Protein AF-A0A9D4PCR2-F1 (afdb_monomer_lite)

InterPro domains:
  IPR001507 Zona pellucida domain [PS51034] (174-424)
  IPR001507 Zona pellucida domain [SM00241] (174-416)
  IPR003609 PAN/Apple domain [PF00024] (3-81)
  IPR003609 PAN/Apple domain [PF00024] (108-168)
  IPR003609 PAN/Apple domain [PS50948] (1-81)
  IPR003609 PAN/Apple domain [PS50948] (88-168)
  IPR003609 PAN/Apple domain [SM00473] (3-80)
  IPR003609 PAN/Apple domain [SM00473] (85-166)
  IPR052774 C. elegans Developmental and Neuronal Protein [PTHR47327] (2-423)
  IPR056953 Cuticlin, N-terminal domain [PF25057] (172-259)

Secondary structure (DSSP, 8-state):
--SEEEEETEEE-S--SEEEE---SHHHHHHHHHH--SS---EEEEETTTTEEEEES--TTTSGGGEEE-SSSEEEEEETTSPPPTT--EEEEET-B-S--SEEEE-SSHHHHHHHHHT--SS---EEEEETTT-EEEEES--TTTSTTGGGG-B--TTEEEEEE----SEEEEE-SSEEEEEEE-SS---SEEEETTSTTTSEEE--S-SEEEEEEESSGGGTPEE-STTEEEEEEEEESSSSS--TT-EEEEEEEE---PPEEEES------------------------S-EEEEEPPPPPEEEEEE-TTSSB--S--TT-EEEEEEEESSTT-SEEEEEEEEEEEETTS-EEEEE-TTS-BS-TTTSPPPEE-TTSTTEEEEEEE----SS-S-EEEEEEEEEEESSPPPP---------------------------------------------------------------------------------

Organism: Rhipicephalus sanguineus (NCBI:txid34632)

Foldseek 3Di:
DDQKDKDWQKDQDDAFPDKDFPQQDPVVLVVVQVPDDVANFQKWKAANVRSMIGTHNDDCQQQVVRIDGHPGGIMIIGGFPGQDDPQQDKDKDAQKDQPAFPDKDFDPDPVRLVVVQNPDDVGNFFKWKAQQPVRMIGTHNDALVRDPCRVPSIDGHHRIMIMGRHRSHQWAWDDDLWWIKIKGFAPFQAQAKKAWPLCRPQQIDGGPGHRIDIGTGTQDPRRPWDAPDFQKIKTWMKDARHHPDRDSPIATAIEMEGAPQDKDKDWQDDDDDDDDDDDDDDDDDDDDDDDHRDYHYDYHDDFDKDWAKAAPVGDGDDADDFFGKIKIKMFGPDAPGQKAKAKAQKWKAAPVGDIDTQHHRLQAGPDCLAWNGWDDDPVGRGMIMTIGGDDDDPPHPDIMIIIIMGIDGNDDDDRDDPDDDDDDDDDDDDDDDDDDDDDDDDDDDDDDDDDDDDDDDDDDDDDDDDDDDDDDDDDDDDDDDDDDDDDDDDDDDDDD

Radius of gyration: 36.43 Å; chains: 1; bounding box: 108×78×109 Å

Structure (mmCIF, N/CA/C/O backbone):
data_AF-A0A9D4PCR2-F1
#
_entry.id   AF-A0A9D4PCR2-F1
#
loop_
_atom_site.group_PDB
_atom_site.id
_atom_site.type_symbol
_atom_site.label_atom_id
_atom_site.label_alt_id
_atom_site.label_comp_id
_atom_site.label_asym_id
_atom_site.label_entity_id
_atom_site.label_seq_id
_atom_site.pdbx_PDB_ins_code
_atom_site.Cartn_x
_atom_site.Cartn_y
_atom_site.Cartn_z
_atom_site.occupancy
_atom_site.B_iso_or_equiv
_atom_site.auth_seq_id
_atom_site.auth_comp_id
_atom_site.auth_asym_id
_atom_site.auth_atom_id
_atom_site.pdbx_PDB_model_num
ATOM 1 N N . MET A 1 1 ? -27.175 -12.490 13.542 1.00 51.62 1 MET A N 1
ATOM 2 C CA . MET A 1 1 ? -25.825 -11.907 13.666 1.00 51.62 1 MET A CA 1
ATOM 3 C C . MET A 1 1 ? -25.522 -11.691 15.138 1.00 51.62 1 MET A C 1
ATOM 5 O O . MET A 1 1 ? -26.436 -11.348 15.879 1.00 51.62 1 MET A O 1
ATOM 9 N N . TRP A 1 2 ? -24.278 -11.921 15.545 1.00 67.06 2 TRP A N 1
ATOM 10 C CA . TRP A 1 2 ? -23.730 -11.544 16.847 1.00 67.06 2 TRP A CA 1
ATOM 11 C C . TRP A 1 2 ? -22.891 -10.271 16.665 1.00 67.06 2 TRP A C 1
ATOM 13 O O . TRP A 1 2 ? -22.157 -10.171 15.688 1.00 67.06 2 TRP A O 1
ATOM 23 N N . SER A 1 3 ? -23.024 -9.289 17.561 1.00 84.19 3 SER A N 1
ATOM 24 C CA . SER A 1 3 ? -22.350 -7.987 17.400 1.00 84.19 3 SER A CA 1
ATOM 25 C C . SER A 1 3 ? -20.859 -8.021 17.750 1.00 84.19 3 SER A C 1
ATOM 27 O O . SER A 1 3 ? -20.117 -7.164 17.282 1.00 84.19 3 SER A O 1
ATOM 29 N N . PHE A 1 4 ? -20.424 -8.994 18.562 1.00 91.94 4 PHE A N 1
ATOM 30 C CA . PHE A 1 4 ? -19.038 -9.117 19.018 1.00 91.94 4 PHE A CA 1
ATOM 31 C C . PHE A 1 4 ? -18.485 -10.534 18.890 1.00 91.94 4 PHE A C 1
ATOM 33 O O . PHE A 1 4 ? -19.113 -11.485 19.361 1.00 91.94 4 PHE A O 1
ATOM 40 N N . GLU A 1 5 ? -17.284 -10.665 18.322 1.00 89.81 5 GLU A N 1
ATOM 41 C CA . GLU A 1 5 ? -16.461 -11.869 18.494 1.00 89.81 5 GLU A CA 1
ATOM 42 C C . GLU A 1 5 ? -15.778 -11.802 19.864 1.00 89.81 5 GLU A C 1
ATOM 44 O O . GLU A 1 5 ? -15.342 -10.728 20.276 1.00 89.81 5 GLU A O 1
ATOM 49 N N . ARG A 1 6 ? -15.640 -12.932 20.568 1.00 92.94 6 ARG A N 1
ATOM 50 C CA . ARG A 1 6 ? -14.959 -12.989 21.871 1.00 92.94 6 ARG A CA 1
ATOM 51 C C . ARG A 1 6 ? -13.775 -13.945 21.822 1.00 92.94 6 ARG A C 1
ATOM 53 O O . ARG A 1 6 ? -13.978 -15.157 21.774 1.00 92.94 6 ARG A O 1
ATOM 60 N N . THR A 1 7 ? -12.555 -13.424 21.949 1.00 92.25 7 THR A N 1
ATOM 61 C CA . THR A 1 7 ? -11.359 -14.248 22.181 1.00 92.25 7 THR A CA 1
ATOM 62 C C . THR A 1 7 ? -10.919 -14.141 23.640 1.00 92.25 7 THR A C 1
ATOM 64 O O . THR A 1 7 ? -10.477 -13.091 24.095 1.00 92.25 7 THR A O 1
ATOM 67 N N . VAL A 1 8 ? -11.036 -15.237 24.390 1.00 93.19 8 VAL A N 1
ATOM 68 C CA . VAL A 1 8 ? -10.633 -15.301 25.807 1.00 93.19 8 VAL A CA 1
ATOM 69 C C . VAL A 1 8 ? -9.106 -15.367 25.923 1.00 93.19 8 VAL A C 1
ATOM 71 O O . VAL A 1 8 ? -8.455 -16.021 25.103 1.00 93.19 8 VAL A O 1
ATOM 74 N N . GLY A 1 9 ? -8.522 -14.718 26.936 1.00 91.81 9 GLY A N 1
ATOM 75 C CA . GLY A 1 9 ? -7.075 -14.756 27.192 1.00 91.81 9 GLY A CA 1
ATOM 76 C C . GLY A 1 9 ? -6.255 -14.060 26.103 1.00 91.81 9 GLY A C 1
ATOM 77 O O . GLY A 1 9 ? -5.124 -14.456 25.821 1.00 91.81 9 GLY A O 1
ATOM 78 N N . HIS A 1 10 ? -6.849 -13.063 25.448 1.00 93.38 10 HIS A N 1
ATOM 79 C CA . HIS A 1 10 ? -6.218 -12.237 24.424 1.00 93.38 10 HIS A CA 1
ATOM 80 C C . HIS A 1 10 ? -6.480 -10.761 24.726 1.00 93.38 10 HIS A C 1
ATOM 82 O O . HIS A 1 10 ? -7.494 -10.405 25.322 1.00 93.38 10 HIS A O 1
ATOM 88 N N . THR A 1 11 ? -5.569 -9.899 24.289 1.00 94.75 11 THR A N 1
ATOM 89 C CA . THR A 1 11 ? -5.691 -8.446 24.398 1.00 94.75 11 THR A CA 1
ATOM 90 C C . THR A 1 11 ? -5.194 -7.788 23.117 1.00 94.75 11 THR A C 1
ATOM 92 O O . THR A 1 11 ? -4.331 -8.332 22.426 1.00 94.75 11 THR A O 1
ATOM 95 N N . LEU A 1 12 ? -5.706 -6.594 22.828 1.00 91.75 12 LEU A N 1
ATOM 96 C CA . LEU A 1 12 ? -4.947 -5.605 22.072 1.00 91.75 12 LEU A CA 1
ATOM 97 C C . LEU A 1 12 ? -4.029 -4.894 23.077 1.00 91.75 12 LEU A C 1
ATOM 99 O O . LEU A 1 12 ? -4.484 -4.520 24.160 1.00 91.75 12 LEU A O 1
ATOM 103 N N . GLY A 1 13 ? -2.737 -4.819 22.779 1.00 82.44 13 GLY A N 1
ATOM 104 C CA . GLY A 1 13 ? -1.759 -4.039 23.535 1.00 82.44 13 GLY A CA 1
ATOM 105 C C . GLY A 1 13 ? -1.653 -2.598 23.030 1.00 82.44 13 GLY A C 1
ATOM 106 O O . GLY A 1 13 ? -2.284 -2.230 22.041 1.00 82.44 13 GLY A O 1
ATOM 107 N N . GLY A 1 14 ? -0.804 -1.811 23.692 1.00 79.56 14 GLY A N 1
ATOM 108 C CA . GLY A 1 14 ? -0.762 -0.356 23.525 1.00 79.56 14 GLY A CA 1
ATOM 109 C C . GLY A 1 14 ? -1.812 0.350 24.385 1.00 79.56 14 GLY A C 1
ATOM 110 O O . GLY A 1 14 ? -2.603 -0.296 25.078 1.00 79.56 14 GLY A O 1
ATOM 111 N N . ASP A 1 15 ? -1.784 1.677 24.358 1.00 79.12 15 ASP A N 1
ATOM 112 C CA . ASP A 1 15 ? -2.746 2.518 25.066 1.00 79.12 15 ASP A CA 1
ATOM 113 C C . ASP A 1 15 ? -4.103 2.518 24.346 1.00 79.12 15 ASP A C 1
ATOM 115 O O . ASP A 1 15 ? -4.171 2.454 23.117 1.00 79.12 15 ASP A O 1
ATOM 119 N N . ALA A 1 16 ? -5.187 2.559 25.120 1.00 89.19 16 ALA A N 1
ATOM 120 C CA . ALA A 1 16 ? -6.550 2.511 24.600 1.00 89.19 16 ALA A CA 1
ATOM 121 C C . ALA A 1 16 ? -7.100 3.920 24.353 1.00 89.19 16 ALA A C 1
ATOM 123 O O . ALA A 1 16 ? -6.998 4.775 25.232 1.00 89.19 16 ALA A O 1
ATOM 124 N N . ASP A 1 17 ? -7.785 4.132 23.225 1.00 91.31 17 ASP A N 1
ATOM 125 C CA . ASP A 1 17 ? -8.443 5.405 22.892 1.00 91.31 17 ASP A CA 1
ATOM 126 C C . ASP A 1 17 ? -9.451 5.856 23.970 1.00 91.31 17 ASP A C 1
ATOM 128 O O . ASP A 1 17 ? -9.738 7.049 24.106 1.00 91.31 17 ASP A O 1
ATOM 132 N N . ARG A 1 18 ? -9.996 4.913 24.759 1.00 93.44 18 ARG A N 1
ATOM 133 C CA . ARG A 1 18 ? -10.754 5.215 25.982 1.00 93.44 18 ARG A CA 1
ATOM 134 C C . ARG A 1 18 ? -10.725 4.081 27.010 1.00 93.44 18 ARG A C 1
ATOM 136 O O . ARG A 1 18 ? -11.205 2.981 26.740 1.00 93.44 18 ARG A O 1
ATOM 143 N N . GLU A 1 19 ? -10.293 4.372 28.237 1.00 96.12 19 GLU A N 1
ATOM 144 C CA . GLU A 1 19 ? -10.542 3.507 29.402 1.00 96.12 19 GLU A CA 1
ATOM 145 C C . GLU A 1 19 ? -11.856 3.869 30.123 1.00 96.12 19 GLU A C 1
ATOM 147 O O . GLU A 1 19 ? -12.220 5.039 30.254 1.00 96.12 19 GLU A O 1
ATOM 152 N N . VAL A 1 20 ? -12.570 2.854 30.623 1.00 96.44 20 VAL A N 1
ATOM 153 C CA . VAL A 1 20 ? -13.786 2.986 31.440 1.00 96.44 20 VAL A CA 1
ATOM 154 C C . VAL A 1 20 ? -13.726 1.989 32.615 1.00 96.44 20 VAL A C 1
ATOM 156 O O . VAL A 1 20 ? -13.975 0.793 32.421 1.00 96.44 20 VAL A O 1
ATOM 159 N N . PRO A 1 21 ? -13.389 2.439 33.840 1.00 96.88 21 PRO A N 1
ATOM 160 C CA . PRO A 1 21 ? -13.373 1.595 35.036 1.00 96.88 21 PRO A CA 1
ATOM 161 C C . PRO A 1 21 ? -14.780 1.386 35.626 1.00 96.88 21 PRO A C 1
ATOM 163 O O . PRO A 1 21 ? -15.715 2.133 35.339 1.00 96.88 21 PRO A O 1
ATOM 166 N N . GLY A 1 22 ? -14.929 0.379 36.493 1.00 96.38 22 GLY A N 1
ATOM 167 C CA . GLY A 1 22 ? -16.185 0.080 37.199 1.00 96.38 22 GLY A CA 1
ATOM 168 C C . GLY A 1 22 ? -17.249 -0.634 36.352 1.00 96.38 22 GLY A C 1
ATOM 169 O O . GLY A 1 22 ? -18.414 -0.702 36.746 1.00 96.38 22 GLY A O 1
ATOM 170 N N . VAL A 1 23 ? -16.874 -1.177 35.194 1.00 97.38 23 VAL A N 1
ATOM 171 C CA . VAL A 1 23 ? -17.769 -1.883 34.271 1.00 97.38 23 VAL A CA 1
ATOM 172 C C . VAL A 1 23 ? -18.031 -3.297 34.797 1.00 97.38 23 VAL A C 1
ATOM 174 O O . VAL A 1 23 ? -17.168 -4.174 34.762 1.00 97.38 23 VAL A O 1
ATOM 177 N N . LEU A 1 24 ? -19.246 -3.527 35.299 1.00 95.81 24 LEU A N 1
ATOM 178 C CA . LEU A 1 24 ? -19.595 -4.722 36.080 1.00 95.81 24 LEU A CA 1
ATOM 179 C C . LEU A 1 24 ? -19.730 -6.006 35.251 1.00 95.81 24 LEU A C 1
ATOM 181 O O . LEU A 1 24 ? -19.732 -7.099 35.817 1.00 95.81 24 LEU A O 1
ATOM 185 N N . ARG A 1 25 ? -19.923 -5.893 33.931 1.00 95.75 25 ARG A N 1
ATOM 186 C CA . ARG A 1 25 ? -20.168 -7.031 33.033 1.00 95.75 25 ARG A CA 1
ATOM 187 C C . ARG A 1 25 ? -19.555 -6.783 31.661 1.00 95.75 25 ARG A C 1
ATOM 189 O O . ARG A 1 25 ? -19.708 -5.695 31.115 1.00 95.75 25 ARG A O 1
ATOM 196 N N . ARG A 1 26 ? -19.012 -7.830 31.036 1.00 95.81 26 ARG A N 1
ATOM 197 C CA . ARG A 1 26 ? -18.500 -7.812 29.652 1.00 95.81 26 ARG A CA 1
ATOM 198 C C . ARG A 1 26 ? -19.490 -7.199 28.644 1.00 95.81 26 ARG A C 1
ATOM 200 O O . ARG A 1 26 ? -19.114 -6.324 27.876 1.00 95.81 26 ARG A O 1
ATOM 207 N N . ALA A 1 27 ? -20.775 -7.553 28.738 1.00 95.62 27 ALA A N 1
ATOM 208 C CA . ALA A 1 27 ? -21.841 -7.002 27.890 1.00 95.62 27 ALA A CA 1
ATOM 209 C C . ALA A 1 27 ? -22.032 -5.474 28.027 1.00 95.62 27 ALA A C 1
ATOM 211 O O . ALA A 1 27 ? -22.460 -4.824 27.084 1.00 95.62 27 ALA A O 1
ATOM 212 N N . GLN A 1 28 ? -21.678 -4.877 29.170 1.00 96.88 28 GLN A N 1
ATOM 213 C CA . GLN A 1 28 ? -21.684 -3.419 29.338 1.00 96.88 28 GLN A CA 1
ATOM 214 C C . GLN A 1 28 ? -20.489 -2.767 28.614 1.00 96.88 28 GLN A C 1
ATOM 216 O O . GLN A 1 28 ? -20.606 -1.636 28.157 1.00 96.88 28 GLN A O 1
ATOM 221 N N . CYS A 1 29 ? -19.364 -3.476 28.462 1.00 97.50 29 CYS A N 1
ATOM 222 C CA . CYS A 1 29 ? -18.231 -3.042 27.637 1.00 97.50 29 CYS A CA 1
ATOM 223 C C . CYS A 1 29 ? -18.563 -3.122 26.132 1.00 97.50 29 CYS A C 1
ATOM 225 O O . CYS A 1 29 ? -18.270 -2.194 25.382 1.00 97.50 29 CYS A O 1
ATOM 227 N N . GLU A 1 30 ? -19.271 -4.180 25.717 1.00 97.19 30 GLU A N 1
ATOM 228 C CA . GLU A 1 30 ? -19.861 -4.322 24.374 1.00 97.19 30 GLU A CA 1
ATOM 229 C C . GLU A 1 30 ? -20.823 -3.150 24.058 1.00 97.19 30 GLU A C 1
ATOM 231 O O . GLU A 1 30 ? -20.677 -2.478 23.036 1.00 97.19 30 GLU A O 1
ATOM 236 N N . ASP A 1 31 ? -21.751 -2.837 24.975 1.00 95.88 31 ASP A N 1
ATOM 237 C CA . ASP A 1 31 ? -22.667 -1.684 24.890 1.00 95.88 31 ASP A CA 1
ATOM 238 C C . ASP A 1 31 ? -21.925 -0.336 24.804 1.00 95.88 31 ASP A C 1
ATOM 240 O O . ASP A 1 31 ? -22.333 0.543 24.047 1.00 95.88 31 ASP A O 1
ATOM 244 N N . LEU A 1 32 ? -20.844 -0.152 25.574 1.00 97.06 32 LEU A N 1
ATOM 245 C CA . LEU A 1 32 ? -20.036 1.075 25.561 1.00 97.06 32 LEU A CA 1
ATOM 246 C C . LEU A 1 32 ? -19.337 1.276 24.210 1.00 97.06 32 LEU A C 1
ATOM 248 O O . LEU A 1 32 ? -19.406 2.371 23.658 1.00 97.06 32 LEU A O 1
ATOM 252 N N . CYS A 1 33 ? -18.742 0.221 23.648 1.00 97.06 33 CYS A N 1
ATOM 253 C CA . CYS A 1 33 ? -18.105 0.263 22.331 1.00 97.06 33 CYS A CA 1
ATOM 254 C C . CYS A 1 33 ? -19.107 0.635 21.221 1.00 97.06 33 CYS A C 1
ATOM 256 O O . CYS A 1 33 ? -18.842 1.532 20.424 1.00 97.06 33 CYS A O 1
ATOM 258 N N . LEU A 1 34 ? -20.305 0.034 21.216 1.00 95.31 34 LEU A N 1
ATOM 259 C CA . LEU A 1 34 ? -21.369 0.355 20.246 1.00 95.31 34 LEU A CA 1
ATOM 260 C C . LEU A 1 34 ? -21.966 1.767 20.400 1.00 95.31 34 LEU A C 1
ATOM 262 O O . LEU A 1 34 ? -22.694 2.224 19.516 1.00 95.31 34 LEU A O 1
ATOM 266 N N . ARG A 1 35 ? -21.712 2.447 21.523 1.00 95.12 35 ARG A N 1
ATOM 267 C CA . ARG A 1 35 ? -22.239 3.787 21.831 1.00 95.12 35 ARG A CA 1
ATOM 268 C C . ARG A 1 35 ? -21.201 4.895 21.702 1.00 95.12 35 ARG A C 1
ATOM 270 O O . ARG A 1 35 ? -21.582 6.060 21.847 1.00 95.12 35 ARG A O 1
ATOM 277 N N . GLU A 1 36 ? -19.939 4.560 21.440 1.00 95.69 36 GLU A N 1
ATOM 278 C CA . GLU A 1 36 ? -18.886 5.552 21.244 1.00 95.69 36 GLU A CA 1
ATOM 279 C C . GLU A 1 36 ? -19.139 6.398 19.984 1.00 95.69 36 GLU A C 1
ATOM 281 O O . GLU A 1 36 ? -19.737 5.945 19.005 1.00 95.69 36 GLU A O 1
ATOM 286 N N . ARG A 1 37 ? -18.748 7.673 20.049 1.00 90.44 37 ARG A N 1
ATOM 287 C CA . ARG A 1 37 ? -18.956 8.680 18.997 1.00 90.44 37 ARG A CA 1
ATOM 288 C C . ARG A 1 37 ? -17.741 9.566 18.741 1.00 90.44 37 ARG A C 1
ATOM 290 O O . ARG A 1 37 ? -17.754 10.296 17.755 1.00 90.44 37 ARG A O 1
ATOM 297 N N . THR A 1 38 ? -16.726 9.543 19.605 1.00 87.50 38 THR A N 1
ATOM 298 C CA . THR A 1 38 ? -15.462 10.263 19.368 1.00 87.50 38 THR A CA 1
ATOM 299 C C . THR A 1 38 ? -14.604 9.570 18.307 1.00 87.50 38 THR A C 1
ATOM 301 O O . THR A 1 38 ? -13.964 10.243 17.504 1.00 87.50 38 THR A O 1
ATOM 304 N N . PHE A 1 39 ? -14.649 8.237 18.258 1.00 88.94 39 PHE A N 1
ATOM 305 C CA . PHE A 1 39 ? -14.026 7.385 17.246 1.00 88.94 39 PHE A CA 1
ATOM 306 C C . PHE A 1 39 ? -14.927 6.183 16.924 1.00 88.94 39 PHE A C 1
ATOM 308 O O . PHE A 1 39 ? -15.880 5.882 17.646 1.00 88.94 39 PHE A O 1
ATOM 315 N N . VAL A 1 40 ? -14.623 5.469 15.837 1.00 89.50 40 VAL A N 1
ATOM 316 C CA . VAL A 1 40 ? -15.285 4.199 15.507 1.00 89.50 40 VAL A CA 1
ATOM 317 C C . VAL A 1 40 ? -14.658 3.100 16.363 1.00 89.50 40 VAL A C 1
ATOM 319 O O . VAL A 1 40 ? -13.575 2.624 16.039 1.00 89.50 40 VAL A O 1
ATOM 322 N N . CYS A 1 41 ? -15.305 2.696 17.459 1.00 94.56 41 CYS A N 1
ATOM 323 C CA . CYS A 1 41 ? -14.803 1.596 18.288 1.00 94.56 41 CYS A CA 1
ATOM 324 C C . CYS A 1 41 ? -14.828 0.276 17.498 1.00 94.56 41 CYS A C 1
ATOM 326 O O . CYS A 1 41 ? -15.900 -0.235 17.161 1.00 94.56 41 CYS A O 1
ATOM 328 N N . ARG A 1 42 ? -13.645 -0.262 17.178 1.00 92.19 42 ARG A N 1
ATOM 329 C CA . ARG A 1 42 ? -13.462 -1.488 16.378 1.00 92.19 42 ARG A CA 1
ATOM 330 C C . ARG A 1 42 ? -13.240 -2.712 17.244 1.00 92.19 42 ARG A C 1
ATOM 332 O O . ARG A 1 42 ? -13.657 -3.802 16.873 1.00 92.19 42 ARG A O 1
ATOM 339 N N . SER A 1 43 ? -12.635 -2.542 18.412 1.00 95.44 43 SER A N 1
ATOM 340 C CA . SER A 1 43 ? -12.602 -3.593 19.417 1.00 95.44 43 SER A CA 1
ATOM 341 C C . SER A 1 43 ? -12.562 -3.031 20.830 1.00 95.44 43 SER A C 1
ATOM 343 O O . SER A 1 43 ? -12.329 -1.844 21.049 1.00 95.44 43 SER A O 1
ATOM 345 N N . ALA A 1 44 ? -12.813 -3.896 21.801 1.00 97.44 44 ALA A N 1
ATOM 346 C CA . ALA A 1 44 ? -12.671 -3.597 23.210 1.00 97.44 44 ALA A CA 1
ATOM 347 C C . ALA A 1 44 ? -11.903 -4.723 23.908 1.00 97.44 44 ALA A C 1
ATOM 349 O O . ALA A 1 44 ? -11.885 -5.866 23.451 1.00 97.44 44 ALA A O 1
ATOM 350 N N . THR A 1 45 ? -11.282 -4.414 25.041 1.00 97.50 45 THR A N 1
ATOM 351 C CA . THR A 1 45 ? -10.735 -5.430 25.949 1.00 97.50 45 THR A CA 1
ATOM 352 C C . THR A 1 45 ? -11.353 -5.264 27.325 1.00 97.50 45 THR A C 1
ATOM 354 O O . THR A 1 45 ? -11.354 -4.158 27.870 1.00 97.50 45 THR A O 1
ATOM 357 N N . TYR A 1 46 ? -11.876 -6.353 27.883 1.00 97.56 46 TYR A N 1
ATOM 358 C CA . TYR A 1 46 ? -12.558 -6.356 29.175 1.00 97.56 46 TYR A CA 1
ATOM 359 C C . TYR A 1 46 ? -11.807 -7.216 30.190 1.00 97.56 46 TYR A C 1
ATOM 361 O O . TYR A 1 46 ? -11.659 -8.419 29.985 1.00 97.56 46 TYR A O 1
ATOM 369 N N . GLN A 1 47 ? -11.363 -6.602 31.287 1.00 96.50 47 GLN A N 1
ATOM 370 C CA . GLN A 1 47 ? -10.658 -7.261 32.384 1.00 96.50 47 GLN A CA 1
ATOM 371 C C . GLN A 1 47 ? -11.590 -7.422 33.589 1.00 96.50 47 GLN A C 1
ATOM 373 O O . GLN A 1 47 ? -11.976 -6.435 34.226 1.00 96.50 47 GLN A O 1
ATOM 378 N N . GLN A 1 48 ? -11.950 -8.665 33.913 1.00 94.06 48 GLN A N 1
ATOM 379 C CA . GLN A 1 48 ? -12.996 -8.956 34.899 1.00 94.06 48 GLN A CA 1
ATOM 380 C C . GLN A 1 48 ? -12.564 -8.624 36.340 1.00 94.06 48 GLN A C 1
ATOM 382 O O . GLN A 1 48 ? -13.376 -8.110 37.111 1.00 94.06 48 GLN A O 1
ATOM 387 N N . SER A 1 49 ? -11.298 -8.860 36.685 1.00 95.12 49 SER A N 1
ATOM 388 C CA . SER A 1 49 ? -10.680 -8.643 38.001 1.00 95.12 49 SER A CA 1
ATOM 389 C C . SER A 1 49 ? -10.580 -7.172 38.394 1.00 95.12 49 SER A C 1
ATOM 391 O O . SER A 1 49 ? -10.740 -6.831 39.565 1.00 95.12 49 SER A O 1
ATOM 393 N N . ARG A 1 50 ? -10.348 -6.291 37.414 1.00 95.69 50 ARG A N 1
ATOM 394 C CA . ARG A 1 50 ? -10.256 -4.832 37.598 1.00 95.69 50 ARG A CA 1
ATOM 395 C C . ARG A 1 50 ? -11.562 -4.099 37.275 1.00 95.69 50 ARG A C 1
ATOM 397 O O . ARG A 1 50 ? -11.618 -2.882 37.428 1.00 95.69 50 ARG A O 1
ATOM 404 N N . LEU A 1 51 ? -12.595 -4.819 36.816 1.00 97.19 51 LEU A N 1
ATOM 405 C CA . LEU A 1 51 ? -13.848 -4.257 36.288 1.00 97.19 51 LEU A CA 1
ATOM 406 C C . LEU A 1 51 ? -13.582 -3.175 35.224 1.00 97.19 51 LEU A C 1
ATOM 408 O O . LEU A 1 51 ? -14.217 -2.120 35.212 1.00 97.19 51 LEU A O 1
ATOM 412 N N . LEU A 1 52 ? -12.587 -3.410 34.367 1.00 97.12 52 LEU A N 1
ATOM 413 C CA . LEU A 1 52 ? -12.032 -2.402 33.468 1.00 97.12 52 LEU A CA 1
ATOM 414 C C . LEU A 1 52 ? -12.375 -2.739 32.019 1.00 97.12 52 LEU A C 1
ATOM 416 O O . LEU A 1 52 ? -12.035 -3.809 31.518 1.00 97.12 52 LEU A O 1
ATOM 420 N N . CYS A 1 53 ? -13.048 -1.808 31.352 1.00 97.81 53 CYS A N 1
ATOM 421 C CA . CYS A 1 53 ? -13.286 -1.833 29.919 1.00 97.81 53 CYS A CA 1
ATOM 422 C C . CYS A 1 53 ? -12.314 -0.868 29.236 1.00 97.81 53 CYS A C 1
ATOM 424 O O . CYS A 1 53 ? -12.154 0.267 29.681 1.00 97.81 53 CYS A O 1
ATOM 426 N N . ARG A 1 54 ? -11.687 -1.302 28.147 1.00 97.62 54 ARG A N 1
ATOM 427 C CA . ARG A 1 54 ? -10.893 -0.455 27.251 1.00 97.62 54 ARG A CA 1
ATOM 428 C C . ARG A 1 54 ? -11.512 -0.509 25.867 1.00 97.62 54 ARG A C 1
ATOM 430 O O . ARG A 1 54 ? -11.820 -1.606 25.406 1.00 97.62 54 ARG A O 1
ATOM 437 N N . LEU A 1 55 ? -11.688 0.639 25.230 1.00 97.12 55 LEU A N 1
ATOM 438 C CA . LEU A 1 55 ? -12.221 0.778 23.879 1.00 97.12 55 LEU A CA 1
ATOM 439 C C . LEU A 1 55 ? -11.093 1.204 22.938 1.00 97.12 55 LEU A C 1
ATOM 441 O O . LEU A 1 55 ? -10.305 2.079 23.292 1.00 97.12 55 LEU A O 1
ATOM 445 N N . HIS A 1 56 ? -11.051 0.600 21.751 1.00 94.25 56 HIS A N 1
ATOM 446 C CA . HIS A 1 56 ? -9.982 0.777 20.769 1.00 94.25 56 HIS A CA 1
ATOM 447 C C . HIS A 1 56 ? -10.555 1.157 19.399 1.00 94.25 56 HIS A C 1
ATOM 449 O O . HIS A 1 56 ? -11.503 0.533 18.907 1.00 94.25 56 HIS A O 1
ATOM 455 N N . ALA A 1 57 ? -9.941 2.138 18.741 1.00 89.12 57 ALA A N 1
ATOM 456 C CA . ALA A 1 57 ? -10.179 2.496 17.342 1.00 89.12 57 ALA A CA 1
ATOM 457 C C . ALA A 1 57 ? -9.574 1.473 16.359 1.00 89.12 57 ALA A C 1
ATOM 459 O O . ALA A 1 57 ? -9.744 1.584 15.144 1.00 89.12 57 ALA A O 1
ATOM 460 N N . GLU A 1 58 ? -8.883 0.452 16.872 1.00 87.44 58 GLU A N 1
ATOM 461 C CA . GLU A 1 58 ? -8.287 -0.641 16.111 1.00 87.44 58 GLU A CA 1
ATOM 462 C C . GLU A 1 58 ? -8.781 -2.023 16.520 1.00 87.44 58 GLU A C 1
ATOM 464 O O . GLU A 1 58 ? -9.494 -2.207 17.506 1.00 87.44 58 GLU A O 1
ATOM 469 N N . ASN A 1 59 ? -8.384 -3.008 15.719 1.00 87.81 59 ASN A N 1
ATOM 470 C CA . ASN A 1 59 ? -8.615 -4.413 15.966 1.00 87.81 59 ASN A CA 1
ATOM 471 C C . ASN A 1 59 ? -7.426 -5.278 15.522 1.00 87.81 59 ASN A C 1
ATOM 473 O O . ASN A 1 59 ? -6.397 -4.768 15.064 1.00 87.81 59 ASN A O 1
ATOM 477 N N . ARG A 1 60 ? -7.577 -6.604 15.610 1.00 86.81 60 ARG A N 1
ATOM 478 C CA . ARG A 1 60 ? -6.533 -7.567 15.224 1.00 86.81 60 ARG A CA 1
ATOM 479 C C . ARG A 1 60 ? -6.092 -7.478 13.755 1.00 86.81 60 ARG A C 1
ATOM 481 O O . ARG A 1 60 ? -5.022 -7.980 13.436 1.00 86.81 60 ARG A O 1
ATOM 488 N N . ARG A 1 61 ? -6.871 -6.837 12.869 1.00 80.94 61 ARG A N 1
ATOM 489 C CA . ARG A 1 61 ? -6.576 -6.705 11.427 1.00 80.94 61 ARG A CA 1
ATOM 490 C C . ARG A 1 61 ? -6.004 -5.330 11.037 1.00 80.94 61 ARG A C 1
ATOM 492 O O . ARG A 1 61 ? -5.333 -5.231 10.009 1.00 80.94 61 ARG A O 1
ATOM 499 N N . THR A 1 62 ? -6.198 -4.292 11.862 1.00 79.06 62 THR A N 1
ATOM 500 C CA . THR A 1 62 ? -5.546 -2.970 11.709 1.00 79.06 62 THR A CA 1
ATOM 501 C C . THR A 1 62 ? -4.264 -2.821 12.540 1.00 79.06 62 THR A C 1
ATOM 503 O O . THR A 1 62 ? -3.339 -2.145 12.098 1.00 79.06 62 THR A O 1
ATOM 506 N N . ARG A 1 63 ? -4.162 -3.468 13.713 1.00 78.94 63 ARG A N 1
ATOM 507 C CA . ARG A 1 63 ? -2.946 -3.523 14.557 1.00 78.94 63 ARG A CA 1
ATOM 508 C C . ARG A 1 63 ? -2.594 -4.971 14.968 1.00 78.94 63 ARG A C 1
ATOM 510 O O . ARG A 1 63 ? -2.514 -5.270 16.161 1.00 78.94 63 ARG A O 1
ATOM 517 N N . PRO A 1 64 ? -2.321 -5.884 14.010 1.00 80.56 64 PRO A N 1
ATOM 518 C CA . PRO A 1 64 ? -2.000 -7.289 14.304 1.00 80.56 64 PRO A CA 1
ATOM 519 C C . PRO A 1 64 ? -0.790 -7.461 15.232 1.00 80.56 64 PRO A C 1
ATOM 521 O O . PRO A 1 64 ? -0.780 -8.363 16.061 1.00 80.56 64 PRO A O 1
ATOM 524 N N . ALA A 1 65 ? 0.208 -6.573 15.150 1.00 77.50 65 ALA A N 1
ATOM 525 C CA . ALA A 1 65 ? 1.407 -6.625 15.990 1.00 77.50 65 ALA A CA 1
ATOM 526 C C . ALA A 1 65 ? 1.142 -6.375 17.490 1.00 77.50 65 ALA A C 1
ATOM 528 O O . ALA A 1 65 ? 1.993 -6.703 18.313 1.00 77.50 65 ALA A O 1
ATOM 529 N N . LEU A 1 66 ? -0.015 -5.799 17.846 1.00 84.88 66 LEU A N 1
ATOM 530 C CA . LEU A 1 66 ? -0.428 -5.579 19.235 1.00 84.88 66 LEU A CA 1
ATOM 531 C C . LEU A 1 66 ? -1.457 -6.612 19.717 1.00 84.88 66 LEU A C 1
ATOM 533 O O . LEU A 1 66 ? -1.745 -6.659 20.910 1.00 84.88 66 LEU A O 1
ATOM 537 N N . TYR A 1 67 ? -2.015 -7.438 18.827 1.00 89.69 67 TYR A N 1
ATOM 538 C CA . TYR A 1 67 ? -2.958 -8.487 19.204 1.00 89.69 67 TYR A CA 1
ATOM 539 C C . TYR A 1 67 ? -2.200 -9.714 19.722 1.00 89.69 67 TYR A C 1
ATOM 541 O O . TYR A 1 67 ? -1.514 -10.407 18.970 1.00 89.69 67 TYR A O 1
ATOM 549 N N . ALA A 1 68 ? -2.308 -9.979 21.023 1.00 89.94 68 ALA A N 1
ATOM 550 C CA . ALA A 1 68 ? -1.498 -10.981 21.706 1.00 89.94 68 ALA A CA 1
ATOM 551 C C . ALA A 1 68 ? -2.307 -11.811 22.708 1.00 89.94 68 ALA A C 1
ATOM 553 O O . ALA A 1 68 ? -3.311 -11.361 23.263 1.00 89.94 68 ALA A O 1
ATOM 554 N N . ARG A 1 69 ? -1.822 -13.025 22.991 1.00 91.50 69 ARG A N 1
ATOM 555 C CA . ARG A 1 69 ? -2.262 -13.807 24.157 1.00 91.50 69 ARG A CA 1
ATOM 556 C C . ARG A 1 69 ? -1.787 -13.127 25.437 1.00 91.50 69 ARG A C 1
ATOM 558 O O . ARG A 1 69 ? -0.669 -12.623 25.486 1.00 91.50 69 ARG A O 1
ATOM 565 N N . THR A 1 70 ? -2.600 -13.188 26.481 1.00 91.50 70 THR A N 1
ATOM 566 C CA . THR A 1 70 ? -2.252 -12.719 27.826 1.00 91.50 70 THR A CA 1
ATOM 567 C C . THR A 1 70 ? -2.562 -13.792 28.868 1.00 91.50 70 THR A C 1
ATOM 569 O O . THR A 1 70 ? -3.415 -14.653 28.655 1.00 91.50 70 THR A O 1
ATOM 572 N N . ALA A 1 71 ? -1.832 -13.754 29.983 1.00 90.06 71 ALA A N 1
ATOM 573 C CA . ALA A 1 71 ? -2.103 -14.569 31.167 1.00 90.06 71 ALA A CA 1
ATOM 574 C C . ALA A 1 71 ? -3.050 -13.866 32.163 1.00 90.06 71 ALA A C 1
ATOM 576 O O . ALA A 1 71 ? -3.489 -14.493 33.124 1.00 90.06 71 ALA A O 1
ATOM 577 N N . GLU A 1 72 ? -3.359 -12.580 31.948 1.00 91.88 72 GLU A N 1
ATOM 578 C CA . GLU A 1 72 ? -4.400 -11.873 32.699 1.00 91.88 72 GLU A CA 1
ATOM 579 C C . GLU A 1 72 ? -5.807 -12.286 32.227 1.00 91.88 72 GLU A C 1
ATOM 581 O O . GLU A 1 72 ? -6.002 -12.799 31.124 1.00 91.88 72 GLU A O 1
ATOM 586 N N . ASP A 1 73 ? -6.814 -12.029 33.060 1.00 94.31 73 ASP A N 1
ATOM 587 C CA . ASP A 1 73 ? -8.221 -12.378 32.844 1.00 94.31 73 ASP A CA 1
ATOM 588 C C . ASP A 1 73 ? -8.946 -11.399 31.898 1.00 94.31 73 ASP A C 1
ATOM 590 O O . ASP A 1 73 ? -9.984 -10.814 32.222 1.00 94.31 73 ASP A O 1
ATOM 594 N N . ILE A 1 74 ? -8.357 -11.207 30.716 1.00 96.00 74 ILE A N 1
ATOM 595 C CA . ILE A 1 74 ? -8.831 -10.288 29.682 1.00 96.00 74 ILE A CA 1
ATOM 596 C C . ILE A 1 74 ? -9.564 -11.058 28.577 1.00 96.00 74 ILE A C 1
ATOM 598 O O . ILE A 1 74 ? -9.045 -12.017 27.996 1.00 96.00 74 ILE A O 1
ATOM 602 N N . ASP A 1 75 ? -10.771 -10.595 28.265 1.00 94.88 75 ASP A N 1
ATOM 603 C CA . ASP A 1 75 ? -11.485 -10.918 27.034 1.00 94.88 75 ASP A CA 1
ATOM 604 C C . ASP A 1 75 ? -11.180 -9.867 25.960 1.00 94.88 75 ASP A C 1
ATOM 606 O O . ASP A 1 75 ? -11.389 -8.673 26.188 1.00 94.88 75 ASP A O 1
ATOM 610 N N . TYR A 1 76 ? -10.782 -10.311 24.768 1.00 96.25 76 TYR A N 1
ATOM 611 C CA . TYR A 1 76 ? -10.809 -9.498 23.555 1.00 96.25 76 TYR A CA 1
ATOM 612 C C . TYR A 1 76 ? -12.197 -9.543 22.907 1.00 96.25 76 TYR A C 1
ATOM 614 O O . TYR A 1 76 ? -12.785 -10.622 22.796 1.00 96.25 76 TYR A O 1
ATOM 622 N N . LEU A 1 77 ? -12.702 -8.385 22.475 1.00 96.06 77 LEU A N 1
ATOM 623 C CA . LEU A 1 77 ? -14.051 -8.179 21.943 1.00 96.06 77 LEU A CA 1
ATOM 624 C C . LEU A 1 77 ? -13.975 -7.453 20.587 1.00 96.06 77 LEU A C 1
ATOM 626 O O . LEU A 1 77 ? -13.800 -6.240 20.546 1.00 96.06 77 LEU A O 1
ATOM 630 N N . GLU A 1 78 ? -14.109 -8.173 19.477 1.00 92.69 78 GLU A N 1
ATOM 631 C CA . GLU A 1 78 ? -14.065 -7.627 18.104 1.00 92.69 78 GLU A CA 1
ATOM 632 C C . GLU A 1 78 ? -15.454 -7.111 17.693 1.00 92.69 78 GLU A C 1
ATOM 634 O O . GLU A 1 78 ? -16.399 -7.896 17.687 1.00 92.69 78 GLU A O 1
ATOM 639 N N . ASN A 1 79 ? -15.609 -5.828 17.346 1.00 92.50 79 ASN A N 1
ATOM 640 C CA . ASN A 1 79 ? -16.906 -5.241 16.984 1.00 92.50 79 ASN A CA 1
ATOM 641 C C . ASN A 1 79 ? -17.261 -5.534 15.517 1.00 92.50 79 ASN A C 1
ATOM 643 O O . ASN A 1 79 ? -16.859 -4.809 14.607 1.00 92.50 79 ASN A O 1
ATOM 647 N N . MET A 1 80 ? -18.098 -6.544 15.285 1.00 87.12 80 MET A N 1
ATOM 648 C CA . MET A 1 80 ? -18.541 -6.940 13.940 1.00 87.12 80 MET A CA 1
ATOM 649 C C . MET A 1 80 ? -19.474 -5.924 13.269 1.00 87.12 80 MET A C 1
ATOM 651 O O . MET A 1 80 ? -19.736 -6.035 12.073 1.00 87.12 80 MET A O 1
ATOM 655 N N . CYS A 1 81 ? -19.979 -4.942 14.020 1.00 87.19 81 CYS A N 1
ATOM 656 C CA . CYS A 1 81 ? -20.776 -3.839 13.489 1.00 87.19 81 CYS A CA 1
ATOM 657 C C . CYS A 1 81 ? -19.917 -2.638 13.048 1.00 87.19 81 CYS A C 1
ATOM 659 O O . CYS A 1 81 ? -20.463 -1.684 12.490 1.00 87.19 81 CYS A O 1
ATOM 661 N N . ALA A 1 82 ? -18.602 -2.640 13.302 1.00 86.75 82 ALA A N 1
ATOM 662 C CA . ALA A 1 82 ? -17.712 -1.569 12.863 1.00 86.75 82 ALA A CA 1
ATOM 663 C C . ALA A 1 82 ? -17.402 -1.704 11.354 1.00 86.75 82 ALA A C 1
ATOM 665 O O . ALA A 1 82 ? -16.928 -2.758 10.928 1.00 86.75 82 ALA A O 1
ATOM 666 N N . PRO A 1 83 ? -17.613 -0.658 10.530 1.00 78.56 83 PRO A N 1
ATOM 667 C CA . PRO A 1 83 ? -17.307 -0.712 9.101 1.00 78.56 83 PRO A CA 1
ATOM 668 C C . PRO A 1 83 ? -15.793 -0.787 8.895 1.00 78.56 83 PRO A C 1
ATOM 670 O O . PRO A 1 83 ? -15.072 0.085 9.377 1.00 78.56 83 PRO A O 1
ATOM 673 N N . GLU A 1 84 ? -15.299 -1.811 8.204 1.00 72.62 84 GLU A N 1
ATOM 674 C CA . GLU A 1 84 ? -13.858 -1.999 7.994 1.00 72.62 84 GLU A CA 1
ATOM 675 C C . GLU A 1 84 ? -13.222 -0.799 7.251 1.00 72.62 84 GLU A C 1
ATOM 677 O O . GLU A 1 84 ? -13.883 -0.209 6.393 1.00 72.62 84 GLU A O 1
ATOM 682 N N . PRO A 1 85 ? -11.965 -0.408 7.555 1.00 70.88 85 PRO A N 1
ATOM 683 C CA . PRO A 1 85 ? -11.325 0.730 6.893 1.00 70.88 85 PRO A CA 1
ATOM 684 C C . PRO A 1 85 ? -11.239 0.564 5.372 1.00 70.88 85 PRO A C 1
ATOM 686 O O . PRO A 1 85 ? -10.941 -0.515 4.864 1.00 70.88 85 PRO A O 1
ATOM 689 N N . SER A 1 86 ? -11.376 1.661 4.629 1.00 63.88 86 SER A N 1
ATOM 690 C CA . SER A 1 86 ? -11.257 1.664 3.161 1.00 63.88 86 SER A CA 1
ATOM 691 C C . SER A 1 86 ? -9.847 1.346 2.633 1.00 63.88 86 SER A C 1
ATOM 693 O O . SER A 1 86 ? -9.655 1.256 1.423 1.00 63.88 86 SER A O 1
ATOM 695 N N . THR A 1 87 ? -8.855 1.163 3.514 1.00 62.47 87 THR A N 1
ATOM 696 C CA . THR A 1 87 ? -7.460 0.848 3.158 1.00 62.47 87 THR A CA 1
ATOM 697 C C . THR A 1 87 ? -7.126 -0.643 3.141 1.00 62.47 87 THR A C 1
ATOM 699 O O . THR A 1 87 ? -5.994 -1.005 2.822 1.00 62.47 87 THR A O 1
ATOM 702 N N . CYS A 1 88 ? -8.075 -1.521 3.475 1.00 70.62 88 CYS A N 1
ATOM 703 C CA . CYS A 1 88 ? -7.873 -2.969 3.456 1.00 70.62 88 CYS A CA 1
ATOM 704 C C . CYS A 1 88 ? -7.633 -3.489 2.023 1.00 70.62 88 CYS A C 1
ATOM 706 O O . CYS A 1 88 ? -8.581 -3.830 1.319 1.00 70.62 88 CYS A O 1
ATOM 708 N N . GLN A 1 89 ? -6.375 -3.581 1.586 1.00 73.12 89 GLN A N 1
ATOM 709 C CA . GLN A 1 89 ? -6.045 -4.141 0.272 1.00 73.12 89 GLN A CA 1
ATOM 710 C C . GLN A 1 89 ? -6.289 -5.655 0.238 1.00 73.12 89 GLN A C 1
ATOM 712 O O . GLN A 1 89 ? -5.896 -6.378 1.156 1.00 73.12 89 GLN A O 1
ATOM 717 N N . TYR A 1 90 ? -6.905 -6.143 -0.839 1.00 82.75 90 TYR A N 1
ATOM 718 C CA . TYR A 1 90 ? -7.055 -7.576 -1.076 1.00 82.75 90 TYR A CA 1
ATOM 719 C C . TYR A 1 90 ? -5.708 -8.237 -1.407 1.00 82.75 90 TYR A C 1
ATOM 721 O O . TYR A 1 90 ? -4.865 -7.661 -2.094 1.00 82.75 90 TYR A O 1
ATOM 729 N N . ARG A 1 91 ? -5.517 -9.466 -0.924 1.00 81.56 91 ARG A N 1
ATOM 730 C CA . ARG A 1 91 ? -4.401 -10.360 -1.256 1.00 81.56 91 ARG A CA 1
ATOM 731 C C . ARG A 1 91 ? -4.947 -11.551 -2.025 1.00 81.56 91 ARG A C 1
ATOM 733 O O . ARG A 1 91 ? -5.914 -12.169 -1.590 1.00 81.56 91 ARG A O 1
ATOM 740 N N . GLU A 1 92 ? -4.334 -11.858 -3.163 1.00 86.88 92 GLU A N 1
ATOM 741 C CA . GLU A 1 92 ? -4.862 -12.819 -4.133 1.00 86.88 92 GLU A CA 1
ATOM 742 C C . GLU A 1 92 ? -4.025 -14.102 -4.177 1.00 86.88 92 GLU A C 1
ATOM 744 O O . GLU A 1 92 ? -2.796 -14.080 -4.265 1.00 86.88 92 GLU A O 1
ATOM 749 N N . HIS A 1 93 ? -4.711 -15.242 -4.144 1.00 85.81 93 HIS A N 1
ATOM 750 C CA . HIS A 1 93 ? -4.127 -16.574 -4.099 1.00 85.81 93 HIS A CA 1
ATOM 751 C C . HIS A 1 93 ? -4.722 -17.429 -5.224 1.00 85.81 93 HIS A C 1
ATOM 753 O O . HIS A 1 93 ? -5.833 -17.958 -5.129 1.00 85.81 93 HIS A O 1
ATOM 759 N N . VAL A 1 94 ? -3.963 -17.550 -6.313 1.00 88.50 94 VAL A N 1
ATOM 760 C CA . VAL A 1 94 ? -4.350 -18.309 -7.511 1.00 88.50 94 VAL A CA 1
ATOM 761 C C . VAL A 1 94 ? -4.350 -19.817 -7.231 1.00 88.50 94 VAL A C 1
ATOM 763 O O . VAL A 1 94 ? -3.518 -20.339 -6.482 1.00 88.50 94 VAL A O 1
ATOM 766 N N . ASP A 1 95 ? -5.312 -20.512 -7.834 1.00 87.81 95 ASP A N 1
ATOM 767 C CA . ASP A 1 95 ? -5.637 -21.918 -7.603 1.00 87.81 95 ASP A CA 1
ATOM 768 C C . ASP A 1 95 ? -5.779 -22.267 -6.107 1.00 87.81 95 ASP A C 1
ATOM 770 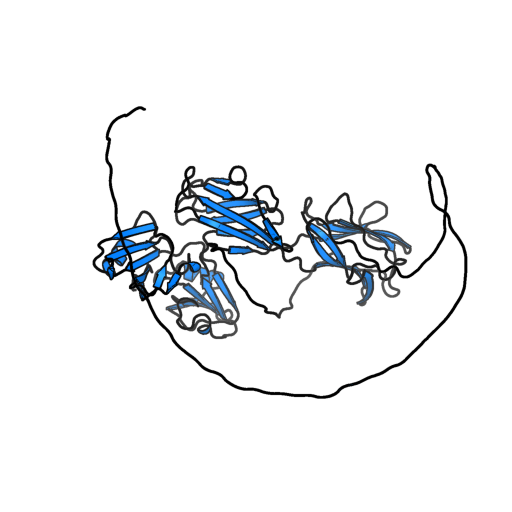O O . ASP A 1 95 ? -5.236 -23.268 -5.609 1.00 87.81 95 ASP A O 1
ATOM 774 N N . ARG A 1 96 ? -6.490 -21.407 -5.369 1.00 92.00 96 ARG A N 1
ATOM 775 C CA . ARG A 1 96 ? -6.898 -21.612 -3.973 1.00 92.00 96 ARG A CA 1
ATOM 776 C C . ARG A 1 96 ? -8.385 -21.358 -3.797 1.00 92.00 96 ARG A C 1
ATOM 778 O O . ARG A 1 96 ? -9.019 -20.653 -4.580 1.00 92.00 96 ARG A O 1
ATOM 785 N N . PHE A 1 97 ? -8.925 -21.975 -2.757 1.00 93.06 97 PHE A N 1
ATOM 786 C CA . PHE A 1 97 ? -10.327 -21.900 -2.392 1.00 93.06 97 PHE A CA 1
ATOM 787 C C . PHE A 1 97 ? -10.471 -22.082 -0.879 1.00 93.06 97 PHE A C 1
ATOM 789 O O . PHE A 1 97 ? -9.954 -23.052 -0.323 1.00 93.06 97 PHE A O 1
ATOM 796 N N . LEU A 1 98 ? -11.176 -21.171 -0.216 1.00 94.19 98 LEU A N 1
ATOM 797 C CA . LEU A 1 98 ? -11.638 -21.347 1.156 1.00 94.19 98 LEU A CA 1
ATOM 798 C C . LEU A 1 98 ? -13.001 -22.063 1.110 1.00 94.19 98 LEU A C 1
ATOM 800 O O . LEU A 1 98 ? -13.930 -21.522 0.512 1.00 94.19 98 LEU A O 1
ATOM 804 N N . PRO A 1 99 ? -13.167 -23.249 1.727 1.00 91.19 99 PRO A N 1
ATOM 805 C CA . PRO A 1 99 ? -14.414 -24.020 1.674 1.00 91.19 99 PRO A CA 1
ATOM 806 C C . PRO A 1 99 ? -15.532 -23.482 2.591 1.00 91.19 99 PRO A C 1
ATOM 808 O O . PRO A 1 99 ? -16.499 -24.194 2.858 1.00 91.19 99 PRO A O 1
ATOM 811 N N . ILE A 1 100 ? -15.406 -22.242 3.069 1.00 90.88 100 ILE A N 1
ATOM 812 C CA . ILE A 1 100 ? -16.414 -21.517 3.846 1.00 90.88 100 ILE A CA 1
ATOM 813 C C . ILE A 1 100 ? -17.090 -20.529 2.892 1.00 90.88 100 ILE A C 1
ATOM 815 O O . ILE A 1 100 ? -16.413 -19.786 2.181 1.00 90.88 100 ILE A O 1
ATOM 819 N N . ILE A 1 101 ? -18.421 -20.584 2.820 1.00 93.94 101 ILE A N 1
ATOM 820 C CA . ILE A 1 101 ? -19.243 -19.753 1.935 1.00 93.94 101 ILE A CA 1
ATOM 821 C C . ILE A 1 101 ? -20.504 -19.350 2.694 1.00 93.94 101 ILE A C 1
ATOM 823 O O . ILE A 1 101 ? -21.358 -20.193 2.964 1.00 93.94 101 ILE A O 1
ATOM 827 N N . ASP A 1 102 ? -20.645 -18.057 2.961 1.00 93.44 102 ASP A N 1
ATOM 828 C CA . ASP A 1 102 ? -21.839 -17.471 3.576 1.00 93.44 102 ASP A CA 1
ATOM 829 C C . ASP A 1 102 ? -22.845 -17.006 2.517 1.00 93.44 102 ASP A C 1
ATOM 831 O O . ASP A 1 102 ? -24.059 -17.033 2.732 1.00 93.44 102 ASP A O 1
ATOM 835 N N . ARG A 1 103 ? -22.352 -16.617 1.333 1.00 94.94 103 ARG A N 1
ATOM 836 C CA . ARG A 1 103 ? -23.186 -16.221 0.193 1.00 94.94 103 ARG A CA 1
ATOM 837 C C . ARG A 1 103 ? -22.551 -16.626 -1.132 1.00 94.94 103 ARG A C 1
ATOM 839 O O . ARG A 1 103 ? -21.399 -16.302 -1.393 1.00 94.94 103 ARG A O 1
ATOM 846 N N . LEU A 1 104 ? -23.332 -17.267 -1.999 1.00 96.31 104 LEU A N 1
ATOM 847 C CA . LEU A 1 104 ? -22.960 -17.555 -3.387 1.00 96.31 104 LEU A CA 1
ATOM 848 C C . LEU A 1 104 ? -23.693 -16.600 -4.344 1.00 96.31 104 LEU A C 1
ATOM 850 O O . LEU A 1 104 ? -24.870 -16.291 -4.151 1.00 96.31 104 LEU A O 1
ATOM 854 N N . GLY A 1 105 ? -22.992 -16.147 -5.378 1.00 93.88 105 GLY A N 1
ATOM 855 C CA . GLY A 1 105 ? -23.484 -15.283 -6.446 1.00 93.88 105 GLY A CA 1
ATOM 856 C C . GLY A 1 105 ? -22.626 -15.415 -7.706 1.00 93.88 105 GLY A C 1
ATOM 857 O O . GLY A 1 105 ? -21.899 -16.394 -7.877 1.00 93.88 105 GLY A O 1
ATOM 858 N N . HIS A 1 106 ? -22.695 -14.423 -8.594 1.00 95.56 106 HIS A N 1
ATOM 859 C CA . HIS A 1 106 ? -21.919 -14.383 -9.838 1.00 95.56 106 HIS A CA 1
ATOM 860 C C . HIS A 1 106 ? -21.258 -13.010 -10.029 1.00 95.56 106 HIS A C 1
ATOM 862 O O . HIS A 1 106 ? -21.840 -11.976 -9.692 1.00 95.56 106 HIS A O 1
ATOM 868 N N . ALA A 1 107 ? -20.063 -12.995 -10.621 1.00 95.31 107 ALA A N 1
ATOM 869 C CA . ALA A 1 107 ? -19.307 -11.781 -10.926 1.00 95.31 107 ALA A CA 1
ATOM 870 C C . ALA A 1 107 ? -18.623 -11.884 -12.298 1.00 95.31 107 ALA A C 1
ATOM 872 O O . ALA A 1 107 ? -18.144 -12.941 -12.695 1.00 95.31 107 ALA A O 1
ATOM 873 N N . PHE A 1 108 ? -18.525 -10.785 -13.049 1.00 90.00 108 PHE A N 1
ATOM 874 C CA . PHE A 1 108 ? -17.863 -10.826 -14.363 1.00 90.00 108 PHE A CA 1
ATOM 875 C C . PHE A 1 108 ? -16.325 -10.801 -14.282 1.00 90.00 108 PHE A C 1
ATOM 877 O O . PHE A 1 108 ? -15.664 -11.117 -15.274 1.00 90.00 108 PHE A O 1
ATOM 884 N N . SER A 1 109 ? -15.767 -10.463 -13.119 1.00 92.62 109 SER A N 1
ATOM 885 C CA . SER A 1 109 ? -14.335 -10.428 -12.812 1.00 92.62 109 SER A CA 1
ATOM 886 C C . SER A 1 109 ? -14.103 -10.565 -11.300 1.00 92.62 109 SER A C 1
ATOM 888 O O . SER A 1 109 ? -15.029 -10.374 -10.509 1.00 92.62 109 SER A O 1
ATOM 890 N N . LEU A 1 110 ? -12.856 -10.821 -10.893 1.00 89.62 110 LEU A N 1
ATOM 891 C CA . LEU A 1 110 ? -12.463 -10.830 -9.480 1.00 89.62 110 LEU A CA 1
ATOM 892 C C . LEU A 1 110 ? -12.726 -9.476 -8.797 1.00 89.62 110 LEU A C 1
ATOM 894 O O . LEU A 1 110 ? -13.301 -9.455 -7.716 1.00 89.62 110 LEU A O 1
ATOM 898 N N . ALA A 1 111 ? -12.421 -8.358 -9.464 1.00 90.19 111 ALA A N 1
ATOM 899 C CA . ALA A 1 111 ? -12.696 -7.012 -8.949 1.00 90.19 111 ALA A CA 1
ATOM 900 C C . ALA A 1 111 ? -14.198 -6.747 -8.716 1.00 90.19 111 ALA A C 1
ATOM 902 O O . ALA A 1 111 ? -14.570 -6.079 -7.756 1.00 90.19 111 ALA A O 1
ATOM 903 N N . GLU A 1 112 ? -15.081 -7.307 -9.551 1.00 94.06 112 GLU A N 1
ATOM 904 C CA . GLU A 1 112 ? -16.530 -7.257 -9.314 1.00 94.06 112 GLU A CA 1
ATOM 905 C C . GLU A 1 112 ? -16.942 -8.136 -8.118 1.00 94.06 112 GLU A C 1
ATOM 907 O O . GLU A 1 112 ? -17.837 -7.759 -7.369 1.00 94.06 112 GLU A O 1
ATOM 912 N N . CYS A 1 113 ? -16.265 -9.264 -7.886 1.00 96.06 113 CYS A N 1
ATOM 913 C CA . CYS A 1 113 ? -16.506 -10.120 -6.721 1.00 96.06 113 CYS A CA 1
ATOM 914 C C . CYS A 1 113 ? -16.016 -9.474 -5.406 1.00 96.06 113 CYS A C 1
ATOM 916 O O . CYS A 1 113 ? -16.752 -9.442 -4.421 1.00 96.06 113 CYS A O 1
ATOM 918 N N . GLN A 1 114 ? -14.826 -8.862 -5.414 1.00 93.44 114 GLN A N 1
ATOM 919 C CA . GLN A 1 114 ? -14.303 -8.021 -4.328 1.00 93.44 114 GLN A CA 1
ATOM 920 C C . GLN A 1 114 ? -15.283 -6.869 -4.020 1.00 93.44 114 GLN A C 1
ATOM 922 O O . GLN A 1 114 ? -15.719 -6.713 -2.882 1.00 93.44 114 GLN A O 1
ATOM 927 N N . ARG A 1 115 ? -15.779 -6.159 -5.046 1.00 92.62 115 ARG A N 1
ATOM 928 C CA . ARG A 1 115 ? -16.801 -5.104 -4.888 1.00 92.62 115 ARG A CA 1
ATOM 929 C C . ARG A 1 115 ? -18.125 -5.614 -4.298 1.00 92.62 115 ARG A C 1
ATOM 931 O O . ARG A 1 115 ? -18.807 -4.862 -3.604 1.00 92.62 115 ARG A O 1
ATOM 938 N N . GLN A 1 116 ? -18.517 -6.864 -4.556 1.00 95.12 116 GLN A N 1
ATOM 939 C CA . GLN A 1 116 ? -19.689 -7.479 -3.915 1.00 95.12 116 GLN A CA 1
ATOM 940 C C . GLN A 1 116 ? -19.441 -7.783 -2.426 1.00 95.12 116 GLN A C 1
ATOM 942 O O . GLN A 1 116 ? -20.361 -7.615 -1.629 1.00 95.12 116 GLN A O 1
ATOM 947 N N . CYS A 1 117 ? -18.212 -8.140 -2.041 1.00 93.44 117 CYS A N 1
ATOM 948 C CA . CYS A 1 117 ? -17.784 -8.287 -0.644 1.00 93.44 117 CYS A CA 1
ATOM 949 C C . CYS A 1 117 ? -17.767 -6.939 0.101 1.00 93.44 117 CYS A C 1
ATOM 951 O O . CYS A 1 117 ? -18.290 -6.836 1.208 1.00 93.44 117 CYS A O 1
ATOM 953 N N . ASP A 1 118 ? -17.248 -5.881 -0.529 1.00 88.62 118 ASP A N 1
ATOM 954 C CA . ASP A 1 118 ? -17.172 -4.529 0.056 1.00 88.62 118 ASP A CA 1
ATOM 955 C C . ASP A 1 118 ? -18.544 -3.849 0.219 1.00 88.62 118 ASP A C 1
ATOM 957 O O . ASP A 1 118 ? -18.695 -2.910 1.002 1.00 88.62 118 ASP A O 1
ATOM 961 N N . LEU A 1 119 ? -19.556 -4.316 -0.520 1.00 90.75 119 LEU A N 1
ATOM 962 C CA . LEU A 1 119 ? -20.940 -3.839 -0.442 1.00 90.75 119 LEU A CA 1
ATOM 963 C C . LEU A 1 119 ? -21.868 -4.767 0.358 1.00 90.75 119 LEU A C 1
ATOM 965 O O . LEU A 1 119 ? -23.059 -4.460 0.480 1.00 90.75 119 LEU A O 1
ATOM 969 N N . GLU A 1 120 ? -21.357 -5.874 0.902 1.00 90.75 120 GLU A N 1
ATOM 970 C CA . GLU A 1 120 ? -22.133 -6.765 1.761 1.00 90.75 120 GLU A CA 1
ATOM 971 C C . GLU A 1 120 ? -22.465 -6.084 3.101 1.00 90.75 120 GLU A C 1
ATOM 973 O O . GLU A 1 120 ? -21.692 -5.306 3.658 1.00 90.75 120 GLU A O 1
ATOM 978 N N . ARG A 1 121 ? -23.678 -6.339 3.598 1.00 85.25 121 ARG A N 1
ATOM 979 C CA . ARG A 1 121 ? -24.234 -5.769 4.837 1.00 85.25 121 ARG A CA 1
ATOM 980 C C . ARG A 1 121 ? -24.875 -6.823 5.739 1.00 85.25 121 ARG A C 1
ATOM 982 O O . ARG A 1 121 ? -25.249 -6.509 6.865 1.00 85.25 121 ARG A O 1
ATOM 989 N N . LEU A 1 122 ? -25.032 -8.056 5.253 1.00 86.19 122 LEU A N 1
ATOM 990 C CA . LEU A 1 122 ? -25.585 -9.181 6.013 1.00 86.19 122 LEU A CA 1
ATOM 991 C C . LEU A 1 122 ? -24.530 -9.893 6.878 1.00 86.19 122 LEU A C 1
ATOM 993 O O . LEU A 1 122 ? -24.898 -10.626 7.794 1.00 86.19 122 LEU A O 1
ATOM 997 N N . PHE A 1 123 ? -23.244 -9.655 6.612 1.00 87.31 123 PHE A N 1
ATOM 998 C CA . PHE A 1 123 ? -22.087 -10.052 7.419 1.00 87.31 123 PHE A CA 1
ATOM 999 C C . PHE A 1 123 ? -20.880 -9.175 7.056 1.00 87.31 123 PHE A C 1
ATOM 1001 O O . PHE A 1 123 ? -20.860 -8.563 5.988 1.00 87.31 123 PHE A O 1
ATOM 1008 N N . SER A 1 124 ? -19.869 -9.115 7.929 1.00 84.50 124 SER A N 1
ATOM 1009 C CA . SER A 1 124 ? -18.580 -8.515 7.567 1.00 84.50 124 SER A CA 1
ATOM 1010 C C . SER A 1 124 ? -17.838 -9.489 6.653 1.00 84.50 124 SER A C 1
ATOM 1012 O O . SER A 1 124 ? -17.272 -10.474 7.123 1.00 84.50 124 SER A O 1
ATOM 1014 N N . CYS A 1 125 ? -17.924 -9.274 5.340 1.00 90.62 125 CYS A N 1
ATOM 1015 C CA . CYS A 1 125 ? -17.255 -10.120 4.357 1.00 90.62 125 CYS A CA 1
ATOM 1016 C C . CYS A 1 125 ? -15.739 -9.877 4.409 1.00 90.62 125 CYS A C 1
ATOM 1018 O O . CYS A 1 125 ? -15.287 -8.758 4.161 1.00 90.62 125 CYS A O 1
ATOM 1020 N N . ARG A 1 126 ? -14.958 -10.912 4.741 1.00 89.88 126 ARG A N 1
ATOM 1021 C CA . ARG A 1 126 ? -13.491 -10.844 4.880 1.00 89.88 126 ARG A CA 1
ATOM 1022 C C . ARG A 1 126 ? -12.751 -11.372 3.654 1.00 89.88 126 ARG A C 1
ATOM 1024 O O . ARG A 1 126 ? -11.658 -10.893 3.350 1.00 89.88 126 ARG A O 1
ATOM 1031 N N . ALA A 1 127 ? -13.337 -12.335 2.944 1.00 94.44 127 ALA A N 1
ATOM 1032 C CA . ALA A 1 127 ? -12.720 -12.961 1.782 1.00 94.44 127 ALA A CA 1
ATOM 1033 C C . ALA A 1 127 ? -13.739 -13.400 0.725 1.00 94.44 127 ALA A C 1
ATOM 1035 O O . ALA A 1 127 ? -14.933 -13.552 0.998 1.00 94.44 127 ALA A O 1
ATOM 1036 N N . VAL A 1 128 ? -13.237 -13.638 -0.487 1.00 97.19 128 VAL A N 1
ATOM 1037 C CA . VAL A 1 128 ? -13.997 -14.169 -1.619 1.00 97.19 128 VAL A CA 1
ATOM 1038 C C . VAL A 1 128 ? -13.283 -15.338 -2.291 1.00 97.19 128 VAL A C 1
ATOM 1040 O O . VAL A 1 128 ? -12.055 -15.402 -2.319 1.00 97.19 128 VAL A O 1
ATOM 1043 N N . ASN A 1 129 ? -14.056 -16.227 -2.908 1.00 96.94 129 ASN A N 1
ATOM 1044 C CA . ASN A 1 129 ? -13.584 -17.142 -3.942 1.00 96.94 129 ASN A CA 1
ATOM 1045 C C . ASN A 1 129 ? -14.213 -16.736 -5.279 1.00 96.94 129 ASN A C 1
ATOM 1047 O O . ASN A 1 129 ? -15.440 -16.672 -5.382 1.00 96.94 129 ASN A O 1
ATOM 1051 N N . PHE A 1 130 ? -13.394 -16.509 -6.304 1.00 97.50 130 PHE A N 1
ATOM 1052 C CA . PHE A 1 130 ? -13.846 -16.238 -7.667 1.00 97.50 130 PHE A CA 1
ATOM 1053 C C . PHE A 1 130 ? -13.454 -17.383 -8.607 1.00 97.50 130 PHE A C 1
ATOM 1055 O O . PHE A 1 130 ? -12.270 -17.642 -8.817 1.00 97.50 130 PHE A O 1
ATOM 1062 N N . GLU A 1 131 ? -14.443 -18.062 -9.186 1.00 93.12 131 GLU A N 1
ATOM 1063 C CA . GLU A 1 131 ? -14.237 -19.149 -10.148 1.00 93.12 131 GLU A CA 1
ATOM 1064 C C . GLU A 1 131 ? -14.191 -18.592 -11.576 1.00 93.12 131 GLU A C 1
ATOM 1066 O O . GLU A 1 131 ? -15.199 -18.142 -12.126 1.00 93.12 131 GLU A O 1
ATOM 1071 N N . THR A 1 132 ? -13.013 -18.624 -12.196 1.00 87.94 132 THR A N 1
ATOM 1072 C CA . THR A 1 132 ? -12.765 -17.960 -13.485 1.00 87.94 132 THR A CA 1
ATOM 1073 C C . THR A 1 132 ? -13.497 -18.599 -14.669 1.00 87.94 132 THR A C 1
ATOM 1075 O O . THR A 1 132 ? -13.763 -17.898 -15.647 1.00 87.94 132 THR A O 1
ATOM 1078 N N . VAL A 1 133 ? -13.866 -19.887 -14.594 1.00 86.00 133 VAL A N 1
ATOM 1079 C CA . VAL A 1 133 ? -14.599 -20.578 -15.674 1.00 86.00 133 VAL A CA 1
ATOM 1080 C C . VAL A 1 133 ? -16.102 -20.308 -15.594 1.00 86.00 133 VAL A C 1
ATOM 1082 O O . VAL A 1 133 ? -16.707 -19.857 -16.568 1.00 86.00 133 VAL A O 1
ATOM 1085 N N . HIS A 1 134 ? -16.710 -20.580 -14.438 1.00 90.44 134 HIS A N 1
ATOM 1086 C CA . HIS A 1 134 ? -18.163 -20.495 -14.244 1.00 90.44 134 HIS A CA 1
ATOM 1087 C C . HIS A 1 134 ? -18.653 -19.107 -13.820 1.00 90.44 134 HIS A C 1
ATOM 1089 O O . HIS A 1 134 ? -19.851 -18.848 -13.899 1.00 90.44 134 HIS A O 1
ATOM 1095 N N . ARG A 1 135 ? -17.737 -18.197 -13.451 1.00 92.12 135 ARG A N 1
ATOM 1096 C CA . ARG A 1 135 ? -18.017 -16.838 -12.950 1.00 92.12 135 ARG A CA 1
ATOM 1097 C C . ARG A 1 135 ? -18.731 -16.805 -11.595 1.00 92.12 135 ARG A C 1
ATOM 1099 O O . ARG A 1 135 ? -19.283 -15.768 -11.219 1.00 92.12 135 ARG A O 1
ATOM 1106 N N . ASP A 1 136 ? -18.680 -17.907 -10.847 1.00 93.31 136 ASP A N 1
ATOM 1107 C CA . ASP A 1 136 ? -19.156 -17.951 -9.467 1.00 93.31 136 ASP A CA 1
ATOM 1108 C C . ASP A 1 136 ? -18.331 -17.008 -8.587 1.00 93.31 136 ASP A C 1
ATOM 1110 O O . ASP A 1 136 ? -17.101 -16.967 -8.658 1.00 93.31 136 ASP A O 1
ATOM 1114 N N . CYS A 1 137 ? -19.030 -16.267 -7.737 1.00 97.31 137 CYS A N 1
ATOM 1115 C CA . CYS A 1 137 ? -18.466 -15.415 -6.704 1.00 97.31 137 CYS A CA 1
ATOM 1116 C C . CYS A 1 137 ? -19.032 -15.879 -5.363 1.00 97.31 137 CYS A C 1
ATOM 1118 O O . CYS A 1 137 ? -20.235 -15.764 -5.123 1.00 97.31 137 CYS A O 1
ATOM 1120 N N . ALA A 1 138 ? -18.185 -16.445 -4.510 1.00 97.38 138 ALA A N 1
ATOM 1121 C CA . ALA A 1 138 ? -18.562 -16.893 -3.178 1.00 97.38 138 ALA A CA 1
ATOM 1122 C C . ALA A 1 138 ? -17.937 -15.965 -2.133 1.00 97.38 138 ALA A C 1
ATOM 1124 O O . ALA A 1 138 ? -16.720 -15.811 -2.106 1.00 97.38 138 ALA A O 1
ATOM 1125 N N . LEU A 1 139 ? -18.765 -15.354 -1.292 1.00 96.94 139 LEU A N 1
ATOM 1126 C CA . LEU A 1 139 ? -18.376 -14.437 -0.222 1.00 96.94 139 LEU A CA 1
ATOM 1127 C C . LEU A 1 139 ? -18.308 -15.187 1.122 1.00 96.94 139 LEU A C 1
ATOM 1129 O O . LEU A 1 139 ? -19.127 -16.077 1.371 1.00 96.94 139 LEU A O 1
ATOM 1133 N N . SER A 1 140 ? -17.365 -14.802 1.985 1.00 94.69 140 SER A N 1
ATOM 1134 C CA . SER A 1 140 ? -17.071 -15.444 3.277 1.00 94.69 140 SER A CA 1
ATOM 1135 C C . SER A 1 140 ? -16.919 -14.410 4.402 1.00 94.69 140 SER A C 1
ATOM 1137 O O . SER A 1 140 ? -16.257 -13.385 4.207 1.00 94.69 140 SER A O 1
ATOM 1139 N N . SER A 1 141 ? -17.479 -14.673 5.590 1.00 90.56 141 SER A N 1
ATOM 1140 C CA . SER A 1 141 ? -17.169 -13.923 6.824 1.00 90.56 141 SER A CA 1
ATOM 1141 C C . SER A 1 141 ? -15.829 -14.313 7.449 1.00 90.56 141 SER A C 1
ATOM 1143 O O . SER A 1 141 ? -15.362 -13.648 8.374 1.00 90.56 141 SER A O 1
ATOM 1145 N N . GLU A 1 142 ? -15.217 -15.381 6.943 1.00 90.19 142 GLU A N 1
ATOM 1146 C CA . GLU A 1 142 ? -13.967 -15.959 7.423 1.00 90.19 142 GLU A CA 1
ATOM 1147 C C . GLU A 1 142 ? -12.817 -15.749 6.430 1.00 90.19 142 GLU A C 1
ATOM 1149 O O . GLU A 1 142 ? -13.034 -15.693 5.216 1.00 90.19 142 GLU A O 1
ATOM 1154 N N . ASP A 1 143 ? -11.592 -15.672 6.952 1.00 89.12 143 ASP A N 1
ATOM 1155 C CA . ASP A 1 143 ? -10.340 -15.537 6.198 1.00 89.12 143 ASP A CA 1
ATOM 1156 C C . ASP A 1 143 ? -9.232 -16.466 6.757 1.00 89.12 143 ASP A C 1
ATOM 1158 O O . ASP A 1 143 ? -9.463 -17.279 7.663 1.00 89.12 143 ASP A O 1
ATOM 1162 N N . ALA A 1 144 ? -8.002 -16.376 6.234 1.00 85.44 144 ALA A N 1
ATOM 1163 C CA . ALA A 1 144 ? -6.867 -17.177 6.704 1.00 85.44 144 ALA A CA 1
ATOM 1164 C C . ALA A 1 144 ? -6.301 -16.744 8.079 1.00 85.44 144 ALA A C 1
ATOM 1166 O O . ALA A 1 144 ? -5.285 -17.295 8.513 1.00 85.44 144 ALA A O 1
ATOM 1167 N N . GLN A 1 145 ? -6.929 -15.782 8.770 1.00 78.94 145 GLN A N 1
ATOM 1168 C CA . GLN A 1 145 ? -6.596 -15.346 10.134 1.00 78.94 145 GLN A CA 1
ATOM 1169 C C . GLN A 1 145 ? -7.690 -15.707 11.151 1.00 78.94 145 GLN A C 1
ATOM 1171 O O . GLN A 1 145 ? -7.364 -16.034 12.292 1.00 78.94 145 GLN A O 1
ATOM 1176 N N . SER A 1 146 ? -8.971 -15.659 10.767 1.00 80.75 146 SER A N 1
ATOM 1177 C CA . SER A 1 146 ? -10.095 -16.045 11.633 1.00 80.75 146 SER A CA 1
ATOM 1178 C C . SER A 1 146 ? -10.289 -17.564 11.716 1.00 80.75 146 SER A C 1
ATOM 1180 O O . SER A 1 146 ? -10.703 -18.088 12.752 1.00 80.75 146 SER A O 1
ATOM 1182 N N . THR A 1 147 ? -9.940 -18.297 10.655 1.00 80.88 147 THR A N 1
ATOM 1183 C CA . THR A 1 147 ? -10.063 -19.760 10.629 1.00 80.88 147 THR A CA 1
ATOM 1184 C C . THR A 1 147 ? -9.093 -20.455 11.605 1.00 80.88 147 THR A C 1
ATOM 1186 O O . THR A 1 147 ? -7.900 -20.156 11.605 1.00 80.88 147 THR A O 1
ATOM 1189 N N . PRO A 1 148 ? -9.526 -21.474 12.384 1.00 77.25 148 PRO A N 1
ATOM 1190 C CA . PRO A 1 148 ? -8.649 -22.183 13.334 1.00 77.25 148 PRO A CA 1
ATOM 1191 C C . PRO A 1 148 ? -7.455 -22.931 12.716 1.00 77.25 148 PRO A C 1
ATOM 1193 O O . PRO A 1 148 ? -6.519 -23.288 13.429 1.00 77.25 148 PRO A O 1
ATOM 1196 N N . LEU A 1 149 ? -7.494 -23.195 11.405 1.00 79.00 149 LEU A N 1
ATOM 1197 C CA . LEU A 1 149 ? -6.397 -23.788 10.628 1.00 79.00 149 LEU A CA 1
ATOM 1198 C C . LEU A 1 149 ? -5.529 -22.722 9.924 1.00 79.00 149 LEU A C 1
ATOM 1200 O O . LEU A 1 149 ? -4.527 -23.062 9.294 1.00 79.00 149 LEU A O 1
ATOM 1204 N N . GLY A 1 150 ? -5.918 -21.446 10.000 1.00 82.62 150 GLY A N 1
ATOM 1205 C CA . GLY A 1 150 ? -5.330 -20.334 9.261 1.00 82.62 150 GLY A CA 1
ATOM 1206 C C . GLY A 1 150 ? -5.199 -20.629 7.765 1.00 82.62 150 GLY A C 1
ATOM 1207 O O . GLY A 1 150 ? -6.079 -21.227 7.147 1.00 82.62 150 GLY A O 1
ATOM 1208 N N . ALA A 1 151 ? -4.039 -20.313 7.187 1.00 79.50 151 ALA A N 1
ATOM 1209 C CA . ALA A 1 151 ? -3.728 -20.602 5.784 1.00 79.50 151 ALA A CA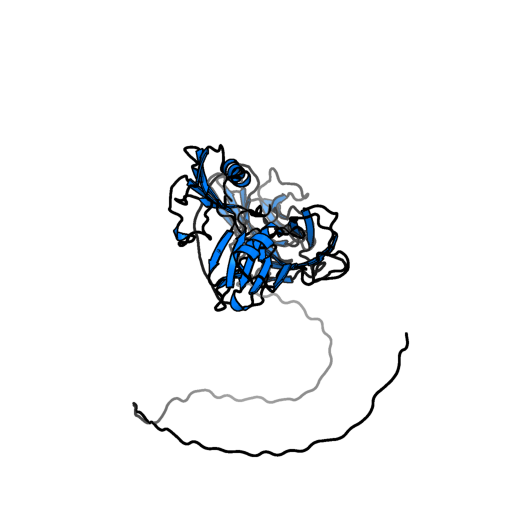 1
ATOM 1210 C C . ALA A 1 151 ? -3.855 -22.092 5.377 1.00 79.50 151 ALA A C 1
ATOM 1212 O O . ALA A 1 151 ? -3.985 -22.377 4.187 1.00 79.50 151 ALA A O 1
ATOM 1213 N N . ALA A 1 152 ? -3.863 -23.046 6.320 1.00 84.06 152 ALA A N 1
ATOM 1214 C CA . ALA A 1 152 ? -4.117 -24.461 6.024 1.00 84.06 152 ALA A CA 1
ATOM 1215 C C . ALA A 1 152 ? -5.613 -24.796 5.818 1.00 84.06 152 ALA A C 1
ATOM 1217 O O . ALA A 1 152 ? -5.933 -25.915 5.423 1.00 84.06 152 ALA A O 1
ATOM 1218 N N . ALA A 1 153 ? -6.529 -23.841 6.029 1.00 88.94 153 ALA A N 1
ATOM 1219 C CA . ALA A 1 153 ? -7.927 -23.946 5.600 1.00 88.94 153 ALA A CA 1
ATOM 1220 C C . ALA A 1 153 ? -8.097 -23.822 4.070 1.00 88.94 153 ALA A C 1
ATOM 1222 O O . ALA A 1 153 ? -9.132 -24.217 3.531 1.00 88.94 153 ALA A O 1
ATOM 1223 N N . LEU A 1 154 ? -7.099 -23.273 3.363 1.00 90.88 154 LEU A N 1
ATOM 1224 C CA . LEU A 1 154 ? -7.156 -23.026 1.921 1.00 90.88 154 LEU A CA 1
ATOM 1225 C C . LEU A 1 154 ? -6.821 -24.296 1.131 1.00 90.88 154 LEU A C 1
ATOM 1227 O O . LEU A 1 154 ? -5.670 -24.735 1.082 1.00 90.88 154 LEU A O 1
ATOM 1231 N N . VAL A 1 155 ? -7.816 -24.861 0.447 1.00 91.69 155 VAL A N 1
ATOM 1232 C CA . VAL A 1 155 ? -7.618 -26.027 -0.423 1.00 91.69 155 VAL A CA 1
ATOM 1233 C C . VAL A 1 155 ? -7.156 -25.601 -1.819 1.00 91.69 155 VAL A C 1
ATOM 1235 O O . VAL A 1 155 ? -7.483 -24.515 -2.303 1.00 91.69 155 VAL A O 1
ATOM 1238 N N . HIS A 1 156 ? -6.393 -26.459 -2.499 1.00 91.94 156 HIS A N 1
ATOM 1239 C CA . HIS A 1 156 ? -6.059 -26.248 -3.908 1.00 91.94 156 HIS A CA 1
ATOM 1240 C C . HIS A 1 156 ? -7.267 -26.582 -4.790 1.00 91.94 156 HIS A C 1
ATOM 1242 O O . HIS A 1 156 ? -7.768 -27.706 -4.772 1.00 91.94 156 HIS A O 1
ATOM 1248 N N . ARG A 1 157 ? -7.706 -25.610 -5.591 1.00 88.44 157 ARG A N 1
ATOM 1249 C CA . ARG A 1 157 ? -8.787 -25.751 -6.570 1.00 88.44 157 ARG A CA 1
ATOM 1250 C C . ARG A 1 157 ? -8.382 -24.982 -7.818 1.00 88.44 157 ARG A C 1
ATOM 1252 O O . ARG A 1 157 ? -8.233 -23.769 -7.747 1.00 88.44 157 ARG A O 1
ATOM 1259 N N . ARG A 1 158 ? -8.182 -25.683 -8.937 1.00 88.88 158 ARG A N 1
ATOM 1260 C CA . ARG A 1 158 ? -7.818 -25.044 -10.212 1.00 88.88 158 ARG A CA 1
ATOM 1261 C C . ARG A 1 158 ? -8.896 -24.063 -10.657 1.00 88.88 158 ARG A C 1
ATOM 1263 O O . ARG A 1 158 ? -10.070 -24.347 -10.441 1.00 88.88 158 ARG A O 1
ATOM 1270 N N . TYR A 1 159 ? -8.484 -22.973 -11.300 1.00 88.75 159 TYR A N 1
ATOM 1271 C CA . TYR A 1 159 ? -9.342 -21.917 -11.859 1.00 88.75 159 TYR A CA 1
ATOM 1272 C C . TYR A 1 159 ? -10.093 -21.048 -10.830 1.00 88.75 159 TYR A C 1
ATOM 1274 O O . TYR A 1 159 ? -10.646 -20.010 -11.202 1.00 88.75 159 TYR A O 1
ATOM 1282 N N . SER A 1 160 ? -10.015 -21.391 -9.542 1.00 92.50 160 SER A N 1
ATOM 1283 C CA . SER A 1 160 ? -10.468 -20.570 -8.419 1.00 92.50 160 SER A CA 1
ATOM 1284 C C . SER A 1 160 ? -9.362 -19.622 -7.955 1.00 92.50 160 SER A C 1
ATOM 1286 O O . SER A 1 160 ? -8.234 -20.048 -7.697 1.00 92.50 160 SER A O 1
ATOM 1288 N N . VAL A 1 161 ? -9.695 -18.343 -7.789 1.00 92.19 161 VAL A N 1
ATOM 1289 C CA . VAL A 1 161 ? -8.858 -17.364 -7.087 1.00 92.19 161 VAL A CA 1
ATOM 1290 C C . VAL A 1 161 ? -9.499 -17.065 -5.738 1.00 92.19 161 VAL A C 1
ATOM 1292 O O . VAL A 1 161 ? -10.595 -16.509 -5.676 1.00 92.19 161 VAL A O 1
ATOM 1295 N N . TYR A 1 162 ? -8.810 -17.430 -4.659 1.00 94.75 162 TYR A N 1
ATOM 1296 C CA . TYR A 1 162 ? -9.145 -16.967 -3.315 1.00 94.75 162 TYR A CA 1
ATOM 1297 C C . TYR A 1 162 ? -8.559 -15.568 -3.118 1.00 94.75 162 TYR A C 1
ATOM 1299 O O . TYR A 1 162 ? -7.415 -15.322 -3.501 1.00 94.75 162 TYR A O 1
ATOM 1307 N N . SER A 1 163 ? -9.325 -14.649 -2.542 1.00 92.81 163 SER A N 1
ATOM 1308 C CA . SER A 1 163 ? -8.905 -13.265 -2.338 1.00 92.81 163 SER A CA 1
ATOM 1309 C C . SER A 1 163 ? -9.424 -12.744 -1.001 1.00 92.81 163 SER A C 1
ATOM 1311 O O . SER A 1 163 ? -10.630 -12.592 -0.823 1.00 92.81 163 SER A O 1
ATOM 1313 N N . GLU A 1 164 ? -8.522 -12.436 -0.071 1.00 91.25 164 GLU A N 1
ATOM 1314 C CA . GLU A 1 164 ? -8.848 -12.001 1.296 1.00 91.25 164 GLU A CA 1
ATOM 1315 C C . GLU A 1 164 ? -8.399 -10.570 1.576 1.00 91.25 164 GLU A C 1
ATOM 1317 O O . GLU A 1 164 ? -7.403 -10.104 1.024 1.00 91.25 164 GLU A O 1
ATOM 1322 N N . LYS A 1 165 ? -9.113 -9.857 2.448 1.00 85.25 165 LYS A N 1
ATOM 1323 C CA . LYS A 1 165 ? -8.727 -8.510 2.870 1.00 85.25 165 LYS A CA 1
ATOM 1324 C C . LYS A 1 165 ? -7.502 -8.586 3.794 1.00 85.25 165 LYS A C 1
ATOM 1326 O O . LYS A 1 165 ? -7.601 -9.013 4.944 1.00 85.25 165 LYS A O 1
ATOM 1331 N N . GLY A 1 166 ? -6.348 -8.136 3.303 1.00 73.00 166 GLY A N 1
ATOM 1332 C CA . GLY A 1 166 ? -5.070 -8.111 4.023 1.00 73.00 166 GLY A CA 1
ATOM 1333 C C . GLY A 1 166 ? -5.030 -7.115 5.191 1.00 73.00 166 GLY A C 1
ATOM 1334 O O . GLY A 1 166 ? -6.061 -6.658 5.678 1.00 73.00 166 GLY A O 1
ATOM 1335 N N . THR A 1 167 ? -3.836 -6.756 5.670 1.00 66.12 167 THR A N 1
ATOM 1336 C CA . THR A 1 167 ? -3.702 -5.737 6.726 1.00 66.12 167 THR A CA 1
ATOM 1337 C C . THR A 1 167 ? -4.225 -4.382 6.245 1.00 66.12 167 THR A C 1
ATOM 1339 O O . THR A 1 167 ? -3.847 -3.903 5.178 1.00 66.12 167 THR A O 1
ATOM 1342 N N . CYS A 1 168 ? -5.115 -3.758 7.022 1.00 64.00 168 CYS A N 1
ATOM 1343 C CA . CYS A 1 168 ? -5.688 -2.450 6.688 1.00 64.00 168 CYS A CA 1
ATOM 1344 C C . CYS A 1 168 ? -4.757 -1.333 7.164 1.00 64.00 168 CYS A C 1
ATOM 1346 O O . CYS A 1 168 ? -5.065 -0.580 8.089 1.00 64.00 168 CYS A O 1
ATOM 1348 N N . GLU A 1 169 ? -3.575 -1.265 6.565 1.00 59.97 169 GLU A N 1
ATOM 1349 C CA . GLU A 1 169 ? -2.598 -0.229 6.873 1.00 59.97 169 GLU A CA 1
ATOM 1350 C C . GLU A 1 169 ? -3.154 1.120 6.396 1.00 59.97 169 GLU A C 1
ATOM 1352 O O . GLU A 1 169 ? -3.533 1.286 5.239 1.00 59.97 169 GLU A O 1
ATOM 1357 N N . GLN A 1 170 ? -3.279 2.091 7.307 1.00 61.09 170 GLN A N 1
ATOM 1358 C CA . GLN A 1 170 ? -3.843 3.418 6.997 1.00 61.09 170 GLN A CA 1
ATOM 1359 C C . GLN A 1 170 ? -2.960 4.222 6.023 1.00 61.09 170 GLN A C 1
ATOM 1361 O O . GLN A 1 170 ? -3.397 5.231 5.470 1.00 61.09 170 GLN A O 1
ATOM 1366 N N . VAL A 1 171 ? -1.725 3.768 5.797 1.00 68.00 171 VAL A N 1
ATOM 1367 C CA . VAL A 1 171 ? -0.732 4.375 4.915 1.00 68.00 171 VAL A CA 1
ATOM 1368 C C . VAL A 1 171 ? -0.259 3.341 3.905 1.00 68.00 171 VAL A C 1
ATOM 1370 O O . VAL A 1 171 ? 0.154 2.247 4.272 1.00 68.00 171 VAL A O 1
ATOM 1373 N N . SER A 1 172 ? -0.275 3.724 2.635 1.00 67.88 172 SER A N 1
ATOM 1374 C CA . SER A 1 172 ? 0.341 2.988 1.531 1.00 67.88 172 SER A CA 1
ATOM 1375 C C . SER A 1 172 ? 1.516 3.791 0.971 1.00 67.88 172 SER A C 1
ATOM 1377 O O . SER A 1 172 ? 1.521 5.020 1.050 1.00 67.88 172 SER A O 1
ATOM 1379 N N . VAL A 1 173 ? 2.523 3.112 0.419 1.00 75.50 173 VAL A N 1
ATOM 1380 C CA . VAL A 1 173 ? 3.724 3.739 -0.157 1.00 75.50 173 VAL A CA 1
ATOM 1381 C C . VAL A 1 173 ? 3.806 3.398 -1.635 1.00 75.50 173 VAL A C 1
ATOM 1383 O O . VAL A 1 173 ? 3.713 2.232 -2.009 1.00 75.50 173 VAL A O 1
ATOM 1386 N N . GLN A 1 174 ? 4.030 4.401 -2.478 1.00 70.19 174 GLN A N 1
ATOM 1387 C CA . GLN A 1 174 ? 4.418 4.237 -3.876 1.00 70.19 174 GLN A CA 1
ATOM 1388 C C . GLN A 1 174 ? 5.836 4.780 -4.060 1.00 70.19 174 GLN A C 1
ATOM 1390 O O . GLN A 1 174 ? 6.100 5.963 -3.853 1.00 70.19 174 GLN A O 1
ATOM 1395 N N . CYS A 1 175 ? 6.765 3.894 -4.405 1.00 73.69 175 CYS A N 1
ATOM 1396 C CA . CYS A 1 175 ? 8.168 4.241 -4.583 1.00 73.69 175 CYS A CA 1
ATOM 1397 C C . CYS A 1 175 ? 8.397 4.756 -6.008 1.00 73.69 175 CYS A C 1
ATOM 1399 O O . CYS A 1 175 ? 8.311 3.982 -6.960 1.00 73.69 175 CYS A O 1
ATOM 1401 N N . ASN A 1 176 ? 8.713 6.043 -6.154 1.00 75.31 176 ASN A N 1
ATOM 1402 C CA . ASN A 1 176 ? 9.219 6.606 -7.407 1.00 75.31 176 ASN A CA 1
ATOM 1403 C C . ASN A 1 176 ? 10.750 6.714 -7.343 1.00 75.31 176 ASN A C 1
ATOM 1405 O O . ASN A 1 176 ? 11.344 6.573 -6.283 1.00 75.31 176 ASN A O 1
ATOM 1409 N N . GLN A 1 177 ? 11.405 7.018 -8.465 1.00 70.81 177 GLN A N 1
ATOM 1410 C CA . GLN A 1 177 ? 12.876 7.076 -8.570 1.00 70.81 177 GLN A CA 1
ATOM 1411 C C . GLN A 1 177 ? 13.552 8.218 -7.772 1.00 70.81 177 GLN A C 1
ATOM 1413 O O . GLN A 1 177 ? 14.775 8.299 -7.758 1.00 70.81 177 GLN A O 1
ATOM 1418 N N . GLN A 1 178 ? 12.780 9.126 -7.163 1.00 77.12 178 GLN A N 1
ATOM 1419 C CA . GLN A 1 178 ? 13.274 10.351 -6.501 1.00 77.12 178 GLN A CA 1
ATOM 1420 C C . GLN A 1 178 ? 12.644 10.576 -5.116 1.00 77.12 178 GLN A C 1
ATOM 1422 O O . GLN A 1 178 ? 13.315 11.032 -4.190 1.00 77.12 178 GLN A O 1
ATOM 1427 N N . ASP A 1 179 ? 11.366 10.224 -4.953 1.00 83.88 179 ASP A N 1
ATOM 1428 C CA . ASP A 1 179 ? 10.596 10.426 -3.728 1.00 83.88 179 ASP A CA 1
ATOM 1429 C C . ASP A 1 179 ? 9.682 9.211 -3.463 1.00 83.88 179 ASP A C 1
ATOM 1431 O O . ASP A 1 179 ? 9.192 8.549 -4.382 1.00 83.88 179 ASP A O 1
ATOM 1435 N N . MET A 1 180 ? 9.427 8.936 -2.188 1.00 83.62 180 MET A N 1
ATOM 1436 C CA . MET A 1 180 ? 8.438 7.979 -1.700 1.00 83.62 180 MET A CA 1
ATOM 1437 C C . MET A 1 180 ? 7.106 8.716 -1.552 1.00 83.62 180 MET A C 1
ATOM 1439 O O . MET A 1 180 ? 6.990 9.621 -0.726 1.00 83.62 180 MET A O 1
ATOM 1443 N N . LEU A 1 181 ? 6.102 8.359 -2.351 1.00 80.56 181 LEU A N 1
ATOM 1444 C CA . LEU A 1 181 ? 4.757 8.917 -2.238 1.00 80.56 181 LEU A CA 1
ATOM 1445 C C . LEU A 1 181 ? 3.959 8.112 -1.212 1.00 80.56 181 LEU A C 1
ATOM 1447 O O . LEU A 1 181 ? 3.511 7.000 -1.487 1.00 80.56 181 LEU A O 1
ATOM 1451 N N . LEU A 1 182 ? 3.778 8.677 -0.023 1.00 83.44 182 LEU A N 1
ATOM 1452 C CA . LEU A 1 182 ? 2.903 8.124 1.000 1.00 83.44 182 LEU A CA 1
ATOM 1453 C C . LEU A 1 182 ? 1.477 8.591 0.711 1.00 83.44 182 LEU A C 1
ATOM 1455 O O . LEU A 1 182 ? 1.218 9.794 0.694 1.00 83.44 182 LEU A O 1
ATOM 1459 N N . ALA A 1 183 ? 0.553 7.654 0.521 1.00 78.25 183 ALA A N 1
ATOM 1460 C CA . ALA A 1 183 ? -0.878 7.921 0.443 1.00 78.25 183 ALA A CA 1
ATOM 1461 C C . ALA A 1 183 ? -1.549 7.392 1.715 1.00 78.25 183 ALA A C 1
ATOM 1463 O O . ALA A 1 183 ? -1.625 6.180 1.941 1.00 78.25 183 ALA A O 1
ATOM 1464 N N . MET A 1 184 ? -1.992 8.325 2.554 1.00 78.81 184 MET A N 1
ATOM 1465 C CA . MET A 1 184 ? -2.621 8.086 3.849 1.00 78.81 184 MET A CA 1
ATOM 1466 C C . MET A 1 184 ? -4.127 8.279 3.731 1.00 78.81 184 MET A C 1
ATOM 1468 O O . MET A 1 184 ? -4.574 9.249 3.116 1.00 78.81 184 MET A O 1
ATOM 1472 N N . ASN A 1 185 ? -4.909 7.393 4.339 1.00 74.44 185 ASN A N 1
ATOM 1473 C CA . ASN A 1 185 ? -6.361 7.513 4.376 1.00 74.44 185 ASN A CA 1
ATOM 1474 C C . ASN A 1 185 ? -6.850 7.356 5.817 1.00 74.44 185 ASN A C 1
ATOM 1476 O O . ASN A 1 185 ? -6.376 6.502 6.567 1.00 74.44 185 ASN A O 1
ATOM 1480 N N . PHE A 1 186 ? -7.804 8.199 6.185 1.00 75.38 186 PHE A N 1
ATOM 1481 C CA . PHE A 1 186 ? -8.295 8.383 7.540 1.00 75.38 186 PHE A CA 1
ATOM 1482 C C . PHE A 1 186 ? -9.790 8.073 7.590 1.00 75.38 186 PHE A C 1
ATOM 1484 O O . PHE A 1 186 ? -10.543 8.426 6.681 1.00 75.38 186 PHE A O 1
ATOM 1491 N N . ASP A 1 187 ? -10.242 7.461 8.684 1.00 64.06 187 ASP A N 1
ATOM 1492 C CA . ASP A 1 187 ? -11.669 7.203 8.913 1.00 64.06 187 ASP A CA 1
ATOM 1493 C C . ASP A 1 187 ? -12.469 8.506 9.145 1.00 64.06 187 ASP A C 1
ATOM 1495 O O . ASP A 1 187 ? -13.684 8.544 8.956 1.00 64.06 187 ASP A O 1
ATOM 1499 N N . THR A 1 188 ? -11.786 9.599 9.499 1.00 71.06 188 THR A N 1
ATOM 1500 C CA . THR A 1 188 ? -12.348 10.932 9.766 1.00 71.06 188 THR A CA 1
ATOM 1501 C C . THR A 1 188 ? -11.598 12.040 9.000 1.00 71.06 188 THR A C 1
ATOM 1503 O O . THR A 1 188 ? -10.453 11.837 8.591 1.00 71.06 188 THR A O 1
ATOM 1506 N N . PRO A 1 189 ? -12.212 13.225 8.802 1.00 81.44 189 PRO A N 1
ATOM 1507 C CA . PRO A 1 189 ? -11.548 14.420 8.270 1.00 81.44 189 PRO A CA 1
ATOM 1508 C C . PRO A 1 189 ? -10.246 14.770 9.009 1.00 81.44 189 PRO A C 1
ATOM 1510 O O . PRO A 1 189 ? -10.270 15.123 10.189 1.00 81.44 189 PRO A O 1
ATOM 1513 N N . PHE A 1 190 ? -9.102 14.700 8.322 1.00 86.00 190 PHE A N 1
ATOM 1514 C CA . PHE A 1 190 ? -7.802 14.922 8.954 1.00 86.00 190 PHE A CA 1
ATOM 1515 C C . PHE A 1 190 ? -7.384 16.399 8.915 1.00 86.00 190 PHE A C 1
ATOM 1517 O O . PHE A 1 190 ? -7.220 16.993 7.847 1.00 86.00 190 PHE A O 1
ATOM 1524 N N . HIS A 1 191 ? -7.164 16.972 10.100 1.00 84.56 191 HIS A N 1
ATOM 1525 C CA . HIS A 1 191 ? -6.723 18.360 10.316 1.00 84.56 191 HIS A CA 1
ATOM 1526 C C . HIS A 1 191 ? -5.361 18.464 11.032 1.00 84.56 191 HIS A C 1
ATOM 1528 O O . HIS A 1 191 ? -4.938 19.559 11.400 1.00 84.56 191 HIS A O 1
ATOM 1534 N N . GLY A 1 192 ? -4.689 17.331 11.256 1.00 84.38 192 GLY A N 1
ATOM 1535 C CA . GLY A 1 192 ? -3.378 17.262 11.895 1.00 84.38 192 GLY A CA 1
ATOM 1536 C C . GLY A 1 192 ? -2.229 17.647 10.961 1.00 84.38 192 GLY A C 1
ATOM 1537 O O . GLY A 1 192 ? -2.410 18.359 9.973 1.00 84.38 192 GLY A O 1
ATOM 1538 N N . ARG A 1 193 ? -1.023 17.145 11.237 1.00 84.81 193 ARG A N 1
ATOM 1539 C CA . ARG A 1 193 ? 0.124 17.262 10.321 1.00 84.81 193 ARG A CA 1
ATOM 1540 C C . ARG A 1 193 ? 0.868 15.940 10.178 1.00 84.81 193 ARG A C 1
ATOM 1542 O O . ARG A 1 193 ? 0.883 15.119 11.088 1.00 84.81 193 ARG A O 1
ATOM 1549 N N . VAL A 1 194 ? 1.515 15.755 9.037 1.00 90.06 194 VAL A N 1
ATOM 1550 C CA . VAL A 1 194 ? 2.334 14.582 8.721 1.00 90.06 194 VAL A CA 1
ATOM 1551 C C . VAL A 1 194 ? 3.723 15.059 8.337 1.00 90.06 194 VAL A C 1
ATOM 1553 O O . VAL A 1 194 ? 3.837 15.995 7.549 1.00 90.06 194 VAL A O 1
ATOM 1556 N N . TYR A 1 195 ? 4.777 14.461 8.892 1.00 90.38 195 TYR A N 1
ATOM 1557 C CA . TYR A 1 195 ? 6.147 14.918 8.651 1.00 90.38 195 TYR A CA 1
ATOM 1558 C C . TYR A 1 195 ? 7.196 13.813 8.748 1.00 90.38 195 TYR A C 1
ATOM 1560 O O . TYR A 1 195 ? 7.051 12.855 9.503 1.00 90.38 195 TYR A O 1
ATOM 1568 N N . ALA A 1 196 ? 8.295 13.975 8.012 1.00 90.88 196 ALA A N 1
ATOM 1569 C CA . ALA A 1 196 ? 9.465 13.114 8.135 1.00 90.88 196 ALA A CA 1
ATOM 1570 C C . ALA A 1 196 ? 10.248 13.478 9.407 1.00 90.88 196 ALA A C 1
ATOM 1572 O O . ALA A 1 196 ? 10.701 14.614 9.568 1.00 90.88 196 ALA A O 1
ATOM 1573 N N . LYS A 1 197 ? 10.446 12.508 10.302 1.00 83.62 197 LYS A N 1
ATOM 1574 C CA . LYS A 1 197 ? 11.132 12.661 11.598 1.00 83.62 197 LYS A CA 1
ATOM 1575 C C . LYS A 1 197 ? 12.557 13.207 11.461 1.00 83.62 197 LYS A C 1
ATOM 1577 O O . LYS A 1 197 ? 13.029 13.902 12.355 1.00 83.62 197 LYS A O 1
ATOM 1582 N N . GLY A 1 198 ? 13.222 12.919 10.340 1.00 79.88 198 GLY A N 1
ATOM 1583 C CA . GLY A 1 198 ? 14.569 13.401 10.035 1.00 79.88 198 GLY A CA 1
ATOM 1584 C C . GLY A 1 198 ? 14.658 14.873 9.600 1.00 79.88 198 GLY A C 1
ATOM 1585 O O . GLY A 1 198 ? 15.734 15.454 9.699 1.00 79.88 198 GLY A O 1
ATOM 1586 N N . ASN A 1 199 ? 13.559 15.496 9.149 1.00 85.62 199 ASN A N 1
ATOM 1587 C CA . ASN A 1 199 ? 13.501 16.939 8.862 1.00 85.62 199 ASN A CA 1
ATOM 1588 C C . ASN A 1 199 ? 12.060 17.490 9.011 1.00 85.62 199 ASN A C 1
ATOM 1590 O O . ASN A 1 199 ? 11.399 17.800 8.011 1.00 85.62 199 ASN A O 1
ATOM 1594 N N . PRO A 1 200 ? 11.549 17.620 10.251 1.00 79.94 200 PRO A N 1
ATOM 1595 C CA . PRO A 1 200 ? 10.139 17.918 10.515 1.00 79.94 200 PRO A CA 1
ATOM 1596 C C . PRO A 1 200 ? 9.719 19.353 10.154 1.00 79.94 200 PRO A C 1
ATOM 1598 O O . PRO A 1 200 ? 8.527 19.646 10.102 1.00 79.94 200 PRO A O 1
ATOM 1601 N N . SER A 1 201 ? 10.674 20.262 9.929 1.00 79.88 201 SER A N 1
ATOM 1602 C CA . SER A 1 201 ? 10.422 21.675 9.616 1.00 79.88 201 SER A CA 1
ATOM 1603 C C . SER A 1 201 ? 10.394 21.983 8.117 1.00 79.88 201 SER A C 1
ATOM 1605 O O . SER A 1 201 ? 9.919 23.052 7.740 1.00 79.88 201 SER A O 1
ATOM 1607 N N . GLN A 1 202 ? 10.879 21.074 7.262 1.00 83.06 202 GLN A N 1
ATOM 1608 C CA . GLN A 1 202 ? 10.898 21.260 5.802 1.00 83.06 202 GLN A CA 1
ATOM 1609 C C . GLN A 1 202 ? 10.188 20.136 5.041 1.00 83.06 202 GLN A C 1
ATOM 1611 O O . GLN A 1 202 ? 9.625 20.390 3.980 1.00 83.06 202 GLN A O 1
ATOM 1616 N N . CYS A 1 203 ? 10.171 18.912 5.576 1.00 89.88 203 CYS A N 1
ATOM 1617 C CA . CYS A 1 203 ? 9.435 17.789 5.004 1.00 89.88 203 CYS A CA 1
ATOM 1618 C C . CYS A 1 203 ? 8.190 17.503 5.849 1.00 89.88 203 CYS A C 1
ATOM 1620 O O . CYS A 1 203 ? 8.182 16.587 6.674 1.00 89.88 203 CYS A O 1
ATOM 1622 N N . PHE A 1 204 ? 7.140 18.300 5.636 1.00 91.75 204 PHE A N 1
ATOM 1623 C CA . PHE A 1 204 ? 5.824 18.115 6.248 1.00 91.75 204 PHE A CA 1
ATOM 1624 C C . PHE A 1 204 ? 4.681 18.491 5.296 1.00 91.75 204 PHE A C 1
ATOM 1626 O O . PHE A 1 204 ? 4.872 19.219 4.324 1.00 91.75 204 PHE A O 1
ATOM 1633 N N . VAL A 1 205 ? 3.476 18.021 5.613 1.00 91.00 205 VAL A N 1
ATOM 1634 C CA . VAL A 1 205 ? 2.205 18.434 5.009 1.00 91.00 205 VAL A CA 1
ATOM 1635 C C . VAL A 1 205 ? 1.137 18.551 6.107 1.00 91.00 205 VAL A C 1
ATOM 1637 O O . VAL A 1 205 ? 1.201 17.858 7.124 1.00 91.00 205 VAL A O 1
ATOM 1640 N N . VAL A 1 206 ? 0.171 19.454 5.937 1.00 89.69 206 VAL A N 1
ATOM 1641 C CA . VAL A 1 206 ? -0.907 19.712 6.911 1.00 89.69 206 VAL A CA 1
ATOM 1642 C C . VAL A 1 206 ? -2.233 19.185 6.365 1.00 89.69 206 VAL A C 1
ATOM 1644 O O . VAL A 1 206 ? -2.510 19.308 5.172 1.00 89.69 206 VAL A O 1
ATOM 1647 N N . GLY A 1 207 ? -3.046 18.595 7.239 1.00 87.44 207 GLY A N 1
ATOM 1648 C CA . GLY A 1 207 ? -4.377 18.096 6.920 1.00 87.44 207 GLY A CA 1
ATOM 1649 C C . GLY A 1 207 ? -5.346 19.219 6.550 1.00 87.44 207 GLY A C 1
ATOM 1650 O O . GLY A 1 207 ? -5.472 20.218 7.255 1.00 87.44 207 GLY A O 1
ATOM 1651 N N . ASN A 1 208 ? -6.050 19.042 5.435 1.00 88.38 208 ASN A N 1
ATOM 1652 C CA . ASN A 1 208 ? -6.996 20.006 4.868 1.00 88.38 208 ASN A CA 1
ATOM 1653 C C . ASN A 1 208 ? -8.472 19.682 5.190 1.00 88.38 208 ASN A C 1
ATOM 1655 O O . ASN A 1 208 ? -9.367 20.298 4.616 1.00 88.38 208 ASN A O 1
ATOM 1659 N N . GLY A 1 209 ? -8.737 18.710 6.069 1.00 85.62 209 GLY A N 1
ATOM 1660 C CA . GLY A 1 209 ? -10.081 18.195 6.349 1.00 85.62 209 GLY A CA 1
ATOM 1661 C C . GLY A 1 209 ? -10.579 17.133 5.365 1.00 85.62 209 GLY A C 1
ATOM 1662 O O . GLY A 1 209 ? -11.755 16.781 5.398 1.00 85.62 209 GLY A O 1
ATOM 1663 N N . GLN A 1 210 ? -9.725 16.601 4.488 1.00 84.94 210 GLN A N 1
ATOM 1664 C CA . GLN A 1 210 ? -10.049 15.409 3.701 1.00 84.94 210 GLN A CA 1
ATOM 1665 C C . GLN A 1 210 ? -9.730 14.127 4.484 1.00 84.94 210 GLN A C 1
ATOM 1667 O O . GLN A 1 210 ? -8.840 14.089 5.333 1.00 84.94 210 GLN A O 1
ATOM 1672 N N . ASN A 1 211 ? -10.429 13.045 4.143 1.00 78.88 211 ASN A N 1
ATOM 1673 C CA . ASN A 1 211 ? -10.132 11.685 4.602 1.00 78.88 211 ASN A CA 1
ATOM 1674 C C . ASN A 1 211 ? -8.914 11.059 3.884 1.00 78.88 211 ASN A C 1
ATOM 1676 O O . ASN A 1 211 ? -8.613 9.890 4.096 1.00 78.88 211 ASN A O 1
ATOM 1680 N N . THR A 1 212 ? -8.223 11.799 3.013 1.00 79.31 212 THR A N 1
ATOM 1681 C CA . THR A 1 212 ? -7.102 11.315 2.191 1.00 79.31 212 THR A CA 1
ATOM 1682 C C . THR A 1 212 ? -6.009 12.373 2.118 1.00 79.31 212 THR A C 1
ATOM 1684 O O . THR A 1 212 ? -6.309 13.535 1.851 1.00 79.31 212 THR A O 1
ATOM 1687 N N . LEU A 1 213 ? -4.750 11.979 2.295 1.00 84.94 213 LEU A N 1
ATOM 1688 C CA . LEU A 1 213 ? -3.594 12.875 2.295 1.00 84.94 213 LEU A CA 1
ATOM 1689 C C . LEU A 1 213 ? -2.423 12.224 1.557 1.00 84.94 213 LEU A C 1
ATOM 1691 O O . LEU A 1 213 ? -2.130 11.048 1.767 1.00 84.94 213 LEU A O 1
ATOM 1695 N N . GLN A 1 214 ? -1.735 12.992 0.715 1.00 85.69 214 GLN A N 1
ATOM 1696 C CA . GLN A 1 214 ? -0.515 12.550 0.039 1.00 85.69 214 GLN A CA 1
ATOM 1697 C C . GLN A 1 214 ? 0.694 13.323 0.568 1.00 85.69 214 GLN A C 1
ATOM 1699 O O . GLN A 1 214 ? 0.629 14.538 0.750 1.00 85.69 214 GLN A O 1
ATOM 1704 N N . PHE A 1 215 ? 1.798 12.617 0.805 1.00 91.00 215 PHE A N 1
ATOM 1705 C CA . PHE A 1 215 ? 3.045 13.186 1.307 1.00 91.00 215 PHE A CA 1
ATOM 1706 C C . PHE A 1 215 ? 4.240 12.595 0.548 1.00 91.00 215 PHE A C 1
ATOM 1708 O O . PHE A 1 215 ? 4.464 11.387 0.577 1.00 91.00 215 PHE A O 1
ATOM 1715 N N . ALA A 1 216 ? 4.998 13.447 -0.144 1.00 86.94 216 ALA A N 1
ATOM 1716 C CA . ALA A 1 216 ? 6.196 13.052 -0.879 1.00 86.94 216 ALA A CA 1
ATOM 1717 C C . ALA A 1 216 ? 7.440 13.183 0.014 1.00 86.94 216 ALA A C 1
ATOM 1719 O O . ALA A 1 216 ? 7.835 14.289 0.385 1.00 86.94 216 ALA A O 1
ATOM 1720 N N . VAL A 1 217 ? 8.064 12.054 0.350 1.00 89.56 217 VAL A N 1
ATOM 1721 C CA . VAL A 1 217 ? 9.294 11.987 1.151 1.00 89.56 217 VAL A CA 1
ATOM 1722 C C . VAL A 1 217 ? 10.469 11.677 0.237 1.00 89.56 217 VAL A C 1
ATOM 1724 O O . VAL A 1 217 ? 10.570 10.572 -0.286 1.00 89.56 217 VAL A O 1
ATOM 1727 N N . SER A 1 218 ? 11.380 12.629 0.055 1.00 85.56 218 SER A N 1
ATOM 1728 C CA . SER A 1 218 ? 12.543 12.439 -0.823 1.00 85.56 218 SER A CA 1
ATOM 1729 C C . SER A 1 218 ? 13.418 11.260 -0.409 1.00 85.56 218 SER A C 1
ATOM 1731 O O . SER A 1 218 ? 13.700 11.083 0.777 1.00 85.56 218 SER A O 1
ATOM 1733 N N . LEU A 1 219 ? 13.904 10.496 -1.390 1.00 82.88 219 LEU A N 1
ATOM 1734 C CA . LEU A 1 219 ? 14.917 9.455 -1.185 1.00 82.88 219 LEU A CA 1
ATOM 1735 C C . LEU A 1 219 ? 16.279 10.052 -0.806 1.00 82.88 219 LEU A C 1
ATOM 1737 O O . LEU A 1 219 ? 17.075 9.410 -0.125 1.00 82.88 219 LEU A O 1
ATOM 1741 N N . GLY A 1 220 ? 16.537 11.294 -1.224 1.00 79.50 220 GLY A N 1
ATOM 1742 C CA . GLY A 1 220 ? 17.727 12.039 -0.834 1.00 79.50 220 GLY A CA 1
ATOM 1743 C C . GLY A 1 220 ? 17.679 12.528 0.618 1.00 79.50 220 GLY A C 1
ATOM 1744 O O . GLY A 1 220 ? 16.629 12.592 1.261 1.00 79.50 220 GLY A O 1
ATOM 1745 N N . THR A 1 221 ? 18.826 12.996 1.110 1.00 78.69 221 THR A N 1
ATOM 1746 C CA . THR A 1 221 ? 19.025 13.466 2.496 1.00 78.69 221 THR A CA 1
ATOM 1747 C C . THR A 1 221 ? 18.092 14.603 2.939 1.00 78.69 221 THR A C 1
ATOM 1749 O O . THR A 1 221 ? 17.960 14.833 4.139 1.00 78.69 221 THR A O 1
ATOM 1752 N N . ARG A 1 222 ? 17.394 15.274 2.003 1.00 81.31 222 ARG A N 1
ATOM 1753 C CA . ARG A 1 222 ? 16.445 16.386 2.237 1.00 81.31 222 ARG A CA 1
ATOM 1754 C C . ARG A 1 222 ? 15.480 16.125 3.400 1.00 81.31 222 ARG A C 1
ATOM 1756 O O . ARG A 1 222 ? 15.249 17.023 4.200 1.00 81.31 222 ARG A O 1
ATOM 1763 N N . CYS A 1 223 ? 14.938 14.909 3.491 1.00 87.31 223 CYS A N 1
ATOM 1764 C CA . CYS A 1 223 ? 13.958 14.519 4.512 1.00 87.31 223 CYS A CA 1
ATOM 1765 C C . CYS A 1 223 ? 14.529 13.592 5.601 1.00 87.31 223 CYS A C 1
ATOM 1767 O O . CYS A 1 223 ? 13.766 12.974 6.343 1.00 87.31 223 CYS A O 1
ATOM 1769 N N . GLY A 1 224 ? 15.858 13.462 5.683 1.00 84.12 224 GLY A N 1
ATOM 1770 C CA . GLY A 1 224 ? 16.532 12.530 6.592 1.00 84.12 224 GLY A CA 1
ATOM 1771 C C . GLY A 1 224 ? 16.249 11.053 6.294 1.00 84.12 224 GLY A C 1
ATOM 1772 O O . GLY A 1 224 ? 16.214 10.241 7.214 1.00 84.12 224 GLY A O 1
ATOM 1773 N N . THR A 1 225 ? 16.019 10.712 5.023 1.00 89.06 225 THR A N 1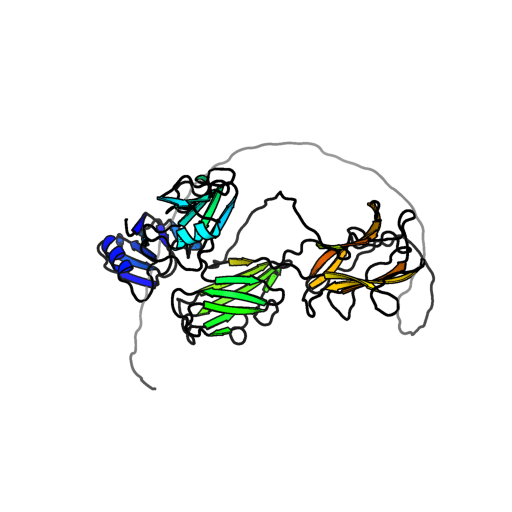
ATOM 1774 C CA . THR A 1 225 ? 15.901 9.321 4.563 1.00 89.06 225 THR A CA 1
ATOM 1775 C C . THR A 1 225 ? 17.249 8.614 4.697 1.00 89.06 225 THR A C 1
ATOM 1777 O O . THR A 1 225 ? 18.288 9.165 4.332 1.00 89.06 225 THR A O 1
ATOM 1780 N N . LEU A 1 226 ? 17.221 7.401 5.243 1.00 86.50 226 LEU A N 1
ATOM 1781 C CA . LEU A 1 226 ? 18.377 6.551 5.514 1.00 86.50 226 LEU A CA 1
ATOM 1782 C C . LEU A 1 226 ? 18.509 5.480 4.427 1.00 86.50 226 LEU A C 1
ATOM 1784 O O . LEU A 1 226 ? 17.502 4.975 3.934 1.00 86.50 226 LEU A O 1
ATOM 1788 N N . THR A 1 227 ? 19.735 5.091 4.084 1.00 81.38 227 THR A N 1
ATOM 1789 C CA . THR A 1 227 ? 20.009 3.969 3.176 1.00 81.38 227 THR A CA 1
ATOM 1790 C C . THR A 1 227 ? 20.320 2.699 3.973 1.00 81.38 227 THR A C 1
ATOM 1792 O O . THR A 1 227 ? 21.291 2.644 4.723 1.00 81.38 227 THR A O 1
ATOM 1795 N N . GLU A 1 228 ? 19.495 1.662 3.821 1.00 76.94 228 GLU A N 1
ATOM 1796 C CA . GLU A 1 228 ? 19.554 0.410 4.601 1.00 76.94 228 GLU A CA 1
ATOM 1797 C C . GLU A 1 228 ? 20.053 -0.783 3.764 1.00 76.94 228 GLU A C 1
ATOM 1799 O O . GLU A 1 228 ? 19.511 -1.890 3.823 1.00 76.94 228 GLU A O 1
ATOM 1804 N N . GLY A 1 229 ? 21.093 -0.545 2.963 1.00 66.25 229 GLY A N 1
ATOM 1805 C CA . GLY A 1 229 ? 21.703 -1.527 2.061 1.00 66.25 229 GLY A CA 1
ATOM 1806 C C . GLY A 1 229 ? 21.404 -1.272 0.583 1.00 66.25 229 GLY A C 1
ATOM 1807 O O . GLY A 1 229 ? 20.788 -0.268 0.226 1.00 66.25 229 GLY A O 1
ATOM 1808 N N . ASP A 1 230 ? 21.875 -2.184 -0.270 1.00 66.94 230 ASP A N 1
ATOM 1809 C CA . ASP A 1 230 ? 21.841 -2.050 -1.733 1.00 66.94 230 ASP A CA 1
ATOM 1810 C C . ASP A 1 230 ? 20.397 -1.837 -2.231 1.00 66.94 230 ASP A C 1
ATOM 1812 O O . ASP A 1 230 ? 19.513 -2.669 -2.009 1.00 66.94 230 ASP A O 1
ATOM 1816 N N . GLY A 1 231 ? 20.135 -0.663 -2.813 1.00 68.44 231 GLY A N 1
ATOM 1817 C CA . GLY A 1 231 ? 18.809 -0.250 -3.277 1.00 68.44 231 GLY A CA 1
ATOM 1818 C C . GLY A 1 231 ? 17.728 -0.057 -2.198 1.00 68.44 231 GLY A C 1
ATOM 1819 O O . GLY A 1 231 ? 16.557 0.022 -2.564 1.00 68.44 231 GLY A O 1
ATOM 1820 N N . ARG A 1 232 ? 18.041 0.009 -0.893 1.00 78.88 232 ARG A N 1
ATOM 1821 C CA . ARG A 1 232 ? 17.031 0.193 0.175 1.00 78.88 232 ARG A CA 1
ATOM 1822 C C . ARG A 1 232 ? 17.080 1.575 0.815 1.00 78.88 232 ARG A C 1
ATOM 1824 O O . ARG A 1 232 ? 18.110 1.986 1.340 1.00 78.88 232 ARG A O 1
ATOM 1831 N N . TYR A 1 233 ? 15.926 2.234 0.864 1.00 85.31 233 TYR A N 1
ATOM 1832 C CA . TYR A 1 233 ? 15.728 3.553 1.463 1.00 85.31 233 TYR A CA 1
ATOM 1833 C C . TYR A 1 233 ? 14.627 3.481 2.519 1.00 85.31 233 TYR A C 1
ATOM 1835 O O . TYR A 1 233 ? 13.551 2.957 2.238 1.00 85.31 233 TYR A O 1
ATOM 1843 N N . ALA A 1 234 ? 14.869 4.021 3.710 1.00 87.19 234 ALA A N 1
ATOM 1844 C CA . ALA A 1 234 ? 13.930 4.015 4.825 1.00 87.19 234 ALA A CA 1
ATOM 1845 C C . ALA A 1 234 ? 13.741 5.418 5.414 1.00 87.19 234 ALA A C 1
ATOM 1847 O O . ALA A 1 234 ? 14.701 6.172 5.573 1.00 87.19 234 ALA A O 1
ATOM 1848 N N . ASN A 1 235 ? 12.511 5.770 5.782 1.00 87.06 235 ASN A N 1
ATOM 1849 C CA . ASN A 1 235 ? 12.217 7.004 6.514 1.00 87.06 235 ASN A CA 1
ATOM 1850 C C . ASN A 1 235 ? 11.189 6.727 7.620 1.00 87.06 235 ASN A C 1
ATOM 1852 O O . ASN A 1 235 ? 10.324 5.862 7.477 1.00 87.06 235 ASN A O 1
ATOM 1856 N N . GLU A 1 236 ? 11.293 7.453 8.730 1.00 84.19 236 GLU A N 1
ATOM 1857 C CA . GLU A 1 236 ? 10.304 7.437 9.806 1.00 84.19 236 GLU A CA 1
ATOM 1858 C C . GLU A 1 236 ? 9.416 8.677 9.689 1.00 84.19 236 GLU A C 1
ATOM 1860 O O . GLU A 1 236 ? 9.879 9.806 9.853 1.00 84.19 236 GLU A O 1
ATOM 1865 N N . VAL A 1 237 ? 8.137 8.468 9.392 1.00 88.12 237 VAL A N 1
ATOM 1866 C CA . VAL A 1 237 ? 7.141 9.520 9.193 1.00 88.12 237 VAL A CA 1
ATOM 1867 C C . VAL A 1 237 ? 6.162 9.513 10.356 1.00 88.12 237 VAL A C 1
ATOM 1869 O O . VAL A 1 237 ? 5.561 8.489 10.674 1.00 88.12 237 VAL A O 1
ATOM 1872 N N . VAL A 1 238 ? 5.983 10.674 10.980 1.00 82.88 238 VAL A N 1
ATOM 1873 C CA . VAL A 1 238 ? 5.048 10.867 12.088 1.00 82.88 238 VAL A CA 1
ATOM 1874 C C . VAL A 1 238 ? 3.741 11.443 11.557 1.00 82.88 238 VAL A C 1
ATOM 1876 O O . VAL A 1 238 ? 3.738 12.453 10.852 1.00 82.88 238 VAL A O 1
ATOM 1879 N N . VAL A 1 239 ? 2.632 10.809 11.926 1.00 83.75 239 VAL A N 1
ATOM 1880 C CA . VAL A 1 239 ? 1.263 11.290 11.727 1.00 83.75 239 VAL A CA 1
ATOM 1881 C C . VAL A 1 239 ? 0.776 11.861 13.054 1.00 83.75 239 VAL A C 1
ATOM 1883 O O . VAL A 1 239 ? 0.430 11.111 13.965 1.00 83.75 239 VAL A O 1
ATOM 1886 N N . GLN A 1 240 ? 0.792 13.186 13.166 1.00 75.81 240 GLN A N 1
ATOM 1887 C CA . GLN A 1 240 ? 0.424 13.938 14.362 1.00 75.81 240 GLN A CA 1
ATOM 1888 C C . GLN A 1 240 ? -1.036 14.393 14.247 1.00 75.81 240 GLN A C 1
ATOM 1890 O O . GLN A 1 240 ? -1.375 15.109 13.301 1.00 75.81 240 GLN A O 1
ATOM 1895 N N . GLN A 1 241 ? -1.910 13.993 15.177 1.00 70.62 241 GLN A N 1
ATOM 1896 C CA . GLN A 1 241 ? -3.366 14.191 15.015 1.00 70.62 241 GLN A CA 1
ATOM 1897 C C . GLN A 1 241 ? -3.801 15.659 15.118 1.00 70.62 241 GLN A C 1
ATOM 1899 O O . GLN A 1 241 ? -4.763 16.079 14.476 1.00 70.62 241 GLN A O 1
ATOM 1904 N N . HIS A 1 242 ? -3.069 16.460 15.889 1.00 67.62 242 HIS A N 1
ATOM 1905 C CA . HIS A 1 242 ? -3.312 17.889 16.061 1.00 67.62 242 HIS A CA 1
ATOM 1906 C C . HIS A 1 242 ? -2.243 18.710 15.306 1.00 67.62 242 HIS A C 1
ATOM 1908 O O . HIS A 1 242 ? -1.074 18.341 15.342 1.00 67.62 242 HIS A O 1
ATOM 1914 N N . PRO A 1 243 ? -2.558 19.835 14.634 1.00 63.34 243 PRO A N 1
ATOM 1915 C CA . PRO A 1 243 ? -1.608 20.504 13.731 1.00 63.34 243 PRO A CA 1
ATOM 1916 C C . PRO A 1 243 ? -0.410 21.195 14.413 1.00 63.34 243 PRO A C 1
ATOM 1918 O O . PRO A 1 243 ? 0.565 21.513 13.734 1.00 63.34 243 PRO A O 1
ATOM 1921 N N . ILE A 1 244 ? -0.465 21.441 15.730 1.00 55.44 244 ILE A N 1
ATOM 1922 C CA . ILE A 1 244 ? 0.596 22.139 16.492 1.00 55.44 244 ILE A CA 1
ATOM 1923 C C . ILE A 1 244 ? 1.253 21.214 17.527 1.00 55.44 244 ILE A C 1
ATOM 1925 O O . ILE A 1 244 ? 2.367 20.744 17.299 1.00 55.44 244 ILE A O 1
ATOM 1929 N N . ILE A 1 245 ? 0.576 20.950 18.653 1.00 51.88 245 ILE A N 1
ATOM 1930 C CA . ILE A 1 245 ? 1.069 20.046 19.707 1.00 51.88 245 ILE A CA 1
ATOM 1931 C C . ILE A 1 245 ? 1.071 18.576 19.270 1.00 51.88 245 ILE A C 1
ATOM 1933 O O . ILE A 1 245 ? 0.200 18.161 18.506 1.00 51.88 245 ILE A O 1
ATOM 1937 N N . MET A 1 246 ? 2.041 17.820 19.790 1.00 43.84 246 MET A N 1
ATOM 1938 C CA . MET A 1 246 ? 2.085 16.357 19.729 1.00 43.84 246 MET A CA 1
ATOM 1939 C C . MET A 1 246 ? 1.240 15.726 20.843 1.00 43.84 246 MET A C 1
ATOM 1941 O O . MET A 1 246 ? 0.993 16.359 21.872 1.00 43.84 246 MET A O 1
ATOM 1945 N N . THR A 1 247 ? 0.829 14.477 20.636 1.00 49.00 247 THR A N 1
ATOM 1946 C CA . THR A 1 247 ? 0.016 13.663 21.550 1.00 49.00 247 THR A CA 1
ATOM 1947 C C . THR A 1 247 ? 0.485 12.204 21.571 1.00 49.00 247 THR A C 1
ATOM 1949 O O . THR A 1 247 ? 1.205 11.752 20.685 1.00 49.00 247 THR A O 1
ATOM 1952 N N . ASP A 1 248 ? 0.038 11.448 22.567 1.00 44.91 248 ASP A N 1
ATOM 1953 C CA . ASP A 1 248 ? 0.112 9.981 22.616 1.00 44.91 248 ASP A CA 1
ATOM 1954 C C . ASP A 1 248 ? -0.588 9.293 21.425 1.00 44.91 248 ASP A C 1
ATOM 1956 O O . ASP A 1 248 ? -0.148 8.239 20.970 1.00 44.91 248 ASP A O 1
ATOM 1960 N N . THR A 1 249 ? -1.627 9.914 20.856 1.00 53.12 249 THR A N 1
ATOM 1961 C CA . THR A 1 249 ? -2.328 9.409 19.658 1.00 53.12 249 THR A CA 1
ATOM 1962 C C . THR A 1 249 ? -1.530 9.525 18.344 1.00 53.12 249 THR A C 1
ATOM 1964 O O . THR A 1 249 ? -1.974 9.018 17.302 1.00 53.12 249 THR A O 1
ATOM 1967 N N . ASP A 1 250 ? -0.357 10.170 18.369 1.00 59.34 250 ASP A N 1
ATOM 1968 C CA . ASP A 1 250 ? 0.506 10.361 17.201 1.00 59.34 250 ASP A CA 1
ATOM 1969 C C . ASP A 1 250 ? 1.205 9.055 16.785 1.00 59.34 250 ASP A C 1
ATOM 1971 O O . ASP A 1 250 ? 1.727 8.295 17.601 1.00 59.34 250 ASP A O 1
ATOM 1975 N N . ARG A 1 251 ? 1.268 8.785 15.477 1.00 67.88 251 ARG A N 1
ATOM 1976 C CA . ARG A 1 251 ? 1.731 7.492 14.941 1.00 67.88 251 ARG A CA 1
ATOM 1977 C C . ARG A 1 251 ? 3.063 7.655 14.223 1.00 67.88 251 ARG A C 1
ATOM 1979 O O . ARG A 1 251 ? 3.114 8.326 13.198 1.00 67.88 251 ARG A O 1
ATOM 1986 N N . ASN A 1 252 ? 4.124 7.011 14.711 1.00 68.25 252 ASN A N 1
ATOM 1987 C CA . ASN A 1 252 ? 5.375 6.873 13.957 1.00 68.25 252 ASN A CA 1
ATOM 1988 C C . ASN A 1 252 ? 5.301 5.644 13.035 1.00 68.25 252 ASN A C 1
ATOM 1990 O O . ASN A 1 252 ? 5.039 4.532 13.504 1.00 68.25 252 ASN A O 1
ATOM 1994 N N . ILE A 1 253 ? 5.530 5.853 11.740 1.00 74.44 253 ILE A N 1
ATOM 1995 C CA . ILE A 1 253 ? 5.373 4.880 10.655 1.00 74.44 253 ILE A CA 1
ATOM 1996 C C . ILE A 1 253 ? 6.700 4.788 9.906 1.00 74.44 253 ILE A C 1
ATOM 1998 O O . ILE A 1 253 ? 7.229 5.804 9.457 1.00 74.44 253 ILE A O 1
ATOM 2002 N N . ARG A 1 254 ? 7.247 3.580 9.740 1.00 79.06 254 ARG A N 1
ATOM 2003 C CA . ARG A 1 254 ? 8.500 3.381 9.002 1.00 79.06 254 ARG A CA 1
ATOM 2004 C C . ARG A 1 254 ? 8.189 2.901 7.594 1.00 79.06 254 ARG A C 1
ATOM 2006 O O . ARG A 1 254 ? 7.746 1.774 7.389 1.00 79.06 254 ARG A O 1
ATOM 2013 N N . VAL A 1 255 ? 8.444 3.763 6.623 1.00 79.31 255 VAL A N 1
ATOM 2014 C CA . VAL A 1 255 ? 8.301 3.446 5.201 1.00 79.31 255 VAL A CA 1
ATOM 2015 C C . VAL A 1 255 ? 9.634 2.966 4.650 1.00 79.31 255 VAL A C 1
ATOM 2017 O O . VAL A 1 255 ? 10.675 3.515 5.014 1.00 79.31 255 VAL A O 1
ATOM 2020 N N . VAL A 1 256 ? 9.611 1.934 3.803 1.00 81.31 256 VAL A N 1
ATOM 2021 C CA . VAL A 1 256 ? 10.820 1.356 3.203 1.00 81.31 256 VAL A CA 1
ATOM 2022 C C . VAL A 1 256 ? 10.600 1.120 1.710 1.00 81.31 256 VAL A C 1
ATOM 2024 O O . VAL A 1 256 ? 9.781 0.297 1.317 1.00 81.31 256 VAL A O 1
ATOM 2027 N N . CYS A 1 257 ? 11.365 1.801 0.865 1.00 74.44 257 CYS A N 1
ATOM 2028 C CA . CYS A 1 257 ? 11.407 1.533 -0.568 1.00 74.44 257 CYS A CA 1
ATOM 2029 C C . CYS A 1 257 ? 12.607 0.652 -0.910 1.00 74.44 257 CYS A C 1
ATOM 2031 O O . CYS A 1 257 ? 13.737 0.957 -0.525 1.00 74.44 257 CYS A O 1
ATOM 2033 N N . SER A 1 258 ? 12.366 -0.426 -1.655 1.00 75.88 258 SER A N 1
ATOM 2034 C CA . SER A 1 258 ? 13.399 -1.351 -2.131 1.00 75.88 258 SER A CA 1
ATOM 2035 C C . SER A 1 258 ? 13.427 -1.380 -3.656 1.00 75.88 258 SER A C 1
ATOM 2037 O O . SER A 1 258 ? 12.456 -1.776 -4.293 1.00 75.88 258 SER A O 1
ATOM 2039 N N . PHE A 1 259 ? 14.541 -0.970 -4.248 1.00 68.06 259 PHE A N 1
ATOM 2040 C CA . PHE A 1 259 ? 14.745 -0.900 -5.690 1.00 68.06 259 PHE A CA 1
ATOM 2041 C C . PHE A 1 259 ? 15.500 -2.152 -6.147 1.00 68.06 259 PHE A C 1
ATOM 2043 O O . PHE A 1 259 ? 16.728 -2.196 -6.123 1.00 68.06 259 PHE A O 1
ATOM 2050 N N . GLU A 1 260 ? 14.764 -3.195 -6.538 1.00 60.31 260 GLU A N 1
ATOM 2051 C CA . GLU A 1 260 ? 15.359 -4.446 -7.020 1.00 60.31 260 GLU A CA 1
ATOM 2052 C C . GLU A 1 260 ? 15.959 -4.258 -8.423 1.00 60.31 260 GLU A C 1
ATOM 2054 O O . GLU A 1 260 ? 15.283 -4.368 -9.448 1.00 60.31 260 GLU A O 1
ATOM 2059 N N . ALA A 1 261 ? 17.261 -3.961 -8.464 1.00 49.50 261 ALA A N 1
ATOM 2060 C CA . ALA A 1 261 ? 18.047 -3.751 -9.679 1.00 49.50 261 ALA A CA 1
ATOM 2061 C C . ALA A 1 261 ? 18.360 -5.068 -10.424 1.00 49.50 261 ALA A C 1
ATOM 2063 O O . ALA A 1 261 ? 19.521 -5.431 -10.615 1.00 49.50 261 ALA A O 1
ATOM 2064 N N . GLY A 1 262 ? 17.320 -5.787 -10.850 1.00 53.00 262 GLY A N 1
ATOM 2065 C CA . GLY A 1 262 ? 17.455 -6.942 -11.739 1.00 53.00 262 GLY A CA 1
ATOM 2066 C C . GLY A 1 262 ? 17.981 -6.542 -13.123 1.00 53.00 262 GLY A C 1
ATOM 2067 O O . GLY A 1 262 ? 17.556 -5.529 -13.683 1.00 53.00 262 GLY A O 1
ATOM 2068 N N . ASP A 1 263 ? 18.889 -7.351 -13.677 1.00 46.12 263 ASP A N 1
ATOM 2069 C CA . ASP A 1 263 ? 19.463 -7.155 -15.014 1.00 46.12 263 ASP A CA 1
ATOM 2070 C C . ASP A 1 263 ? 18.372 -6.984 -16.082 1.00 46.12 263 ASP A C 1
ATOM 2072 O O . ASP A 1 263 ? 17.532 -7.866 -16.286 1.00 46.12 263 ASP A O 1
ATOM 2076 N N . ARG A 1 264 ? 18.417 -5.870 -16.820 1.00 50.09 264 ARG A N 1
ATOM 2077 C CA . ARG A 1 264 ? 17.538 -5.639 -17.971 1.00 50.09 264 ARG A CA 1
ATOM 2078 C C . ARG A 1 264 ? 18.279 -5.860 -19.277 1.00 50.09 264 ARG A C 1
ATOM 2080 O O . ARG A 1 264 ? 19.222 -5.134 -19.583 1.00 50.09 264 ARG A O 1
ATOM 2087 N N . THR A 1 265 ? 17.810 -6.814 -20.080 1.00 52.88 265 THR A N 1
ATOM 2088 C CA . THR A 1 265 ? 18.242 -6.925 -21.475 1.00 52.88 265 THR A CA 1
ATOM 2089 C C . THR A 1 265 ? 17.616 -5.796 -22.294 1.00 52.88 265 THR A C 1
ATOM 2091 O O . THR A 1 265 ? 16.393 -5.711 -22.394 1.00 52.88 265 THR A O 1
ATOM 2094 N N . VAL A 1 266 ? 18.449 -4.937 -22.878 1.00 49.88 266 VAL A N 1
ATOM 2095 C CA . VAL A 1 266 ? 18.054 -3.859 -23.793 1.00 49.88 266 VAL A CA 1
ATOM 2096 C C . VAL A 1 266 ? 18.424 -4.274 -25.215 1.00 49.88 266 VAL A C 1
ATOM 2098 O O . VAL A 1 266 ? 19.558 -4.677 -25.476 1.00 49.88 266 VAL A O 1
ATOM 2101 N N . THR A 1 267 ? 17.464 -4.168 -26.130 1.00 57.53 267 THR A N 1
ATOM 2102 C CA . THR A 1 267 ? 17.599 -4.519 -27.550 1.00 57.53 267 THR A CA 1
ATOM 2103 C C . THR A 1 267 ? 17.197 -3.328 -28.416 1.00 57.53 267 THR A C 1
ATOM 2105 O O . THR A 1 267 ? 16.304 -2.569 -28.032 1.00 57.53 267 THR A O 1
ATOM 2108 N N . LEU A 1 268 ? 17.794 -3.175 -29.601 1.00 45.00 268 LEU A N 1
ATOM 2109 C CA . LEU A 1 268 ? 17.364 -2.14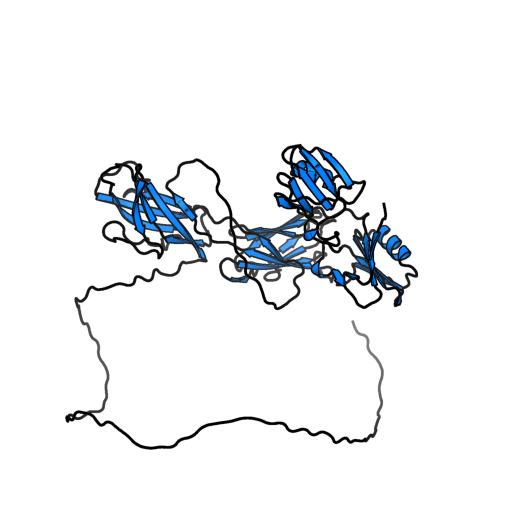1 -30.552 1.00 45.00 268 LEU A CA 1
ATOM 2110 C C . LEU A 1 268 ? 15.877 -2.348 -30.927 1.00 45.00 268 LEU A C 1
ATOM 2112 O O . LEU A 1 268 ? 15.452 -3.465 -31.223 1.00 45.00 268 LEU A O 1
ATOM 2116 N N . GLY A 1 269 ? 15.064 -1.296 -30.804 1.00 37.72 269 GLY A N 1
ATOM 2117 C CA . GLY A 1 269 ? 13.630 -1.444 -30.523 1.00 37.72 269 GLY A CA 1
ATOM 2118 C C . GLY A 1 269 ? 12.742 -1.939 -31.673 1.00 37.72 269 GLY A C 1
ATOM 2119 O O . GLY A 1 269 ? 12.655 -1.309 -32.724 1.00 37.72 269 GLY A O 1
ATOM 2120 N N . SER A 1 270 ? 11.967 -2.996 -31.412 1.00 29.00 270 SER A N 1
ATOM 2121 C CA . SER A 1 270 ? 10.733 -3.334 -32.137 1.00 29.00 270 SER A CA 1
ATOM 2122 C C . SER A 1 270 ? 9.743 -4.041 -31.201 1.00 29.00 270 SER A C 1
ATOM 2124 O O . SER A 1 270 ? 10.138 -4.605 -30.181 1.00 29.00 270 SER A O 1
ATOM 2126 N N . THR A 1 271 ? 8.446 -3.977 -31.501 1.00 35.00 271 THR A N 1
ATOM 2127 C CA . THR A 1 271 ? 7.366 -4.465 -30.629 1.00 35.00 271 THR A CA 1
ATOM 2128 C C . THR A 1 271 ? 6.969 -5.911 -30.933 1.00 35.00 271 THR A C 1
ATOM 2130 O O . THR A 1 271 ? 6.783 -6.253 -32.089 1.00 35.00 271 THR A O 1
ATOM 2133 N N . PHE A 1 272 ? 6.773 -6.735 -29.894 1.00 28.34 272 PHE A N 1
ATOM 2134 C CA . PHE A 1 272 ? 5.707 -7.750 -29.716 1.00 28.34 272 PHE A CA 1
ATOM 2135 C C . PHE A 1 272 ? 5.909 -8.463 -28.354 1.00 28.34 272 PHE A C 1
ATOM 2137 O O . PHE A 1 272 ? 6.902 -8.216 -27.676 1.00 28.34 272 PHE A O 1
ATOM 2144 N N . ALA A 1 273 ? 4.950 -9.276 -27.886 1.00 32.84 273 ALA A N 1
ATOM 2145 C CA . ALA A 1 273 ? 4.906 -9.739 -26.487 1.00 32.84 273 ALA A CA 1
ATOM 2146 C C . ALA A 1 273 ? 4.423 -11.192 -26.308 1.00 32.84 273 ALA A C 1
ATOM 2148 O O . ALA A 1 273 ? 3.522 -11.601 -27.039 1.00 32.84 273 ALA A O 1
ATOM 2149 N N . ARG A 1 274 ? 4.940 -11.894 -25.272 1.00 32.91 274 ARG A N 1
ATOM 2150 C CA . ARG A 1 274 ? 4.225 -12.748 -24.272 1.00 32.91 274 ARG A CA 1
ATOM 2151 C C . ARG A 1 274 ? 5.029 -13.942 -23.693 1.00 32.91 274 ARG A C 1
ATOM 2153 O O . ARG A 1 274 ? 5.541 -14.765 -24.435 1.00 32.91 274 ARG A O 1
ATOM 2160 N N . ASN A 1 275 ? 4.892 -14.095 -22.367 1.00 29.20 275 ASN A N 1
ATOM 2161 C CA . ASN A 1 275 ? 4.756 -15.332 -21.563 1.00 29.20 275 ASN A CA 1
ATOM 2162 C C . ASN A 1 275 ? 5.946 -16.305 -21.319 1.00 29.20 275 ASN A C 1
ATOM 2164 O O . ASN A 1 275 ? 6.458 -16.944 -22.228 1.00 29.20 275 ASN A O 1
ATOM 2168 N N . GLY A 1 276 ? 6.217 -16.553 -20.025 1.00 28.67 276 GLY A N 1
ATOM 2169 C CA . GLY A 1 276 ? 7.025 -17.642 -19.434 1.00 28.67 276 GLY A CA 1
ATOM 2170 C C . GLY A 1 276 ? 7.175 -17.415 -17.911 1.00 28.67 276 GLY A C 1
ATOM 2171 O O . GLY A 1 276 ? 7.209 -16.254 -17.510 1.00 28.67 276 GLY A O 1
ATOM 2172 N N . ALA A 1 277 ? 7.179 -18.448 -17.047 1.00 33.25 277 ALA A N 1
ATOM 2173 C CA . ALA A 1 277 ? 7.074 -18.260 -15.580 1.00 33.25 277 ALA A CA 1
ATOM 2174 C C . ALA A 1 277 ? 7.624 -19.420 -14.704 1.00 33.25 277 ALA A C 1
ATOM 2176 O O . ALA A 1 277 ? 7.750 -20.539 -15.196 1.00 33.25 277 ALA A O 1
ATOM 2177 N N . TYR A 1 278 ? 7.808 -19.138 -13.394 1.00 32.25 278 TYR A N 1
ATOM 2178 C CA . TYR A 1 278 ? 8.218 -20.032 -12.275 1.00 32.25 278 TYR A CA 1
ATOM 2179 C C . TYR A 1 278 ? 9.663 -20.583 -12.339 1.00 32.25 278 TYR A C 1
ATOM 2181 O O . TYR A 1 278 ? 10.202 -20.750 -13.424 1.00 32.25 278 TYR A O 1
ATOM 2189 N N . SER A 1 279 ? 10.385 -20.904 -11.251 1.00 33.94 279 SER A N 1
ATOM 2190 C CA . SER A 1 279 ? 10.286 -20.745 -9.770 1.00 33.94 279 SER A CA 1
ATOM 2191 C C . SER A 1 279 ? 11.756 -20.716 -9.256 1.00 33.94 279 SER A C 1
ATOM 2193 O O . SER A 1 279 ? 12.628 -21.152 -10.000 1.00 33.94 279 SER A O 1
ATOM 2195 N N . GLY A 1 280 ? 12.204 -20.280 -8.075 1.00 24.05 280 GLY A N 1
ATOM 2196 C CA . GLY A 1 280 ? 11.626 -19.982 -6.758 1.00 24.05 280 GLY A CA 1
ATOM 2197 C C . GLY A 1 280 ? 12.706 -20.309 -5.698 1.00 24.05 280 GLY A C 1
ATOM 2198 O O . GLY A 1 280 ? 13.522 -21.199 -5.930 1.00 24.05 280 GLY A O 1
ATOM 2199 N N . GLY A 1 281 ? 12.768 -19.606 -4.561 1.00 23.70 281 GLY A N 1
ATOM 2200 C CA . GLY A 1 281 ? 13.822 -19.814 -3.551 1.00 23.70 281 GLY A CA 1
ATOM 2201 C C . GLY A 1 281 ? 13.528 -19.113 -2.222 1.00 23.70 281 GLY A C 1
ATOM 2202 O O . GLY A 1 281 ? 12.858 -18.084 -2.210 1.00 23.70 281 GLY A O 1
ATOM 2203 N N . LEU A 1 282 ? 13.993 -19.691 -1.111 1.00 23.31 282 LEU A N 1
ATOM 2204 C CA . LEU A 1 282 ? 13.684 -19.279 0.264 1.00 23.31 282 LEU A CA 1
ATOM 2205 C C . LEU A 1 282 ? 14.956 -19.307 1.122 1.00 23.31 282 LEU A C 1
ATOM 2207 O O . LEU A 1 282 ? 15.660 -20.313 1.101 1.00 23.31 282 LEU A O 1
ATOM 2211 N N . ASP A 1 283 ? 15.181 -18.271 1.933 1.00 23.02 283 ASP A N 1
ATOM 2212 C CA . ASP A 1 283 ? 16.039 -18.339 3.126 1.00 23.02 283 ASP A CA 1
ATOM 2213 C C . ASP A 1 283 ? 15.536 -17.355 4.207 1.00 23.02 283 ASP A C 1
ATOM 2215 O O . ASP A 1 283 ? 14.820 -16.401 3.885 1.00 23.02 283 ASP A O 1
ATOM 2219 N N . VAL A 1 284 ? 15.806 -17.617 5.494 1.00 24.22 284 VAL A N 1
ATOM 2220 C CA . VAL A 1 284 ? 15.104 -16.972 6.625 1.00 24.22 284 VAL A CA 1
ATOM 2221 C C . VAL A 1 284 ? 15.956 -16.866 7.909 1.00 24.22 284 VAL A C 1
ATOM 2223 O O . VAL A 1 284 ? 16.646 -17.806 8.290 1.00 24.22 284 VAL A O 1
ATOM 2226 N N . THR A 1 285 ? 15.722 -15.793 8.688 1.00 25.55 285 THR A N 1
ATOM 2227 C CA . THR A 1 285 ? 16.136 -15.556 10.103 1.00 25.55 285 THR A CA 1
ATOM 2228 C C . THR A 1 285 ? 17.578 -15.033 10.335 1.00 25.55 285 THR A C 1
ATOM 2230 O O . THR A 1 285 ? 18.415 -15.157 9.457 1.00 25.55 285 THR A O 1
ATOM 2233 N N . THR A 1 286 ? 17.947 -14.359 11.447 1.00 27.42 286 THR A N 1
ATOM 2234 C CA . THR A 1 286 ? 17.246 -14.027 12.719 1.00 27.42 286 THR A CA 1
ATOM 2235 C C . THR A 1 286 ? 17.433 -12.569 13.210 1.00 27.42 286 THR A C 1
ATOM 2237 O O . THR A 1 286 ? 18.557 -12.113 13.375 1.00 27.42 286 THR A O 1
ATOM 2240 N N . ARG A 1 287 ? 16.322 -11.943 13.641 1.00 24.97 287 ARG A N 1
ATOM 2241 C CA . ARG A 1 287 ? 16.114 -11.160 14.895 1.00 24.97 287 ARG A CA 1
ATOM 2242 C C . ARG A 1 287 ? 17.188 -10.163 15.410 1.00 24.97 287 ARG A C 1
ATOM 2244 O O . ARG A 1 287 ? 18.146 -10.589 16.051 1.00 24.97 287 ARG A O 1
ATOM 2251 N N . HIS A 1 288 ? 16.832 -8.870 15.458 1.00 25.09 288 HIS A N 1
ATOM 2252 C CA . HIS A 1 288 ? 16.536 -8.157 16.727 1.00 25.09 288 HIS A CA 1
ATOM 2253 C C . HIS A 1 288 ? 15.677 -6.886 16.507 1.00 25.09 288 HIS A C 1
ATOM 2255 O O . HIS A 1 288 ? 15.417 -6.507 15.369 1.00 25.09 288 HIS A O 1
ATOM 2261 N N . GLN A 1 289 ? 15.156 -6.307 17.598 1.00 25.72 289 GLN A N 1
ATOM 2262 C CA . GLN A 1 289 ? 14.137 -5.232 17.646 1.00 25.72 289 GLN A CA 1
ATOM 2263 C C . GLN A 1 289 ? 14.736 -3.811 17.485 1.00 25.72 289 GLN A C 1
ATOM 2265 O O . GLN A 1 289 ? 15.941 -3.661 17.689 1.00 25.72 289 GLN A O 1
ATOM 2270 N N . PRO A 1 290 ? 13.948 -2.773 17.103 1.00 29.31 290 PRO A N 1
ATOM 2271 C CA . PRO A 1 290 ? 12.811 -2.257 17.897 1.00 29.31 290 PRO A CA 1
ATOM 2272 C C . PRO A 1 290 ? 11.409 -2.504 17.309 1.00 29.31 290 PRO A C 1
ATOM 2274 O O . PRO A 1 290 ? 11.251 -2.972 16.185 1.00 29.31 290 PRO A O 1
ATOM 2277 N N . THR A 1 291 ? 10.370 -2.180 18.087 1.00 37.69 291 THR A N 1
ATOM 2278 C CA . THR A 1 291 ? 8.957 -2.261 17.679 1.00 37.69 291 THR A CA 1
ATOM 2279 C C . THR A 1 291 ? 8.572 -1.127 16.735 1.00 37.69 291 THR A C 1
ATOM 2281 O O . THR A 1 291 ? 8.398 0.018 17.149 1.00 37.69 291 THR A O 1
ATOM 2284 N N . ILE A 1 292 ? 8.396 -1.476 15.466 1.00 41.69 292 ILE A N 1
ATOM 2285 C CA . ILE A 1 292 ? 7.876 -0.610 14.410 1.00 41.69 292 ILE A CA 1
ATOM 2286 C C . ILE A 1 292 ? 6.380 -0.916 14.231 1.00 41.69 292 ILE A C 1
ATOM 2288 O O . ILE A 1 292 ? 5.999 -2.084 14.190 1.00 41.69 292 ILE A O 1
ATOM 2292 N N . THR A 1 293 ? 5.529 0.110 14.133 1.00 44.78 293 THR A N 1
ATOM 2293 C CA . THR A 1 293 ? 4.057 -0.057 14.104 1.00 44.78 293 THR A CA 1
ATOM 2294 C C . THR A 1 293 ? 3.532 -0.637 12.785 1.00 44.78 293 THR A C 1
ATOM 2296 O O . THR A 1 293 ? 2.533 -1.349 12.775 1.00 44.78 293 THR A O 1
ATOM 2299 N N . SER A 1 294 ? 4.207 -0.324 11.679 1.00 42.28 294 SER A N 1
ATOM 2300 C CA . SER A 1 294 ? 3.975 -0.833 10.324 1.00 42.28 294 SER A CA 1
ATOM 2301 C C . SER A 1 294 ? 5.246 -0.614 9.495 1.00 42.28 294 SER A C 1
ATOM 2303 O O . SER A 1 294 ? 5.914 0.412 9.650 1.00 42.28 294 SER A O 1
ATOM 2305 N N . VAL A 1 295 ? 5.600 -1.592 8.654 1.00 42.78 295 VAL A N 1
ATOM 2306 C CA . VAL A 1 295 ? 6.713 -1.511 7.693 1.00 42.78 295 VAL A CA 1
ATOM 2307 C C . VAL A 1 295 ? 6.113 -1.620 6.301 1.00 42.78 295 VAL A C 1
ATOM 2309 O O . VAL A 1 295 ? 5.965 -2.717 5.767 1.00 42.78 295 VAL A O 1
ATOM 2312 N N . VAL A 1 296 ? 5.731 -0.478 5.735 1.00 43.72 296 VAL A N 1
ATOM 2313 C CA . VAL A 1 296 ? 5.139 -0.442 4.396 1.00 43.72 296 VAL A CA 1
ATOM 2314 C C . VAL A 1 296 ? 6.269 -0.540 3.373 1.00 43.72 296 VAL A C 1
ATOM 2316 O O . VAL A 1 296 ? 7.080 0.385 3.262 1.00 43.72 296 VAL A O 1
ATOM 2319 N N . THR A 1 297 ? 6.329 -1.658 2.648 1.00 38.81 297 THR A N 1
ATOM 2320 C CA . THR A 1 297 ? 7.296 -1.902 1.570 1.00 38.81 297 THR A CA 1
ATOM 2321 C C . THR A 1 297 ? 6.658 -1.836 0.191 1.00 38.81 297 THR A C 1
ATOM 2323 O O . THR A 1 297 ? 5.547 -2.318 -0.021 1.00 38.81 297 THR A O 1
ATOM 2326 N N . ASN A 1 298 ? 7.382 -1.264 -0.772 1.00 39.09 298 ASN A N 1
ATOM 2327 C CA . ASN A 1 298 ? 7.026 -1.326 -2.188 1.00 39.09 298 ASN A CA 1
ATOM 2328 C C . ASN A 1 298 ? 8.297 -1.334 -3.063 1.00 39.09 298 ASN A C 1
ATOM 2330 O O . ASN A 1 298 ? 9.349 -0.820 -2.666 1.00 39.09 298 ASN A O 1
ATOM 2334 N N . THR A 1 299 ? 8.199 -1.941 -4.245 1.00 42.31 299 THR A N 1
ATOM 2335 C CA . THR A 1 299 ? 9.264 -2.077 -5.241 1.00 42.31 299 THR A CA 1
ATOM 2336 C C . THR A 1 299 ? 8.978 -1.187 -6.449 1.00 42.31 299 THR A C 1
ATOM 2338 O O . THR A 1 299 ? 8.012 -1.380 -7.185 1.00 42.31 299 THR A O 1
ATOM 2341 N N . ALA A 1 300 ? 9.826 -0.181 -6.668 1.00 44.94 300 ALA A N 1
ATOM 2342 C CA . ALA A 1 300 ? 9.711 0.684 -7.840 1.00 44.94 300 ALA A CA 1
ATOM 2343 C C . ALA A 1 300 ? 10.173 -0.045 -9.117 1.00 44.94 300 ALA A C 1
ATOM 2345 O O . ALA A 1 300 ? 11.155 -0.792 -9.065 1.00 44.94 300 ALA A O 1
ATOM 2346 N N . PRO A 1 301 ? 9.558 0.212 -10.286 1.00 50.38 301 PRO A N 1
ATOM 2347 C CA . PRO A 1 301 ? 10.114 -0.243 -11.554 1.00 50.38 301 PRO A CA 1
ATOM 2348 C C . PRO A 1 301 ? 11.440 0.493 -11.853 1.00 50.38 301 PRO A C 1
ATOM 2350 O O . PRO A 1 301 ? 11.511 1.714 -11.678 1.00 50.38 301 PRO A O 1
ATOM 2353 N N . PRO A 1 302 ? 12.488 -0.205 -12.334 1.00 56.06 302 PRO A N 1
ATOM 2354 C CA . PRO A 1 302 ? 13.756 0.431 -12.692 1.00 56.06 302 PRO A CA 1
ATOM 2355 C C . PRO A 1 302 ? 13.610 1.337 -13.934 1.00 56.06 302 PRO A C 1
ATOM 2357 O O . PRO A 1 302 ? 12.702 1.111 -14.746 1.00 56.06 302 PRO A O 1
ATOM 2360 N N . PRO A 1 303 ? 14.491 2.349 -14.092 1.00 69.06 303 PRO A N 1
ATOM 2361 C CA . PRO A 1 303 ? 14.377 3.381 -15.125 1.00 69.06 303 PRO A CA 1
ATOM 2362 C C . PRO A 1 303 ? 14.463 2.845 -16.559 1.00 69.06 303 PRO A C 1
ATOM 2364 O O . PRO A 1 303 ? 14.886 1.708 -16.811 1.00 69.06 303 PRO A O 1
ATOM 2367 N N . ASN A 1 304 ? 14.041 3.676 -17.513 1.00 78.06 304 ASN A N 1
ATOM 2368 C CA . ASN A 1 304 ? 14.044 3.322 -18.926 1.00 78.06 304 ASN A CA 1
ATOM 2369 C C . ASN A 1 304 ? 15.425 3.596 -19.527 1.00 78.06 304 ASN A C 1
ATOM 2371 O O . ASN A 1 304 ? 16.005 4.660 -19.329 1.00 78.06 304 ASN A O 1
ATOM 2375 N N . VAL A 1 305 ? 15.962 2.624 -20.266 1.00 82.56 305 VAL A N 1
ATOM 2376 C CA . VAL A 1 305 ? 17.291 2.706 -20.883 1.00 82.56 305 VAL A CA 1
ATOM 2377 C C . VAL A 1 305 ? 17.149 2.527 -22.385 1.00 82.56 305 VAL A C 1
ATOM 2379 O O . VAL A 1 305 ? 16.541 1.561 -22.845 1.00 82.56 305 VAL A O 1
ATOM 2382 N N . VAL A 1 306 ? 17.729 3.453 -23.145 1.00 86.62 306 VAL A N 1
ATOM 2383 C CA . VAL A 1 306 ? 17.709 3.458 -24.608 1.00 86.62 306 VAL A CA 1
ATOM 2384 C C . VAL A 1 306 ? 19.115 3.160 -25.126 1.00 86.62 306 VAL A C 1
ATOM 2386 O O . VAL A 1 306 ? 20.094 3.744 -24.665 1.00 86.62 306 VAL A O 1
ATOM 2389 N N . MET A 1 307 ? 19.214 2.251 -26.097 1.00 86.81 307 MET A N 1
ATOM 2390 C CA . MET A 1 307 ? 20.429 2.006 -26.879 1.00 86.81 307 MET A CA 1
ATOM 2391 C C . MET A 1 307 ? 20.294 2.676 -28.248 1.00 86.81 307 MET A C 1
ATOM 2393 O O . MET A 1 307 ? 19.256 2.550 -28.898 1.00 86.81 307 MET A O 1
ATOM 2397 N N . ARG A 1 308 ? 21.351 3.357 -28.695 1.00 87.25 308 ARG A N 1
ATOM 2398 C CA . ARG A 1 308 ? 21.447 4.032 -29.996 1.00 87.25 308 ARG A CA 1
ATOM 2399 C C . ARG A 1 308 ? 22.813 3.763 -30.619 1.00 87.25 308 ARG A C 1
ATOM 2401 O O . ARG A 1 308 ? 23.809 3.645 -29.908 1.00 87.25 308 ARG A O 1
ATOM 2408 N N . ILE A 1 309 ? 22.864 3.695 -31.944 1.00 86.88 309 ILE A N 1
ATOM 2409 C CA . ILE A 1 309 ? 24.114 3.661 -32.714 1.00 86.88 309 ILE A CA 1
ATOM 2410 C C . ILE A 1 309 ? 24.169 4.973 -33.479 1.00 86.88 309 ILE A C 1
ATOM 2412 O O . ILE A 1 309 ? 23.241 5.273 -34.228 1.00 86.88 309 ILE A O 1
ATOM 2416 N N . LEU A 1 310 ? 25.215 5.763 -33.263 1.00 88.62 310 LEU A N 1
ATOM 2417 C CA . LEU A 1 310 ? 25.350 7.103 -33.822 1.00 88.62 310 LEU A CA 1
ATOM 2418 C C . LEU A 1 310 ? 26.421 7.147 -34.914 1.00 88.62 310 LEU A C 1
ATOM 2420 O O . LEU A 1 310 ? 27.473 6.516 -34.791 1.00 88.62 310 LEU A O 1
ATOM 2424 N N . ASP A 1 311 ? 26.153 7.926 -35.959 1.00 86.94 311 ASP A N 1
ATOM 2425 C CA . ASP A 1 311 ? 27.133 8.316 -36.971 1.00 86.94 311 ASP A CA 1
ATOM 2426 C C . ASP A 1 311 ? 28.150 9.344 -36.406 1.00 86.94 311 ASP A C 1
ATOM 2428 O O . ASP A 1 311 ? 27.923 9.918 -35.334 1.00 86.94 311 ASP A O 1
ATOM 2432 N N . PRO A 1 312 ? 29.254 9.653 -37.118 1.00 87.62 312 PRO A N 1
ATOM 2433 C CA . PRO A 1 312 ? 30.220 10.680 -36.701 1.00 87.62 312 PRO A CA 1
ATOM 2434 C C . PRO A 1 312 ? 29.662 12.108 -36.541 1.00 87.62 312 PRO A C 1
ATOM 2436 O O . PRO A 1 312 ? 30.385 12.994 -36.089 1.00 87.62 312 PRO A O 1
ATOM 2439 N N . SER A 1 313 ? 28.400 12.359 -36.909 1.00 86.88 313 SER A N 1
ATOM 2440 C CA . SER A 1 313 ? 27.697 13.630 -36.678 1.00 86.88 313 SER A CA 1
ATOM 2441 C C . SER A 1 313 ? 26.729 13.590 -35.484 1.00 86.88 313 SER A C 1
ATOM 2443 O O . SER A 1 313 ? 26.060 14.585 -35.207 1.00 86.88 313 SER A O 1
ATOM 2445 N N . GLY A 1 314 ? 26.661 12.467 -34.760 1.00 82.44 314 GLY A N 1
ATOM 2446 C CA . GLY A 1 314 ? 25.829 12.290 -33.568 1.00 82.44 314 GLY A CA 1
ATOM 2447 C C . GLY A 1 314 ? 24.359 11.962 -33.847 1.00 82.44 314 GLY A C 1
ATOM 2448 O O . GLY A 1 314 ? 23.526 12.143 -32.958 1.00 82.44 314 GLY A O 1
ATOM 2449 N N . ARG A 1 315 ? 24.014 11.505 -35.058 1.00 85.31 315 ARG A N 1
ATOM 2450 C CA . ARG A 1 315 ? 22.643 11.120 -35.454 1.00 85.31 315 ARG A CA 1
ATOM 2451 C C . ARG A 1 315 ? 22.520 9.602 -35.561 1.00 85.31 315 ARG A C 1
ATOM 2453 O O . ARG A 1 315 ? 23.516 8.936 -35.817 1.00 85.31 315 ARG A O 1
ATOM 2460 N N . ASP A 1 316 ? 21.315 9.055 -35.405 1.00 80.94 316 ASP A N 1
ATOM 2461 C CA . ASP A 1 316 ? 21.099 7.604 -35.488 1.00 80.94 316 ASP A CA 1
ATOM 2462 C C . ASP A 1 316 ? 21.530 7.038 -36.855 1.00 80.94 316 ASP A C 1
ATOM 2464 O O . ASP A 1 316 ? 21.100 7.505 -37.914 1.00 80.94 316 ASP A O 1
ATOM 2468 N N . ALA A 1 317 ? 22.400 6.029 -36.828 1.00 78.00 317 ALA A N 1
ATOM 2469 C CA . ALA A 1 317 ? 23.000 5.422 -38.007 1.00 78.00 317 ALA A CA 1
ATOM 2470 C C . ALA A 1 317 ? 22.007 4.477 -38.711 1.00 78.00 317 ALA A C 1
ATOM 2472 O O . ALA A 1 317 ? 21.604 3.458 -38.153 1.00 78.00 317 ALA A O 1
ATOM 2473 N N . GLY A 1 318 ? 21.613 4.814 -39.945 1.00 69.06 318 GLY A N 1
ATOM 2474 C CA . GLY A 1 318 ? 20.631 4.044 -40.724 1.00 69.06 318 GLY A CA 1
ATOM 2475 C C . GLY A 1 318 ? 21.241 2.992 -41.657 1.00 69.06 318 GLY A C 1
ATOM 2476 O O . GLY A 1 318 ? 20.911 1.813 -41.573 1.00 69.06 318 GLY A O 1
ATOM 2477 N N . VAL A 1 319 ? 22.126 3.417 -42.563 1.00 71.56 319 VAL A N 1
ATOM 2478 C CA . VAL A 1 319 ? 22.874 2.545 -43.487 1.00 71.56 319 VAL A CA 1
ATOM 2479 C C . VAL A 1 319 ? 24.338 2.964 -43.426 1.00 71.56 319 VAL A C 1
ATOM 2481 O O . VAL A 1 319 ? 24.631 4.153 -43.536 1.00 71.56 319 VAL A O 1
ATOM 2484 N N . VAL A 1 320 ? 25.235 1.999 -43.226 1.00 78.00 320 VAL A N 1
ATOM 2485 C CA . VAL A 1 320 ? 26.660 2.221 -42.930 1.00 78.00 320 VAL A CA 1
ATOM 2486 C C . VAL A 1 320 ? 27.547 1.335 -43.806 1.00 78.00 320 VAL A C 1
ATOM 2488 O O . VAL A 1 320 ? 27.148 0.236 -44.201 1.00 78.00 320 VAL A O 1
ATOM 2491 N N . GLY A 1 321 ? 28.742 1.823 -44.132 1.00 76.31 321 GLY A N 1
ATOM 2492 C CA . GLY A 1 321 ? 29.795 1.068 -44.802 1.00 76.31 321 GLY A CA 1
ATOM 2493 C C . GLY A 1 321 ? 30.520 0.103 -43.860 1.00 76.31 321 GLY A C 1
ATOM 2494 O O . GLY A 1 321 ? 30.342 0.127 -42.644 1.00 76.31 321 GLY A O 1
ATOM 2495 N N . LEU A 1 322 ? 31.357 -0.773 -44.423 1.00 80.19 322 LEU A N 1
ATOM 2496 C CA . LEU A 1 322 ? 32.236 -1.638 -43.630 1.00 80.19 322 LEU A CA 1
ATOM 2497 C C . LEU A 1 322 ? 33.504 -0.881 -43.237 1.00 80.19 322 LEU A C 1
ATOM 2499 O O . LEU A 1 322 ? 34.226 -0.388 -44.101 1.00 80.19 322 LEU A O 1
ATOM 2503 N N . GLY A 1 323 ? 33.796 -0.853 -41.938 1.00 79.00 323 GLY A N 1
ATOM 2504 C CA . GLY A 1 323 ? 34.916 -0.107 -41.367 1.00 79.00 323 GLY A CA 1
ATOM 2505 C C . GLY A 1 323 ? 34.594 1.336 -40.962 1.00 79.00 323 GLY A C 1
ATOM 2506 O O . GLY A 1 323 ? 35.462 1.964 -40.354 1.00 79.00 323 GLY A O 1
ATOM 2507 N N . ASP A 1 324 ? 33.382 1.833 -41.244 1.00 87.12 324 ASP A N 1
ATOM 2508 C CA . ASP A 1 324 ? 32.887 3.139 -40.784 1.00 87.12 324 ASP A CA 1
ATOM 2509 C C . ASP A 1 324 ? 32.991 3.247 -39.254 1.00 87.12 324 ASP A C 1
ATOM 2511 O O . ASP A 1 324 ? 32.681 2.293 -38.539 1.00 87.12 324 ASP A O 1
ATOM 2515 N N . GLU A 1 325 ? 33.416 4.400 -38.735 1.00 87.75 325 GLU A N 1
ATOM 2516 C CA . GLU A 1 325 ? 33.490 4.631 -37.289 1.00 87.75 325 GLU A CA 1
ATOM 2517 C C . GLU A 1 325 ? 32.123 5.079 -36.751 1.00 87.75 325 GLU A C 1
ATOM 2519 O O . GLU A 1 325 ? 31.545 6.053 -37.234 1.00 87.75 325 GLU A O 1
ATOM 2524 N N . LEU A 1 326 ? 31.602 4.349 -35.764 1.00 90.25 326 LEU A N 1
ATOM 2525 C CA . LEU A 1 326 ? 30.272 4.532 -35.180 1.00 90.25 326 LEU A CA 1
ATOM 2526 C C . LEU A 1 326 ? 30.360 4.555 -33.655 1.00 90.25 326 LEU A C 1
ATOM 2528 O O . LEU A 1 326 ? 31.192 3.866 -33.065 1.00 90.25 326 LEU A O 1
ATOM 2532 N N . THR A 1 327 ? 29.452 5.275 -33.002 1.00 92.00 327 THR A N 1
ATOM 2533 C CA . THR A 1 327 ? 29.384 5.324 -31.536 1.00 92.00 327 THR A CA 1
ATOM 2534 C C . THR A 1 327 ? 28.164 4.561 -31.038 1.00 92.00 327 THR A C 1
ATOM 2536 O O . THR A 1 327 ? 27.033 5.005 -31.233 1.00 92.00 327 THR A O 1
ATOM 2539 N N . LEU A 1 328 ? 28.370 3.441 -30.340 1.00 91.94 328 LEU A N 1
ATOM 2540 C CA . LEU A 1 328 ? 27.314 2.852 -29.518 1.00 91.94 328 LEU A CA 1
ATOM 2541 C C . LEU A 1 328 ? 27.127 3.747 -28.289 1.00 91.94 328 LEU A C 1
ATOM 2543 O O . LEU A 1 328 ? 28.090 3.994 -27.563 1.00 91.94 328 LEU A O 1
ATOM 2547 N N . ARG A 1 329 ? 25.903 4.217 -28.049 1.00 92.44 329 ARG A N 1
ATOM 2548 C CA . ARG A 1 329 ? 25.522 5.013 -26.877 1.00 92.44 329 ARG A CA 1
ATOM 2549 C C . ARG A 1 329 ? 24.349 4.344 -26.168 1.00 92.44 329 ARG A C 1
ATOM 2551 O O . ARG A 1 329 ? 23.380 3.934 -26.803 1.00 92.44 329 ARG A O 1
ATOM 2558 N N . ILE A 1 330 ? 24.448 4.221 -24.850 1.00 91.69 330 ILE A N 1
ATOM 2559 C CA . ILE A 1 330 ? 23.413 3.660 -23.979 1.00 91.69 330 ILE A CA 1
ATOM 2560 C C . ILE A 1 330 ? 23.129 4.715 -22.914 1.00 91.69 330 ILE A C 1
ATOM 2562 O O . ILE A 1 330 ? 24.063 5.155 -22.249 1.00 91.69 330 ILE A O 1
ATOM 2566 N N . GLU A 1 331 ? 21.880 5.144 -22.761 1.00 89.50 331 GLU A N 1
ATOM 2567 C CA . GLU A 1 331 ? 21.511 6.243 -21.860 1.00 89.50 331 GLU A CA 1
ATOM 2568 C C . GLU A 1 331 ? 20.189 5.979 -21.126 1.00 89.50 331 GLU A C 1
ATOM 2570 O O . GLU A 1 331 ? 19.245 5.433 -21.703 1.00 89.50 331 GLU A O 1
ATOM 2575 N N . ILE A 1 332 ? 20.119 6.360 -19.845 1.00 84.50 332 ILE A N 1
ATOM 2576 C CA . ILE A 1 332 ? 18.849 6.483 -19.115 1.00 84.50 332 ILE A CA 1
ATOM 2577 C C . ILE A 1 332 ? 18.020 7.600 -19.766 1.00 84.50 332 ILE A C 1
ATOM 2579 O O . ILE A 1 332 ? 18.537 8.681 -20.048 1.00 84.50 332 ILE A O 1
ATOM 2583 N N . GLN A 1 333 ? 16.731 7.346 -19.998 1.00 82.81 333 GLN A N 1
ATOM 2584 C CA . GLN A 1 333 ? 15.833 8.288 -20.666 1.00 82.81 333 GLN A CA 1
ATOM 2585 C C . GLN A 1 333 ? 15.400 9.446 -19.749 1.00 82.81 333 GLN A C 1
ATOM 2587 O O . GLN A 1 333 ? 15.133 10.550 -20.227 1.00 82.81 333 GLN A O 1
ATOM 2592 N N . GLU A 1 334 ? 15.325 9.208 -18.438 1.00 79.62 334 GLU A N 1
ATOM 2593 C CA . GLU A 1 334 ? 14.937 10.194 -17.430 1.00 79.62 334 GLU A CA 1
ATOM 2594 C C . GLU A 1 334 ? 16.123 11.092 -16.989 1.00 79.62 334 GLU A C 1
ATOM 2596 O O . GLU A 1 334 ? 17.048 10.614 -16.321 1.00 79.62 334 GLU A O 1
ATOM 2601 N N . PRO A 1 335 ? 16.120 12.409 -17.290 1.00 67.88 335 PRO A N 1
ATOM 2602 C CA . PRO A 1 335 ? 17.200 13.304 -16.877 1.00 67.88 335 PRO A CA 1
ATOM 2603 C C . PRO A 1 335 ? 17.199 13.543 -15.358 1.00 67.88 335 PRO A C 1
ATOM 2605 O O . PRO A 1 335 ? 16.168 13.858 -14.767 1.00 67.88 335 PRO A O 1
ATOM 2608 N N . GLY A 1 336 ? 18.376 13.460 -14.730 1.00 68.69 336 GLY A N 1
ATOM 2609 C CA . GLY A 1 336 ? 18.542 13.649 -13.279 1.00 68.69 336 GLY A CA 1
ATOM 2610 C C . GLY A 1 336 ? 18.305 12.3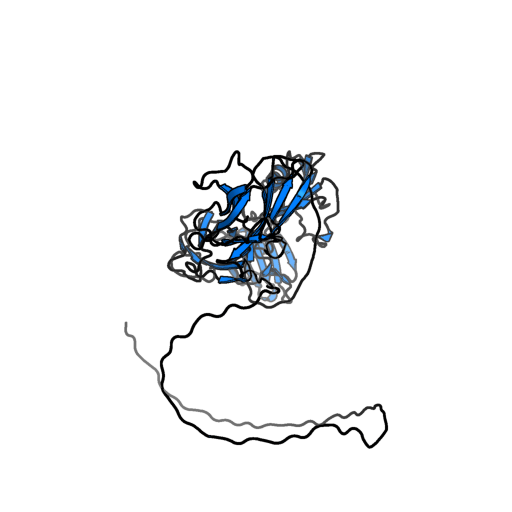94 -12.430 1.00 68.69 336 GLY A C 1
ATOM 2611 O O . GLY A 1 336 ? 18.144 12.504 -11.215 1.00 68.69 336 GLY A O 1
ATOM 2612 N N . SER A 1 337 ? 18.289 11.209 -13.047 1.00 72.62 337 SER A N 1
ATOM 2613 C CA . SER A 1 337 ? 18.276 9.924 -12.340 1.00 72.62 337 SER A CA 1
ATOM 2614 C C . SER A 1 337 ? 19.441 9.792 -11.345 1.00 72.62 337 SER A C 1
ATOM 2616 O O . SER A 1 337 ? 20.566 10.188 -11.644 1.00 72.62 337 SER A O 1
ATOM 2618 N N . ALA A 1 338 ? 19.179 9.197 -10.176 1.00 69.94 338 ALA A N 1
ATOM 2619 C CA . ALA A 1 338 ? 20.198 8.866 -9.168 1.00 69.94 338 ALA A CA 1
ATOM 2620 C C . ALA A 1 338 ? 20.968 7.559 -9.478 1.00 69.94 338 ALA A C 1
ATOM 2622 O O . ALA A 1 338 ? 21.837 7.137 -8.711 1.00 69.94 338 ALA A O 1
ATOM 2623 N N . PHE A 1 339 ? 20.640 6.896 -10.592 1.00 75.56 339 PHE A N 1
ATOM 2624 C CA . PHE A 1 339 ? 21.247 5.632 -10.999 1.00 75.56 339 PHE A CA 1
ATOM 2625 C C . PHE A 1 339 ? 22.327 5.834 -12.068 1.00 75.56 339 PHE A C 1
ATOM 2627 O O . PHE A 1 339 ? 22.101 6.464 -13.100 1.00 75.56 339 PHE A O 1
ATOM 2634 N N . ALA A 1 340 ? 23.481 5.206 -11.863 1.00 82.69 340 ALA A N 1
ATOM 2635 C CA . ALA A 1 340 ? 24.413 4.887 -12.937 1.00 82.69 340 ALA A CA 1
ATOM 2636 C C . ALA A 1 340 ? 24.045 3.538 -13.584 1.00 82.69 340 ALA A C 1
ATOM 2638 O O . ALA A 1 340 ? 23.303 2.735 -13.014 1.00 82.69 340 ALA A O 1
ATOM 2639 N N . ILE A 1 341 ? 24.589 3.280 -14.775 1.00 86.56 341 ILE A N 1
ATOM 2640 C CA . ILE A 1 341 ? 24.416 2.017 -15.505 1.00 86.56 341 ILE A CA 1
ATOM 2641 C C . ILE A 1 341 ? 25.755 1.314 -15.728 1.00 86.56 341 ILE A C 1
ATOM 2643 O O . ILE A 1 341 ? 26.773 1.945 -16.017 1.00 86.56 341 ILE A O 1
ATOM 2647 N N . PHE A 1 342 ? 25.720 -0.010 -15.635 1.00 88.44 342 PHE A N 1
ATOM 2648 C CA . PHE A 1 342 ? 26.792 -0.931 -15.979 1.00 88.44 342 PHE A CA 1
ATOM 2649 C C . PHE A 1 342 ? 26.303 -1.866 -17.083 1.00 88.44 342 PHE A C 1
ATOM 2651 O O . PHE A 1 342 ? 25.206 -2.414 -16.982 1.00 88.44 342 PHE A O 1
ATOM 2658 N N . ALA A 1 343 ? 27.111 -2.072 -18.119 1.00 89.31 343 ALA A N 1
ATOM 2659 C CA . ALA A 1 343 ? 26.780 -2.951 -19.233 1.00 89.31 343 ALA A CA 1
ATOM 2660 C C . ALA A 1 343 ? 27.632 -4.224 -19.195 1.00 89.31 343 ALA A C 1
ATOM 2662 O O . ALA A 1 343 ? 28.858 -4.157 -19.134 1.00 89.31 343 ALA A O 1
ATOM 2663 N N . ARG A 1 344 ? 26.969 -5.377 -19.286 1.00 88.62 344 ARG A N 1
ATOM 2664 C CA . ARG A 1 344 ? 27.581 -6.699 -19.460 1.00 88.62 344 ARG A CA 1
ATOM 2665 C C . ARG A 1 344 ? 26.832 -7.501 -20.517 1.00 88.62 344 ARG A C 1
ATOM 2667 O O . ARG A 1 344 ? 25.724 -7.134 -20.903 1.00 88.62 344 ARG A O 1
ATOM 2674 N N . ASN A 1 345 ? 27.430 -8.595 -20.982 1.00 84.31 345 ASN A N 1
ATOM 2675 C CA . ASN A 1 345 ? 26.848 -9.488 -21.985 1.00 84.31 345 ASN A CA 1
ATOM 2676 C C . ASN A 1 345 ? 26.316 -8.718 -23.214 1.00 84.31 345 ASN A C 1
ATOM 2678 O O . ASN A 1 345 ? 25.195 -8.960 -23.661 1.00 84.31 345 ASN A O 1
ATOM 2682 N N . LEU A 1 346 ? 27.101 -7.763 -23.735 1.00 86.75 346 LEU A N 1
ATOM 2683 C CA . LEU A 1 346 ? 26.810 -7.121 -25.021 1.00 86.75 346 LEU A CA 1
ATOM 2684 C C . LEU A 1 346 ? 27.145 -8.120 -26.122 1.00 86.75 346 LEU A C 1
ATOM 2686 O O . LEU A 1 346 ? 28.293 -8.559 -26.223 1.00 86.75 346 LEU A O 1
ATOM 2690 N N . TYR A 1 347 ? 26.185 -8.428 -26.982 1.00 84.62 347 TYR A N 1
ATOM 2691 C CA . TYR A 1 347 ? 26.425 -9.230 -28.171 1.00 84.62 347 TYR A CA 1
ATOM 2692 C C . TYR A 1 347 ? 25.722 -8.659 -29.402 1.00 84.62 347 TYR A C 1
ATOM 2694 O O . TYR A 1 347 ? 24.644 -8.067 -29.335 1.00 84.62 347 TYR A O 1
ATOM 2702 N N . ALA A 1 348 ? 26.363 -8.867 -30.547 1.00 80.19 348 ALA A N 1
ATOM 2703 C CA . ALA A 1 348 ? 25.773 -8.669 -31.858 1.00 80.19 348 ALA A CA 1
ATOM 2704 C C . ALA A 1 348 ? 25.097 -9.969 -32.314 1.00 80.19 348 ALA A C 1
ATOM 2706 O O . ALA A 1 348 ? 25.663 -11.050 -32.139 1.00 80.19 348 ALA A O 1
ATOM 2707 N N . ARG A 1 349 ? 23.913 -9.883 -32.924 1.00 79.25 349 ARG A N 1
ATOM 2708 C CA . ARG A 1 349 ? 23.150 -11.020 -33.461 1.00 79.25 349 ARG A CA 1
ATOM 2709 C C . ARG A 1 349 ? 22.725 -10.758 -34.908 1.00 79.25 349 ARG A C 1
ATOM 2711 O O . ARG A 1 349 ? 22.276 -9.668 -35.255 1.00 79.25 349 ARG A O 1
ATOM 2718 N N . SER A 1 350 ? 22.870 -11.772 -35.752 1.00 72.56 350 SER A N 1
ATOM 2719 C CA . SER A 1 350 ? 22.413 -11.792 -37.148 1.00 72.56 350 SER A CA 1
ATOM 2720 C C . SER A 1 350 ? 20.934 -12.186 -37.271 1.00 72.56 350 SER A C 1
ATOM 2722 O O . SER A 1 350 ? 20.356 -12.793 -36.368 1.00 72.56 350 SER A O 1
ATOM 2724 N N . SER A 1 351 ? 20.319 -11.917 -38.426 1.00 70.75 351 SER A N 1
ATOM 2725 C CA . SER A 1 351 ? 18.944 -12.351 -38.730 1.00 70.75 351 SER A CA 1
ATOM 2726 C C . SER A 1 351 ? 18.776 -13.877 -38.810 1.00 70.75 351 SER A C 1
ATOM 2728 O O . SER A 1 351 ? 17.668 -14.378 -38.636 1.00 70.75 351 SER A O 1
ATOM 2730 N N . ASN A 1 352 ? 19.864 -14.621 -39.032 1.00 69.81 352 ASN A N 1
ATOM 2731 C CA . ASN A 1 352 ? 19.906 -16.085 -39.069 1.00 69.81 352 ASN A CA 1
ATOM 2732 C C . ASN A 1 352 ? 20.404 -16.729 -37.756 1.00 69.81 352 ASN A C 1
ATOM 2734 O O . ASN A 1 352 ? 20.651 -17.932 -37.726 1.00 69.81 352 ASN A O 1
ATOM 2738 N N . GLY A 1 353 ? 20.531 -15.955 -36.672 1.00 67.69 353 GLY A N 1
ATOM 2739 C CA . GLY A 1 353 ? 20.766 -16.470 -35.317 1.00 67.69 353 GLY A CA 1
ATOM 2740 C C . GLY A 1 353 ? 22.228 -16.678 -34.904 1.00 67.69 353 GLY A C 1
ATOM 2741 O O . GLY A 1 353 ? 22.471 -16.989 -33.741 1.00 67.69 353 GLY A O 1
ATOM 2742 N N . GLU A 1 354 ? 23.207 -16.454 -35.786 1.00 66.31 354 GLU A N 1
ATOM 2743 C CA . GLU A 1 354 ? 24.618 -16.340 -35.379 1.00 66.31 354 GLU A CA 1
ATOM 2744 C C . GLU A 1 354 ? 24.797 -15.135 -34.446 1.00 66.31 354 GLU A C 1
ATOM 2746 O O . GLU A 1 354 ? 24.229 -14.066 -34.703 1.00 66.31 354 GLU A O 1
ATOM 2751 N N . SER A 1 355 ? 25.597 -15.294 -33.388 1.00 76.62 355 SER A N 1
ATOM 2752 C CA . SER A 1 355 ? 25.849 -14.262 -32.378 1.00 76.62 355 SER A CA 1
ATOM 2753 C C . SER A 1 355 ? 27.329 -14.142 -32.023 1.00 76.62 355 SER A C 1
ATOM 2755 O O . SER A 1 355 ? 27.997 -15.155 -31.820 1.00 76.62 355 SER A O 1
ATOM 2757 N N . LEU A 1 356 ? 27.809 -12.909 -31.873 1.00 77.12 356 LEU A N 1
ATOM 2758 C CA . LEU A 1 356 ? 29.170 -12.561 -31.469 1.00 77.12 356 LEU A CA 1
ATOM 2759 C C . LEU A 1 356 ? 29.125 -11.774 -30.155 1.00 77.12 356 LEU A C 1
ATOM 2761 O O . LEU A 1 356 ? 28.537 -10.694 -30.111 1.00 77.12 356 LEU A O 1
ATOM 2765 N N . PHE A 1 357 ? 29.756 -12.291 -29.099 1.00 80.12 357 PHE A N 1
ATOM 2766 C CA . PHE A 1 357 ? 29.952 -11.534 -27.861 1.00 80.12 357 PHE A CA 1
ATOM 2767 C C . PHE A 1 357 ? 30.980 -10.422 -28.077 1.00 80.12 357 PHE A C 1
ATOM 2769 O O . PHE A 1 357 ? 32.057 -10.658 -28.617 1.00 80.12 357 PHE A O 1
ATOM 2776 N N . LEU A 1 358 ? 30.624 -9.215 -27.645 1.00 87.50 358 LEU A N 1
ATOM 2777 C CA . LEU A 1 358 ? 31.442 -8.006 -27.726 1.00 87.50 358 LEU A CA 1
ATOM 2778 C C . LEU A 1 358 ? 31.954 -7.617 -26.333 1.00 87.50 358 LEU A C 1
ATOM 2780 O O . LEU A 1 358 ? 33.136 -7.329 -26.177 1.00 87.50 358 LEU A O 1
ATOM 2784 N N . ILE A 1 359 ? 31.078 -7.679 -25.322 1.00 88.62 359 ILE A N 1
ATOM 2785 C CA . ILE A 1 359 ? 31.397 -7.501 -23.897 1.00 88.62 359 ILE A CA 1
ATOM 2786 C C . ILE A 1 359 ? 30.904 -8.738 -23.133 1.00 88.62 359 ILE A C 1
ATOM 2788 O O . ILE A 1 359 ? 29.767 -9.171 -23.332 1.00 88.62 359 ILE A O 1
ATOM 2792 N N . ASP A 1 360 ? 31.734 -9.288 -22.251 1.00 84.06 360 ASP A N 1
ATOM 2793 C CA . ASP A 1 360 ? 31.447 -10.481 -21.449 1.00 84.06 360 ASP A CA 1
ATOM 2794 C C . ASP A 1 360 ? 30.548 -10.211 -20.217 1.00 84.06 360 ASP A C 1
ATOM 2796 O O . ASP A 1 360 ? 30.037 -9.108 -19.998 1.00 84.06 360 ASP A O 1
ATOM 2800 N N . SER A 1 361 ? 30.357 -11.231 -19.373 1.00 83.00 361 SER A N 1
ATOM 2801 C CA . SER A 1 361 ? 29.559 -11.154 -18.140 1.00 83.00 361 SER A CA 1
ATOM 2802 C C . SER A 1 361 ? 30.180 -10.316 -17.011 1.00 83.00 361 SER A C 1
ATOM 2804 O O . SER A 1 361 ? 29.493 -10.025 -16.027 1.00 83.00 361 SER A O 1
ATOM 2806 N N . LEU A 1 362 ? 31.461 -9.953 -17.132 1.00 81.75 362 LEU A N 1
ATOM 2807 C CA . LEU A 1 362 ? 32.233 -9.138 -16.190 1.00 81.75 362 LEU A CA 1
ATOM 2808 C C . LEU A 1 362 ? 32.358 -7.671 -16.642 1.00 81.75 362 LEU A C 1
ATOM 2810 O O . LEU A 1 362 ? 32.872 -6.854 -15.880 1.00 81.75 362 LEU A O 1
ATOM 2814 N N . GLY A 1 363 ? 31.877 -7.328 -17.842 1.00 83.25 363 GLY A N 1
ATOM 2815 C CA . GLY A 1 363 ? 32.004 -5.992 -18.434 1.00 83.25 363 GLY A CA 1
ATOM 2816 C C . GLY A 1 363 ? 33.273 -5.797 -19.276 1.00 83.25 363 GLY A C 1
ATOM 2817 O O . GLY A 1 363 ? 33.558 -4.677 -19.699 1.00 83.25 363 GLY A O 1
ATOM 2818 N N . CYS A 1 364 ? 34.036 -6.859 -19.542 1.00 88.25 364 CYS A N 1
ATOM 2819 C CA . CYS A 1 364 ? 35.277 -6.813 -20.312 1.00 88.25 364 CYS A CA 1
ATOM 2820 C C . CYS A 1 364 ? 35.032 -7.038 -21.818 1.00 88.25 364 CYS A C 1
ATOM 2822 O O . CYS A 1 364 ? 34.201 -7.872 -22.182 1.00 88.25 364 CYS A O 1
ATOM 2824 N N . PRO A 1 365 ? 35.754 -6.341 -22.717 1.00 89.94 365 PRO A N 1
ATOM 2825 C CA . PRO A 1 365 ? 35.689 -6.592 -24.154 1.00 89.94 365 PRO A CA 1
ATOM 2826 C C . PRO A 1 365 ? 3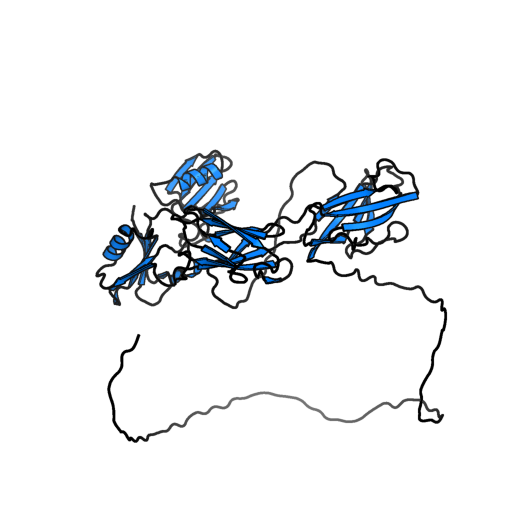6.309 -7.947 -24.502 1.00 89.94 365 PRO A C 1
ATOM 2828 O O . PRO A 1 365 ? 37.411 -8.261 -24.054 1.00 89.94 365 PRO A O 1
ATOM 2831 N N . VAL A 1 366 ? 35.612 -8.735 -25.323 1.00 87.62 366 VAL A N 1
ATOM 2832 C CA . VAL A 1 366 ? 36.073 -10.072 -25.749 1.00 87.62 366 VAL A CA 1
ATOM 2833 C C . VAL A 1 366 ? 37.193 -9.966 -26.789 1.00 87.62 366 VAL A C 1
ATOM 2835 O O . VAL A 1 366 ? 38.164 -10.715 -26.731 1.00 87.62 366 VAL A O 1
ATOM 2838 N N . ASP A 1 367 ? 37.081 -9.001 -27.704 1.00 86.06 367 ASP A N 1
ATOM 2839 C CA . ASP A 1 367 ? 38.137 -8.610 -28.640 1.00 86.06 367 ASP A CA 1
ATOM 2840 C C . ASP A 1 367 ? 38.156 -7.072 -28.769 1.00 86.06 367 ASP A C 1
ATOM 2842 O O . ASP A 1 367 ? 37.309 -6.503 -29.469 1.00 86.06 367 ASP A O 1
ATOM 2846 N N . PRO A 1 368 ? 39.117 -6.378 -28.123 1.00 88.06 368 PRO A N 1
ATOM 2847 C CA . PRO A 1 368 ? 39.251 -4.922 -28.196 1.00 88.06 368 PRO A CA 1
ATOM 2848 C C . PRO A 1 368 ? 39.478 -4.358 -29.607 1.00 88.06 368 PRO A C 1
ATOM 2850 O O . PRO A 1 368 ? 39.299 -3.155 -29.801 1.00 88.06 368 PRO A O 1
ATOM 2853 N N . SER A 1 369 ? 39.887 -5.182 -30.580 1.00 84.62 369 SER A N 1
ATOM 2854 C CA . SER A 1 369 ? 40.073 -4.764 -31.977 1.00 84.62 369 SER A CA 1
ATOM 2855 C C . SER A 1 369 ? 38.761 -4.729 -32.770 1.00 84.62 369 SER A C 1
ATOM 2857 O O . SER A 1 369 ? 38.649 -3.965 -33.731 1.00 84.62 369 SER A O 1
ATOM 2859 N N . ILE A 1 370 ? 37.757 -5.502 -32.336 1.00 82.19 370 ILE A N 1
ATOM 2860 C CA . ILE A 1 370 ? 36.397 -5.505 -32.892 1.00 82.19 370 ILE A CA 1
ATOM 2861 C C . ILE A 1 370 ? 35.511 -4.514 -32.128 1.00 82.19 370 ILE A C 1
ATOM 2863 O O . ILE A 1 370 ? 34.806 -3.713 -32.745 1.00 82.19 370 ILE A O 1
ATOM 2867 N N . PHE A 1 371 ? 35.545 -4.551 -30.790 1.00 90.56 371 PHE A N 1
ATOM 2868 C CA . PHE A 1 371 ? 34.724 -3.686 -29.944 1.00 90.56 371 PHE A CA 1
ATOM 2869 C C . PHE A 1 371 ? 35.461 -3.275 -28.649 1.00 90.56 371 PHE A C 1
ATOM 2871 O O . PHE A 1 371 ? 35.755 -4.131 -27.812 1.00 90.56 371 PHE A O 1
ATOM 2878 N N . PRO A 1 372 ? 35.765 -1.978 -28.446 1.00 91.12 372 PRO A N 1
ATOM 2879 C CA . PRO A 1 372 ? 36.480 -1.503 -27.261 1.00 91.12 372 PRO A CA 1
ATOM 2880 C C . PRO A 1 372 ? 35.577 -1.413 -26.012 1.00 91.12 372 PRO A C 1
ATOM 2882 O O . PRO A 1 372 ? 34.350 -1.442 -26.123 1.00 91.12 372 PRO A O 1
ATOM 2885 N N . PRO A 1 373 ? 36.155 -1.272 -24.801 1.00 90.00 373 PRO A N 1
ATOM 2886 C CA . PRO A 1 373 ? 35.375 -1.219 -23.565 1.00 90.00 373 PRO A CA 1
ATOM 2887 C C . PRO A 1 373 ? 34.459 0.012 -23.509 1.00 90.00 373 PRO A C 1
ATOM 2889 O O . PRO A 1 373 ? 34.879 1.129 -23.828 1.00 90.00 373 PRO A O 1
ATOM 2892 N N . LEU A 1 374 ? 33.225 -0.191 -23.033 1.00 91.62 374 LEU A N 1
ATOM 2893 C CA . LEU A 1 374 ? 32.255 0.877 -22.777 1.00 91.62 374 LEU A CA 1
ATOM 2894 C C . LEU A 1 374 ? 32.756 1.824 -21.679 1.00 91.62 374 LEU A C 1
ATOM 2896 O O . LEU A 1 374 ? 33.200 1.391 -20.615 1.00 91.62 374 LEU A O 1
ATOM 2900 N N . ARG A 1 375 ? 32.665 3.131 -21.936 1.00 90.56 375 ARG A N 1
ATOM 2901 C CA . ARG A 1 375 ? 33.123 4.201 -21.040 1.00 90.56 375 ARG A CA 1
ATOM 2902 C C . ARG A 1 375 ? 31.933 5.005 -20.510 1.00 90.56 375 ARG A C 1
ATOM 2904 O O . ARG A 1 375 ? 31.036 5.307 -21.294 1.00 90.56 375 ARG A O 1
ATOM 2911 N N . PRO A 1 376 ? 31.906 5.388 -19.222 1.00 87.69 376 PRO A N 1
ATOM 2912 C CA . PRO A 1 376 ? 30.870 6.271 -18.693 1.00 87.69 376 PRO A CA 1
ATOM 2913 C C . PRO A 1 376 ? 31.042 7.705 -19.203 1.00 87.69 376 PRO A C 1
ATOM 2915 O O . PRO A 1 376 ? 32.159 8.225 -19.264 1.00 87.69 376 PRO A O 1
ATOM 2918 N N . ASP A 1 377 ? 29.932 8.372 -19.516 1.00 85.00 377 ASP A N 1
ATOM 2919 C CA . ASP A 1 377 ? 29.935 9.813 -19.763 1.00 85.00 377 ASP A CA 1
ATOM 2920 C C . ASP A 1 377 ? 29.995 10.558 -18.421 1.00 85.00 377 ASP A C 1
ATOM 2922 O O . ASP A 1 377 ? 29.001 10.715 -17.713 1.00 85.00 377 ASP A O 1
ATOM 2926 N N . TYR A 1 378 ? 31.181 11.047 -18.053 1.00 78.25 378 TYR A N 1
ATOM 2927 C CA . TYR A 1 378 ? 31.380 11.792 -16.804 1.00 78.25 378 TYR A CA 1
ATOM 2928 C C . TYR A 1 378 ? 30.592 13.113 -16.720 1.00 78.25 378 TYR A C 1
ATOM 2930 O O . TYR A 1 378 ? 30.563 13.719 -15.648 1.00 78.25 378 TYR A O 1
ATOM 2938 N N . ARG A 1 379 ? 29.965 13.576 -17.813 1.00 77.56 379 ARG A N 1
ATOM 2939 C CA . ARG A 1 379 ? 29.060 14.738 -17.822 1.00 77.56 379 ARG A CA 1
ATOM 2940 C C . ARG A 1 379 ? 27.596 14.351 -17.606 1.00 77.56 379 ARG A C 1
ATOM 2942 O O . ARG A 1 379 ? 26.795 15.226 -17.287 1.00 77.56 379 ARG A O 1
ATOM 2949 N N . GLN A 1 380 ? 27.245 13.078 -17.793 1.00 75.56 380 GLN A N 1
ATOM 2950 C CA . GLN A 1 380 ? 25.878 12.563 -17.721 1.00 75.56 380 GLN A CA 1
ATOM 2951 C C . GLN A 1 380 ? 25.857 11.206 -16.992 1.00 75.56 380 GLN A C 1
ATOM 2953 O O . GLN A 1 380 ? 25.956 10.153 -17.628 1.00 75.56 380 GLN A O 1
ATOM 2958 N N . PRO A 1 381 ? 25.721 11.208 -15.648 1.00 69.06 381 PRO A N 1
ATOM 2959 C CA . PRO A 1 381 ? 25.457 9.992 -14.883 1.00 69.06 381 PRO A CA 1
ATOM 2960 C C . PRO A 1 381 ? 24.262 9.241 -15.480 1.00 69.06 381 PRO A C 1
ATOM 2962 O O . PRO A 1 381 ? 23.231 9.848 -15.764 1.00 69.06 381 PRO A O 1
ATOM 2965 N N . GLY A 1 382 ? 24.425 7.938 -15.720 1.00 81.12 382 GLY A N 1
ATOM 2966 C CA . GLY A 1 382 ? 23.427 7.133 -16.433 1.00 81.12 382 GLY A CA 1
ATOM 2967 C C . GLY A 1 382 ? 23.660 6.973 -17.944 1.00 81.12 382 GLY A C 1
ATOM 2968 O O . GLY A 1 382 ? 22.797 6.399 -18.604 1.00 81.12 382 GLY A O 1
ATOM 2969 N N . ALA A 1 383 ? 24.800 7.414 -18.498 1.00 89.00 383 ALA A N 1
ATOM 2970 C CA . ALA A 1 383 ? 25.186 7.149 -19.890 1.00 89.00 383 ALA A CA 1
ATOM 2971 C C . ALA A 1 383 ? 26.534 6.407 -20.044 1.00 89.00 383 ALA A C 1
ATOM 2973 O O . ALA A 1 383 ? 27.506 6.680 -19.334 1.00 89.00 383 ALA A O 1
ATOM 2974 N N . LEU A 1 384 ? 26.593 5.493 -21.020 1.00 92.25 384 LEU A N 1
ATOM 2975 C CA . LEU A 1 384 ? 27.778 4.759 -21.486 1.00 92.25 384 LEU A CA 1
ATOM 2976 C C . LEU A 1 384 ? 27.971 4.969 -22.995 1.00 92.25 384 LEU A C 1
ATOM 2978 O O . LEU A 1 384 ? 26.994 5.053 -23.742 1.00 92.25 384 LEU A O 1
ATOM 2982 N N . PHE A 1 385 ? 29.221 4.984 -23.463 1.00 93.62 385 PHE A N 1
ATOM 2983 C CA . PHE A 1 385 ? 29.551 5.056 -24.888 1.00 93.62 385 PHE A CA 1
ATOM 2984 C C . PHE A 1 385 ? 30.794 4.238 -25.272 1.00 93.62 385 PHE A C 1
ATOM 2986 O O . PHE A 1 385 ? 31.703 4.047 -24.462 1.00 93.62 385 PHE A O 1
ATOM 2993 N N . ALA A 1 386 ? 30.846 3.771 -26.521 1.00 93.94 386 ALA A N 1
ATOM 2994 C CA . ALA A 1 386 ? 32.037 3.196 -27.152 1.00 93.94 386 ALA A CA 1
ATOM 2995 C C . ALA A 1 386 ? 32.053 3.505 -28.656 1.00 93.94 386 ALA A C 1
ATOM 2997 O O . ALA A 1 386 ? 31.055 3.286 -29.344 1.00 93.94 386 ALA A O 1
ATOM 2998 N N . ASN A 1 387 ? 33.195 3.971 -29.165 1.00 93.56 387 ASN A N 1
ATOM 2999 C CA . ASN A 1 387 ? 33.433 4.145 -30.598 1.00 93.56 387 ASN A CA 1
ATOM 3000 C C . ASN A 1 387 ? 33.980 2.831 -31.168 1.00 93.56 387 ASN A C 1
ATOM 3002 O O . ASN A 1 387 ? 34.998 2.345 -30.684 1.00 93.56 387 ASN A O 1
ATOM 3006 N N . PHE A 1 388 ? 33.341 2.260 -32.182 1.00 91.62 388 PHE A N 1
ATOM 3007 C CA . PHE A 1 388 ? 33.730 0.993 -32.802 1.00 91.62 388 PHE A CA 1
ATOM 3008 C C . PHE A 1 388 ? 33.683 1.100 -34.331 1.00 91.62 388 PHE A C 1
ATOM 3010 O O . PHE A 1 388 ? 33.144 2.061 -34.880 1.00 91.62 388 PHE A O 1
ATOM 3017 N N . LYS A 1 389 ? 34.256 0.116 -35.033 1.00 85.44 389 LYS A N 1
ATOM 3018 C CA . LYS A 1 389 ? 34.197 0.053 -36.499 1.00 85.44 389 LYS A CA 1
ATOM 3019 C C . LYS A 1 389 ? 33.084 -0.876 -36.957 1.00 85.44 389 LYS A C 1
ATOM 3021 O O . LYS A 1 389 ? 32.963 -1.994 -36.464 1.00 85.44 389 LYS A O 1
ATOM 3026 N N . ALA A 1 390 ? 32.295 -0.423 -37.923 1.00 84.06 390 ALA A N 1
ATOM 3027 C CA . ALA A 1 390 ? 31.176 -1.164 -38.479 1.00 84.06 390 ALA A CA 1
ATOM 3028 C C . ALA A 1 390 ? 31.628 -2.501 -39.095 1.00 84.06 390 ALA A C 1
ATOM 3030 O O . ALA A 1 390 ? 32.447 -2.543 -40.017 1.00 84.06 390 ALA A O 1
ATOM 3031 N N . PHE A 1 391 ? 31.056 -3.595 -38.595 1.00 83.88 391 PHE A N 1
ATOM 3032 C CA . PHE A 1 391 ? 31.282 -4.964 -39.056 1.00 83.88 391 PHE A CA 1
ATOM 3033 C C . PHE A 1 391 ? 29.963 -5.601 -39.517 1.00 83.88 391 PHE A C 1
ATOM 3035 O O . PHE A 1 391 ? 28.878 -5.104 -39.218 1.00 83.88 391 PHE A O 1
ATOM 3042 N N . ARG A 1 392 ? 30.046 -6.732 -40.227 1.00 78.31 392 ARG A N 1
ATOM 3043 C CA . ARG A 1 392 ? 28.882 -7.551 -40.603 1.00 78.31 392 ARG A CA 1
ATOM 3044 C C . ARG A 1 392 ? 29.161 -9.032 -40.393 1.00 78.31 392 ARG A C 1
ATOM 3046 O O . ARG A 1 392 ? 30.313 -9.457 -40.464 1.00 78.31 392 ARG A O 1
ATOM 3053 N N . PHE A 1 393 ? 28.104 -9.825 -40.261 1.00 72.25 393 PHE A N 1
ATOM 3054 C CA . PHE A 1 393 ? 28.212 -11.274 -40.415 1.00 72.25 393 PHE A CA 1
ATOM 3055 C C . PHE A 1 393 ? 28.366 -11.635 -41.907 1.00 72.25 393 PHE A C 1
ATOM 3057 O O . PHE A 1 393 ? 27.826 -10.926 -42.765 1.00 72.25 393 PHE A O 1
ATOM 3064 N N . PRO A 1 394 ? 29.073 -12.722 -42.274 1.00 69.62 394 PRO A N 1
ATOM 3065 C CA . PRO A 1 394 ? 29.195 -13.148 -43.674 1.00 69.62 394 PRO A CA 1
ATOM 3066 C C . PRO A 1 394 ? 27.835 -13.409 -44.342 1.00 69.62 394 PRO A C 1
ATOM 3068 O O . PRO A 1 394 ? 27.653 -13.077 -45.514 1.00 69.62 394 PRO A O 1
ATOM 3071 N N . SER A 1 395 ? 26.901 -13.937 -43.550 1.00 58.75 395 SER A N 1
ATOM 3072 C CA . SER A 1 395 ? 25.519 -14.347 -43.830 1.00 58.75 395 SER A CA 1
ATOM 3073 C C . SER A 1 395 ? 24.498 -13.210 -43.959 1.00 58.75 395 SER A C 1
ATOM 3075 O O . SER A 1 395 ? 23.542 -13.335 -44.722 1.00 58.75 395 SER A O 1
ATOM 3077 N N . SER A 1 396 ? 24.679 -12.111 -43.219 1.00 66.19 396 SER A N 1
ATOM 3078 C CA . SER A 1 396 ? 23.670 -11.061 -43.033 1.00 66.19 396 SER A CA 1
ATOM 3079 C C . SER A 1 396 ? 24.280 -9.664 -43.134 1.00 66.19 396 SER A C 1
ATOM 3081 O O . SER A 1 396 ? 25.281 -9.357 -42.488 1.00 66.19 396 SER A O 1
ATOM 3083 N N . GLY A 1 397 ? 23.626 -8.789 -43.903 1.00 65.56 397 GLY A N 1
ATOM 3084 C CA . GLY A 1 397 ? 23.909 -7.348 -43.913 1.00 65.56 397 GLY A CA 1
ATOM 3085 C C . GLY A 1 397 ? 23.300 -6.583 -42.729 1.00 65.56 397 GLY A C 1
ATOM 3086 O O . GLY A 1 397 ? 23.643 -5.424 -42.531 1.00 65.56 397 GLY A O 1
ATOM 3087 N N . LEU A 1 398 ? 22.416 -7.214 -41.947 1.00 68.62 398 LEU A N 1
ATOM 3088 C CA . LEU A 1 398 ? 21.810 -6.643 -40.741 1.00 68.62 398 LEU A CA 1
ATOM 3089 C C . LEU A 1 398 ? 22.471 -7.214 -39.479 1.00 68.62 398 LEU A C 1
ATOM 3091 O O . LEU A 1 398 ? 22.677 -8.430 -39.378 1.00 68.62 398 LEU A O 1
ATOM 3095 N N . VAL A 1 399 ? 22.750 -6.331 -38.518 1.00 75.88 399 VAL A N 1
ATOM 3096 C CA . VAL A 1 399 ? 23.317 -6.642 -37.201 1.00 75.88 399 VAL A CA 1
ATOM 3097 C C . VAL A 1 399 ? 22.431 -6.013 -36.126 1.00 75.88 399 VAL A C 1
ATOM 3099 O O . VAL A 1 399 ? 22.308 -4.792 -36.059 1.00 75.88 399 VAL A O 1
ATOM 3102 N N . ASN A 1 400 ? 21.834 -6.845 -35.277 1.00 78.06 400 ASN A N 1
ATOM 3103 C CA . ASN A 1 400 ? 21.111 -6.413 -34.084 1.00 78.06 400 ASN A CA 1
ATOM 3104 C C . ASN A 1 400 ? 22.072 -6.392 -32.890 1.00 78.06 400 ASN A C 1
ATOM 3106 O O . ASN A 1 400 ? 22.944 -7.254 -32.798 1.00 78.06 400 ASN A O 1
ATOM 3110 N N . PHE A 1 401 ? 21.895 -5.453 -31.962 1.00 83.94 401 PHE A N 1
ATOM 3111 C CA . PHE A 1 401 ? 22.685 -5.365 -30.731 1.00 83.94 401 PHE A CA 1
ATOM 3112 C C . PHE A 1 401 ? 21.780 -5.572 -29.514 1.00 83.94 401 PHE A C 1
ATOM 3114 O O . PHE A 1 401 ? 20.686 -5.003 -29.435 1.00 83.94 401 PHE A O 1
ATOM 3121 N N . GLU A 1 402 ? 22.243 -6.399 -28.580 1.00 81.12 402 GLU A N 1
ATOM 3122 C CA . GLU A 1 402 ? 21.533 -6.775 -27.357 1.00 81.12 402 GLU A CA 1
ATOM 3123 C C . GLU A 1 402 ? 22.527 -6.729 -26.184 1.00 81.12 402 GLU A C 1
ATOM 3125 O O . GLU A 1 402 ? 23.653 -7.207 -26.309 1.00 81.12 402 GLU A O 1
ATOM 3130 N N . VAL A 1 403 ? 22.148 -6.122 -25.055 1.00 85.69 403 VAL A N 1
ATOM 3131 C CA . VAL A 1 403 ? 23.028 -5.918 -23.884 1.00 85.69 403 VAL A CA 1
ATOM 3132 C C . VAL A 1 403 ? 22.274 -6.139 -22.584 1.00 85.69 403 VAL A C 1
ATOM 3134 O O . VAL A 1 403 ? 21.084 -5.848 -22.528 1.00 85.69 403 VAL A O 1
ATOM 3137 N N . GLN A 1 404 ? 22.945 -6.583 -21.522 1.00 80.94 404 GLN A N 1
ATOM 3138 C CA . GLN A 1 404 ? 22.377 -6.615 -20.173 1.00 80.94 404 GLN A CA 1
ATOM 3139 C C . GLN A 1 404 ? 22.872 -5.425 -19.350 1.00 80.94 404 GLN A C 1
ATOM 3141 O O . GLN A 1 404 ? 24.073 -5.227 -19.163 1.00 80.94 404 GLN A O 1
ATOM 3146 N N . ILE A 1 405 ? 21.925 -4.629 -18.858 1.00 84.00 405 ILE A N 1
ATOM 3147 C CA . ILE A 1 405 ? 22.176 -3.465 -18.014 1.00 84.00 405 ILE A CA 1
ATOM 3148 C C . ILE A 1 405 ? 21.897 -3.819 -16.556 1.00 84.00 405 ILE A C 1
ATOM 3150 O O . ILE A 1 405 ? 20.779 -4.203 -16.207 1.00 84.00 405 ILE A O 1
ATOM 3154 N N . ARG A 1 406 ? 22.909 -3.629 -15.707 1.00 81.56 406 ARG A N 1
ATOM 3155 C CA . ARG A 1 406 ? 22.782 -3.572 -14.248 1.00 81.56 406 ARG A CA 1
ATOM 3156 C C . ARG A 1 406 ? 22.791 -2.104 -13.820 1.00 81.56 406 ARG A C 1
ATOM 3158 O O . ARG A 1 406 ? 23.590 -1.317 -14.324 1.00 81.56 406 ARG A O 1
ATOM 3165 N N . PHE A 1 407 ? 21.925 -1.737 -12.883 1.00 79.69 407 PHE A N 1
ATOM 3166 C CA . PHE A 1 407 ? 21.898 -0.392 -12.302 1.00 79.69 407 PHE A CA 1
ATOM 3167 C C . PHE A 1 407 ? 22.799 -0.318 -11.063 1.00 79.69 407 PHE A C 1
ATOM 3169 O O . PHE A 1 407 ? 22.954 -1.306 -10.345 1.00 79.69 407 PHE A O 1
ATOM 3176 N N . CYS A 1 408 ? 23.388 0.852 -10.823 1.00 76.88 408 CYS A N 1
ATOM 3177 C CA . CYS A 1 408 ? 24.268 1.137 -9.689 1.00 76.88 408 CYS A CA 1
ATOM 3178 C C . CYS A 1 408 ? 23.823 2.440 -9.014 1.00 76.88 408 CYS A C 1
ATOM 3180 O O . CYS A 1 408 ? 23.383 3.364 -9.698 1.00 76.88 408 CYS A O 1
ATOM 3182 N N . GLN A 1 409 ? 23.981 2.551 -7.699 1.00 68.06 409 GLN A N 1
ATOM 3183 C CA . GLN A 1 409 ? 23.711 3.791 -6.971 1.00 68.06 409 GLN A CA 1
ATOM 3184 C C . GLN A 1 409 ? 24.865 4.790 -7.170 1.00 68.06 409 GLN A C 1
ATOM 3186 O O . GLN A 1 409 ? 26.005 4.457 -6.861 1.00 68.06 409 GLN A O 1
ATOM 3191 N N . ASP A 1 410 ? 24.575 5.991 -7.690 1.00 71.38 410 ASP A N 1
ATOM 3192 C CA . ASP A 1 410 ? 25.512 7.086 -8.028 1.00 71.38 410 ASP A CA 1
ATOM 3193 C C . ASP A 1 410 ? 26.624 6.757 -9.053 1.00 71.38 410 ASP A C 1
ATOM 3195 O O . ASP A 1 410 ? 26.786 7.468 -10.049 1.00 71.38 410 ASP A O 1
ATOM 3199 N N . ARG A 1 411 ? 27.424 5.706 -8.828 1.00 75.50 411 ARG A N 1
ATOM 3200 C CA . ARG A 1 411 ? 28.498 5.214 -9.707 1.00 75.50 411 ARG A CA 1
ATOM 3201 C C . ARG A 1 411 ? 28.628 3.694 -9.609 1.00 75.50 411 ARG A C 1
ATOM 3203 O O . ARG A 1 411 ? 28.419 3.108 -8.556 1.00 75.50 411 ARG A O 1
ATOM 3210 N N . CYS A 1 412 ? 29.025 3.062 -10.707 1.00 79.31 412 CYS A N 1
ATOM 3211 C CA . CYS A 1 412 ? 29.382 1.644 -10.722 1.00 79.31 412 CYS A CA 1
ATOM 3212 C C . CYS A 1 412 ? 30.852 1.432 -10.332 1.00 79.31 412 CYS A C 1
ATOM 3214 O O . CYS A 1 412 ? 31.688 2.309 -10.571 1.00 79.31 412 CYS A O 1
ATOM 3216 N N . ASP A 1 413 ? 31.170 0.252 -9.794 1.00 80.31 413 ASP A N 1
ATOM 3217 C CA . ASP A 1 413 ? 32.553 -0.175 -9.566 1.00 80.31 413 ASP A CA 1
ATOM 3218 C C . ASP A 1 413 ? 33.382 -0.146 -10.867 1.00 80.31 413 ASP A C 1
ATOM 3220 O O . ASP A 1 413 ? 32.870 -0.496 -11.938 1.00 80.31 413 ASP A O 1
ATOM 3224 N N . PRO A 1 414 ? 34.672 0.236 -10.809 1.00 71.69 414 PRO A N 1
ATOM 3225 C CA . PRO A 1 414 ? 35.545 0.213 -11.975 1.00 71.69 414 PRO A CA 1
ATOM 3226 C C . PRO A 1 414 ? 35.833 -1.227 -12.420 1.00 71.69 414 PRO A C 1
ATOM 3228 O O . PRO A 1 414 ? 36.194 -2.082 -11.606 1.00 71.69 414 PRO A O 1
ATOM 3231 N N . ILE A 1 415 ? 35.730 -1.478 -13.730 1.00 73.81 415 ILE A N 1
ATOM 3232 C CA . ILE A 1 415 ? 36.045 -2.776 -14.342 1.00 73.81 415 ILE A CA 1
ATOM 3233 C C . ILE A 1 415 ? 37.508 -3.128 -14.042 1.00 73.81 415 ILE A C 1
ATOM 3235 O O . ILE A 1 415 ? 38.426 -2.379 -14.383 1.00 73.81 415 ILE A O 1
ATOM 3239 N N . ARG A 1 416 ? 37.731 -4.277 -13.397 1.00 71.62 416 ARG A N 1
ATOM 3240 C CA . ARG A 1 416 ? 39.068 -4.768 -13.039 1.00 71.62 416 ARG A CA 1
ATOM 3241 C C . ARG A 1 416 ? 39.605 -5.686 -14.131 1.00 71.62 416 ARG A C 1
ATOM 3243 O O . ARG A 1 416 ? 39.536 -6.907 -14.006 1.00 71.62 416 ARG A O 1
ATOM 3250 N N . PHE A 1 417 ? 40.142 -5.092 -15.193 1.00 67.62 417 PHE A N 1
ATOM 3251 C CA . PHE A 1 417 ? 40.849 -5.838 -16.232 1.00 67.62 417 PHE A CA 1
ATOM 3252 C C . PHE A 1 417 ? 42.056 -6.574 -15.629 1.00 67.62 417 PHE A C 1
ATOM 3254 O O . PHE A 1 417 ? 42.929 -5.955 -15.021 1.00 67.62 417 PHE A O 1
ATOM 3261 N N . GLN A 1 418 ? 42.119 -7.897 -15.798 1.00 52.72 418 GLN A N 1
ATOM 3262 C CA . GLN A 1 418 ? 43.342 -8.664 -15.554 1.00 52.72 418 GLN A CA 1
ATOM 3263 C C . GLN A 1 418 ? 44.225 -8.579 -16.803 1.00 52.72 418 GLN A C 1
ATOM 3265 O O . GLN A 1 418 ? 44.217 -9.478 -17.640 1.00 52.72 418 GLN A O 1
ATOM 3270 N N . GLU A 1 419 ? 44.954 -7.472 -16.950 1.00 43.84 419 GLU A N 1
ATOM 3271 C CA . GLU A 1 419 ? 45.883 -7.282 -18.067 1.00 43.84 419 GLU A CA 1
ATOM 3272 C C . GLU A 1 419 ? 47.020 -8.314 -18.007 1.00 43.84 419 GLU A C 1
ATOM 3274 O O . GLU A 1 419 ? 47.909 -8.247 -17.157 1.00 43.84 419 GLU A O 1
ATOM 3279 N N . GLN A 1 420 ? 47.000 -9.281 -18.928 1.00 38.94 420 GLN A N 1
ATOM 3280 C CA . GLN A 1 420 ? 48.114 -10.198 -19.150 1.00 38.94 420 GLN A CA 1
ATOM 3281 C C . GLN A 1 420 ? 49.007 -9.677 -20.283 1.00 38.94 420 GLN A C 1
ATOM 3283 O O . GLN A 1 420 ? 48.714 -9.879 -21.456 1.00 38.94 420 GLN A O 1
ATOM 3288 N N . ASN A 1 421 ? 50.139 -9.086 -19.891 1.00 35.22 421 ASN A N 1
ATOM 3289 C CA . ASN A 1 421 ? 51.337 -8.819 -20.698 1.00 35.22 421 ASN A CA 1
ATOM 3290 C C . ASN A 1 421 ? 51.213 -7.892 -21.928 1.00 35.22 421 ASN A C 1
ATOM 3292 O O . ASN A 1 421 ? 50.932 -8.343 -23.035 1.00 35.22 421 ASN A O 1
ATOM 3296 N N . GLN A 1 422 ? 51.764 -6.681 -21.799 1.00 38.41 422 GLN A N 1
ATOM 3297 C CA . GLN A 1 422 ? 52.934 -6.319 -22.615 1.00 38.41 422 GLN A CA 1
ATOM 3298 C C . GLN A 1 422 ? 53.848 -5.337 -21.864 1.00 38.41 422 GLN A C 1
ATOM 3300 O O . GLN A 1 422 ? 53.413 -4.692 -20.914 1.00 38.41 422 GLN A O 1
ATOM 3305 N N . ALA A 1 423 ? 55.133 -5.301 -22.225 1.00 39.53 423 ALA A N 1
ATOM 3306 C CA . ALA A 1 423 ? 56.194 -4.671 -21.434 1.00 39.53 423 ALA A CA 1
ATOM 3307 C C . ALA A 1 423 ? 56.918 -3.533 -22.175 1.00 39.53 423 ALA A C 1
ATOM 3309 O O . ALA A 1 423 ? 56.949 -3.513 -23.401 1.00 39.53 423 ALA A O 1
ATOM 3310 N N . ASP A 1 424 ? 57.533 -2.658 -21.372 1.00 39.25 424 ASP A N 1
ATOM 3311 C CA . ASP A 1 424 ? 58.612 -1.702 -21.667 1.00 39.25 424 ASP A CA 1
ATOM 3312 C C . ASP A 1 424 ? 58.509 -0.741 -22.866 1.00 39.25 424 ASP A C 1
ATOM 3314 O O . ASP A 1 424 ? 58.583 -1.126 -24.028 1.00 39.25 424 ASP A O 1
ATOM 3318 N N . LEU A 1 425 ? 58.600 0.560 -22.551 1.00 32.09 425 LEU A N 1
ATOM 3319 C CA . LEU A 1 425 ? 59.573 1.470 -23.181 1.00 32.09 425 LEU A CA 1
ATOM 3320 C C . LEU A 1 425 ? 59.783 2.726 -22.294 1.00 32.09 425 LEU A C 1
ATOM 3322 O O . LEU A 1 425 ? 58.815 3.443 -22.036 1.00 32.09 425 LEU A O 1
ATOM 3326 N N . PRO A 1 426 ? 61.008 3.025 -21.806 1.00 47.56 426 PRO A N 1
ATOM 3327 C CA . PRO A 1 426 ? 61.224 4.096 -20.828 1.00 47.56 426 PRO A CA 1
ATOM 3328 C C . PRO A 1 426 ? 61.652 5.443 -21.442 1.00 47.56 426 PRO A C 1
ATOM 3330 O O . PRO A 1 426 ? 62.619 5.524 -22.198 1.00 47.56 426 PRO A O 1
ATOM 3333 N N . GLN A 1 427 ? 60.997 6.525 -21.013 1.00 38.91 427 GLN A N 1
ATOM 3334 C CA . GLN A 1 427 ? 61.446 7.924 -21.116 1.00 38.91 427 GLN A CA 1
ATOM 3335 C C . GLN A 1 427 ? 60.902 8.681 -19.888 1.00 38.91 427 GLN A C 1
ATOM 3337 O O . GLN A 1 427 ? 59.800 8.384 -19.441 1.00 38.91 427 GLN A O 1
ATOM 3342 N N . GLY A 1 428 ? 61.570 9.663 -19.285 1.00 29.59 428 GLY A N 1
ATOM 3343 C CA . GLY A 1 428 ? 62.930 10.179 -19.458 1.00 29.59 428 GLY A CA 1
ATOM 3344 C C . GLY A 1 428 ? 63.180 11.205 -18.339 1.00 29.59 428 GLY A C 1
ATOM 3345 O O . GLY A 1 428 ? 62.262 11.930 -17.964 1.00 29.59 428 GLY A O 1
ATOM 3346 N N . ALA A 1 429 ? 64.366 11.222 -17.728 1.00 31.72 429 ALA A N 1
ATOM 3347 C CA . ALA A 1 429 ? 64.564 11.928 -16.457 1.00 31.72 429 ALA A CA 1
ATOM 3348 C C . ALA A 1 429 ? 64.616 13.464 -16.582 1.00 31.72 429 ALA A C 1
ATOM 3350 O O . ALA A 1 429 ? 65.292 14.003 -17.457 1.00 31.72 429 ALA A O 1
ATOM 3351 N N . GLN A 1 430 ? 64.029 14.157 -15.602 1.00 34.19 430 GLN A N 1
ATOM 3352 C CA . GLN A 1 430 ? 64.469 15.488 -15.178 1.00 34.19 430 GLN A CA 1
ATOM 3353 C C . GLN A 1 430 ? 64.565 15.547 -13.649 1.00 34.19 430 GLN A C 1
ATOM 3355 O O . GLN A 1 430 ? 63.830 14.867 -12.935 1.00 34.19 430 GLN A O 1
ATOM 3360 N N . THR A 1 431 ? 65.545 16.303 -13.163 1.00 32.72 431 THR A N 1
ATOM 3361 C CA . THR A 1 431 ? 66.077 16.233 -11.795 1.00 32.72 431 THR A CA 1
ATOM 3362 C C . THR A 1 431 ? 65.849 17.522 -11.020 1.00 32.72 431 THR A C 1
ATOM 3364 O O . THR A 1 431 ? 66.037 18.595 -11.588 1.00 32.72 431 THR A O 1
ATOM 3367 N N . ASP A 1 432 ? 65.683 17.422 -9.701 1.00 28.77 432 ASP A N 1
ATOM 3368 C CA . ASP A 1 432 ? 66.410 18.320 -8.794 1.00 28.77 432 ASP A CA 1
ATOM 3369 C C . ASP A 1 432 ? 66.836 17.579 -7.508 1.00 28.77 432 ASP A C 1
ATOM 3371 O O . ASP A 1 432 ? 66.551 16.392 -7.328 1.00 28.77 432 ASP A O 1
ATOM 3375 N N . HIS A 1 433 ? 67.624 18.248 -6.674 1.00 34.72 433 HIS A N 1
ATOM 3376 C CA . HIS A 1 433 ? 68.583 17.667 -5.740 1.00 34.72 433 HIS A CA 1
ATOM 3377 C C . HIS A 1 433 ? 68.353 18.131 -4.283 1.00 34.72 433 HIS A C 1
ATOM 3379 O O . HIS A 1 433 ? 67.561 19.031 -4.020 1.00 34.72 433 HIS A O 1
ATOM 3385 N N . ARG A 1 434 ? 69.199 17.607 -3.374 1.00 32.16 434 ARG A N 1
ATOM 3386 C CA . ARG A 1 434 ? 69.354 17.924 -1.929 1.00 32.16 434 ARG A CA 1
ATOM 3387 C C . ARG A 1 434 ? 68.411 17.174 -0.972 1.00 32.16 434 ARG A C 1
ATOM 3389 O O . ARG A 1 434 ? 67.215 17.112 -1.204 1.00 32.16 434 ARG A O 1
ATOM 3396 N N . ASP A 1 435 ? 68.883 16.623 0.149 1.00 32.00 435 ASP A N 1
ATOM 3397 C CA . ASP A 1 435 ? 70.266 16.345 0.597 1.00 32.00 435 ASP A CA 1
ATOM 3398 C C . ASP A 1 435 ? 70.241 15.072 1.490 1.00 32.00 435 ASP A C 1
ATOM 3400 O O . ASP A 1 435 ? 69.197 14.748 2.046 1.00 32.00 435 ASP A O 1
ATOM 3404 N N . LYS A 1 436 ? 71.242 14.173 1.435 1.00 33.06 436 LYS A N 1
ATOM 3405 C CA . LYS A 1 436 ? 72.377 14.028 2.393 1.00 33.06 436 LYS A CA 1
ATOM 3406 C C . LYS A 1 436 ? 71.970 13.887 3.881 1.00 33.06 436 LYS A C 1
ATOM 3408 O O . LYS A 1 436 ? 71.039 14.535 4.323 1.00 33.06 436 LYS A O 1
ATOM 3413 N N . THR A 1 437 ? 72.644 13.136 4.764 1.00 30.06 437 THR A N 1
ATOM 3414 C CA . THR A 1 437 ? 73.858 12.269 4.745 1.00 30.06 437 THR A CA 1
ATOM 3415 C C . THR A 1 437 ? 73.903 11.517 6.094 1.00 30.06 437 THR A C 1
ATOM 3417 O O . THR A 1 437 ? 73.453 12.088 7.079 1.00 30.06 437 THR A O 1
ATOM 3420 N N . VAL A 1 438 ? 74.537 10.354 6.300 1.00 29.38 438 VAL A N 1
ATOM 3421 C CA . VAL A 1 438 ? 74.942 9.189 5.470 1.00 29.38 438 VAL A CA 1
ATOM 3422 C C . VAL A 1 438 ? 75.584 8.174 6.438 1.00 29.38 438 VAL A C 1
ATOM 3424 O O . VAL A 1 438 ? 76.174 8.625 7.412 1.00 29.38 438 VAL A O 1
ATOM 3427 N N . PHE A 1 439 ? 75.611 6.863 6.156 1.00 27.50 439 PHE A N 1
ATOM 3428 C CA . PHE A 1 439 ? 76.739 6.023 6.610 1.00 27.50 439 PHE A CA 1
ATOM 3429 C C . PHE A 1 439 ? 77.048 4.854 5.660 1.00 27.50 439 PHE A C 1
ATOM 3431 O O . PHE A 1 439 ? 76.196 4.035 5.329 1.00 27.50 439 PHE A O 1
ATOM 3438 N N . ARG A 1 440 ? 78.312 4.816 5.226 1.00 26.75 440 ARG A N 1
ATOM 3439 C CA . ARG A 1 440 ? 79.014 3.674 4.614 1.00 26.75 440 ARG A CA 1
ATOM 3440 C C . ARG A 1 440 ? 79.394 2.656 5.705 1.00 26.75 440 ARG A C 1
ATOM 3442 O O . ARG A 1 440 ? 79.445 3.045 6.865 1.00 26.75 440 ARG A O 1
ATOM 3449 N N . ALA A 1 441 ? 79.867 1.441 5.431 1.00 26.81 441 ALA A N 1
ATOM 3450 C CA . ALA A 1 441 ? 79.749 0.466 4.328 1.00 26.81 441 ALA A CA 1
ATOM 3451 C C . ALA A 1 441 ? 80.754 -0.665 4.650 1.00 26.81 441 ALA A C 1
ATOM 3453 O O . ALA A 1 441 ? 81.750 -0.379 5.313 1.00 26.81 441 ALA A O 1
ATOM 3454 N N . ASN A 1 442 ? 80.562 -1.888 4.140 1.00 27.38 442 ASN A N 1
ATOM 3455 C CA . ASN A 1 442 ? 81.647 -2.680 3.534 1.00 27.38 442 ASN A CA 1
ATOM 3456 C C . ASN A 1 442 ? 81.139 -3.976 2.880 1.00 27.38 442 ASN A C 1
ATOM 3458 O O . ASN A 1 442 ? 79.971 -4.335 3.009 1.00 27.38 442 ASN A O 1
ATOM 3462 N N . HIS A 1 443 ? 82.034 -4.598 2.115 1.00 28.41 443 HIS A N 1
ATOM 3463 C CA . HIS A 1 443 ? 81.805 -5.729 1.217 1.00 28.41 443 HIS A CA 1
ATOM 3464 C C . HIS A 1 443 ? 82.176 -7.081 1.859 1.00 28.41 443 HIS A C 1
ATOM 3466 O O . HIS A 1 443 ? 83.011 -7.114 2.760 1.00 28.41 443 HIS A O 1
ATOM 3472 N N . ASP A 1 444 ? 81.644 -8.159 1.269 1.00 28.12 444 ASP A N 1
ATOM 3473 C CA . ASP A 1 444 ? 82.131 -9.553 1.319 1.00 28.12 444 ASP A CA 1
ATOM 3474 C C . ASP A 1 444 ? 82.021 -10.303 2.678 1.00 28.12 444 ASP A C 1
ATOM 3476 O O . ASP A 1 444 ? 82.124 -9.719 3.749 1.00 28.12 444 ASP A O 1
ATOM 3480 N N . HIS A 1 445 ? 81.766 -11.621 2.733 1.00 31.59 445 HIS A N 1
ATOM 3481 C CA . HIS A 1 445 ? 82.136 -12.683 1.779 1.00 31.59 445 HIS A CA 1
ATOM 3482 C C . HIS A 1 445 ? 81.119 -13.867 1.708 1.00 31.59 445 HIS A C 1
ATOM 3484 O O . HIS A 1 445 ? 80.064 -13.839 2.333 1.00 31.59 445 HIS A O 1
ATOM 3490 N N . ASN A 1 446 ? 81.435 -14.898 0.908 1.00 28.84 446 ASN A N 1
ATOM 3491 C CA . ASN A 1 446 ? 80.581 -16.056 0.543 1.00 28.84 446 ASN A CA 1
ATOM 3492 C C . ASN A 1 446 ? 80.237 -17.050 1.684 1.00 28.84 446 ASN A C 1
ATOM 3494 O O . ASN A 1 446 ? 81.001 -17.150 2.640 1.00 28.84 446 ASN A O 1
ATOM 3498 N N . GLY A 1 447 ? 79.243 -17.946 1.477 1.00 25.47 447 GLY A N 1
ATOM 3499 C CA . GLY A 1 447 ? 79.353 -19.318 2.039 1.00 25.47 447 GLY A CA 1
ATOM 3500 C C . GLY A 1 447 ? 78.106 -20.196 2.293 1.00 25.47 447 GLY A C 1
ATOM 3501 O O . GLY A 1 447 ? 77.820 -20.513 3.435 1.00 25.47 447 GLY A O 1
ATOM 3502 N N . TYR A 1 448 ? 77.420 -20.645 1.238 1.00 26.80 448 TYR A N 1
ATOM 3503 C CA . TYR A 1 448 ? 76.594 -21.872 1.098 1.00 26.80 448 TYR A CA 1
ATOM 3504 C C . TYR A 1 448 ? 76.298 -22.878 2.260 1.00 26.80 448 TYR A C 1
ATOM 3506 O O . TYR A 1 448 ? 77.197 -23.470 2.842 1.00 26.80 448 TYR A O 1
ATOM 3514 N N . HIS A 1 449 ? 75.014 -23.290 2.282 1.00 27.97 449 HIS A N 1
ATOM 3515 C CA . HIS A 1 449 ? 74.457 -24.663 2.430 1.00 27.97 449 HIS A CA 1
ATOM 3516 C C . HIS A 1 449 ? 74.309 -25.414 3.781 1.00 27.97 449 HIS A C 1
ATOM 3518 O O . HIS A 1 449 ? 75.251 -25.639 4.522 1.00 27.97 449 HIS A O 1
ATOM 3524 N N . TYR A 1 450 ? 73.081 -25.952 3.931 1.00 27.80 450 TYR A N 1
ATOM 3525 C CA . TYR A 1 450 ? 72.638 -27.224 4.543 1.00 27.80 450 TYR A CA 1
ATOM 3526 C C . TYR A 1 450 ? 73.212 -27.721 5.879 1.00 27.80 450 TYR A C 1
ATOM 3528 O O . TYR A 1 450 ? 74.347 -28.174 5.947 1.00 27.80 450 TYR A O 1
ATOM 3536 N N . GLU A 1 451 ? 72.293 -27.992 6.815 1.00 25.70 451 GLU A N 1
ATOM 3537 C CA . GLU A 1 451 ? 72.322 -29.261 7.558 1.00 25.70 451 GLU A CA 1
ATOM 3538 C C . GLU A 1 451 ? 70.900 -29.792 7.851 1.00 25.70 451 GLU A C 1
ATOM 3540 O O . GLU A 1 451 ? 69.903 -29.117 7.576 1.00 25.70 451 GLU A O 1
ATOM 3545 N N . ARG A 1 452 ? 70.785 -31.054 8.290 1.00 25.00 452 ARG A N 1
ATOM 3546 C CA . ARG A 1 452 ? 69.527 -31.827 8.348 1.00 25.00 452 ARG A CA 1
ATOM 3547 C C . ARG A 1 452 ? 69.607 -32.893 9.446 1.00 25.00 452 ARG A C 1
ATOM 3549 O O . ARG A 1 452 ? 70.610 -33.594 9.496 1.00 25.00 452 ARG A O 1
ATOM 3556 N N . ALA A 1 453 ? 68.499 -33.111 10.171 1.00 27.28 453 ALA A N 1
ATOM 3557 C CA . ALA A 1 453 ? 68.309 -34.162 11.195 1.00 27.28 453 ALA A CA 1
ATOM 3558 C C . ALA A 1 453 ? 69.170 -33.996 12.478 1.00 27.28 453 ALA A C 1
ATOM 3560 O O . ALA A 1 453 ? 70.229 -33.392 12.436 1.00 27.28 453 ALA A O 1
ATOM 3561 N N . ALA A 1 454 ? 68.800 -34.510 13.661 1.00 27.75 454 ALA A N 1
ATOM 3562 C CA . ALA A 1 454 ? 67.519 -35.010 14.205 1.00 27.75 454 ALA A CA 1
ATOM 3563 C C . ALA A 1 454 ? 67.675 -35.219 15.741 1.00 27.75 454 ALA A C 1
ATOM 3565 O O . ALA A 1 454 ? 68.695 -34.820 16.298 1.00 27.75 454 ALA A O 1
ATOM 3566 N N . ARG A 1 455 ? 66.739 -35.970 16.360 1.00 28.84 455 ARG A N 1
ATOM 3567 C CA . ARG A 1 455 ? 66.748 -36.548 17.731 1.00 28.84 455 ARG A CA 1
ATOM 3568 C C . ARG A 1 455 ? 66.201 -35.621 18.839 1.00 28.84 455 ARG A C 1
ATOM 3570 O O . ARG A 1 455 ? 66.425 -34.423 18.785 1.00 28.84 455 ARG A O 1
ATOM 3577 N N . ASN A 1 456 ? 65.492 -36.116 19.866 1.00 28.31 456 ASN A N 1
ATOM 3578 C CA . ASN A 1 456 ? 64.993 -37.485 20.125 1.00 28.31 456 ASN A CA 1
ATOM 3579 C C . ASN A 1 456 ? 63.817 -37.495 21.130 1.00 28.31 456 ASN A C 1
ATOM 3581 O O . ASN A 1 456 ? 63.877 -36.749 22.102 1.00 28.31 456 ASN A O 1
ATOM 3585 N N . ASN A 1 457 ? 62.908 -38.473 20.977 1.00 28.20 457 ASN A N 1
ATOM 3586 C CA . ASN A 1 457 ? 62.005 -39.040 22.005 1.00 28.20 457 ASN A CA 1
ATOM 3587 C C . ASN A 1 457 ? 60.943 -38.065 22.599 1.00 28.20 457 ASN A C 1
ATOM 3589 O O . ASN A 1 457 ? 61.035 -36.859 22.413 1.00 28.20 457 ASN A O 1
ATOM 3593 N N . TYR A 1 458 ? 59.872 -38.500 23.278 1.00 30.12 458 TYR A N 1
ATOM 3594 C CA . TYR A 1 458 ? 59.502 -39.818 23.835 1.00 30.12 458 TYR A CA 1
ATOM 3595 C C . TYR A 1 458 ? 57.986 -40.077 23.654 1.00 30.12 458 TYR A C 1
ATOM 3597 O O . TYR A 1 458 ? 57.212 -39.123 23.577 1.00 30.12 458 TYR A O 1
ATOM 3605 N N . ASP A 1 459 ? 57.574 -41.346 23.627 1.00 29.03 459 ASP A N 1
ATOM 3606 C CA . ASP A 1 459 ? 56.176 -41.817 23.728 1.00 29.03 459 ASP A CA 1
ATOM 3607 C C . ASP A 1 459 ? 55.631 -41.635 25.181 1.00 29.03 459 ASP A C 1
ATOM 3609 O O . ASP A 1 459 ? 56.389 -41.246 26.070 1.00 29.03 459 ASP A O 1
ATOM 3613 N N . ASP A 1 460 ? 54.366 -41.873 25.557 1.00 28.44 460 ASP A N 1
ATOM 3614 C CA . ASP A 1 460 ? 53.211 -42.500 24.883 1.00 28.44 460 ASP A CA 1
ATOM 3615 C C . ASP A 1 460 ? 51.874 -41.890 25.419 1.00 28.44 460 ASP A C 1
ATOM 3617 O O . ASP A 1 460 ? 51.838 -40.829 26.041 1.00 28.44 460 ASP A O 1
ATOM 3621 N N . SER A 1 461 ? 50.756 -42.556 25.146 1.00 28.53 461 SER A N 1
ATOM 3622 C CA . SER A 1 461 ? 49.386 -42.067 25.024 1.00 28.53 461 SER A CA 1
ATOM 3623 C C . SER A 1 461 ? 48.439 -42.336 26.210 1.00 28.53 461 SER A C 1
ATOM 3625 O O . SER A 1 461 ? 48.623 -43.264 26.994 1.00 28.53 461 SER A O 1
ATOM 3627 N N . SER A 1 462 ? 47.293 -41.628 26.189 1.00 28.58 462 SER A N 1
ATOM 3628 C CA . SER A 1 462 ? 45.982 -42.055 26.744 1.00 28.58 462 SER A CA 1
ATOM 3629 C C . SER A 1 462 ? 45.808 -42.067 28.288 1.00 28.58 462 SER A C 1
ATOM 3631 O O . SER A 1 462 ? 46.780 -42.021 29.026 1.00 28.58 462 SER A O 1
ATOM 3633 N N . SER A 1 463 ? 44.600 -42.163 28.877 1.00 28.62 463 SER A N 1
ATOM 3634 C CA . SER A 1 463 ? 43.270 -41.587 28.549 1.00 28.62 463 SER A CA 1
ATOM 3635 C C . SER A 1 463 ? 42.280 -41.784 29.730 1.00 28.62 463 SER A C 1
ATOM 3637 O O . SER A 1 463 ? 42.548 -42.604 30.601 1.00 28.62 463 SER A O 1
ATOM 3639 N N . ARG A 1 464 ? 41.103 -41.126 29.663 1.00 31.25 464 ARG A N 1
ATOM 3640 C CA . ARG A 1 464 ? 39.837 -41.378 30.410 1.00 31.25 464 ARG A CA 1
ATOM 3641 C C . ARG A 1 464 ? 39.699 -40.944 31.888 1.00 31.25 464 ARG A C 1
ATOM 3643 O O . ARG A 1 464 ? 40.464 -41.345 32.749 1.00 31.25 464 ARG A O 1
ATOM 3650 N N . ASP A 1 465 ? 38.617 -40.185 32.117 1.00 30.39 465 ASP A N 1
ATOM 3651 C CA . ASP A 1 465 ? 37.509 -40.375 33.086 1.00 30.39 465 ASP A CA 1
ATOM 3652 C C . ASP A 1 465 ? 37.838 -40.768 34.553 1.00 30.39 465 ASP A C 1
ATOM 3654 O O . ASP A 1 465 ? 38.475 -41.782 34.800 1.00 30.39 465 ASP A O 1
ATOM 3658 N N . HIS A 1 466 ? 37.319 -40.101 35.605 1.00 31.77 466 HIS A N 1
ATOM 3659 C CA . HIS A 1 466 ? 35.892 -40.134 35.997 1.00 31.77 466 HIS A CA 1
ATOM 3660 C C . HIS A 1 466 ? 35.537 -39.191 37.196 1.00 31.77 466 HIS A C 1
ATOM 3662 O O . HIS A 1 466 ? 36.393 -38.887 38.015 1.00 31.77 466 HIS A O 1
ATOM 3668 N N . ASN A 1 467 ? 34.248 -38.820 37.317 1.00 29.05 467 ASN A N 1
ATOM 3669 C CA . ASN A 1 467 ? 33.426 -38.449 38.508 1.00 29.05 467 ASN A CA 1
ATOM 3670 C C . ASN A 1 467 ? 34.002 -37.820 39.818 1.00 29.05 467 ASN A C 1
ATOM 3672 O O . ASN A 1 467 ? 34.874 -38.379 40.472 1.00 29.05 467 ASN A O 1
ATOM 3676 N N . GLY A 1 468 ? 33.293 -36.804 40.357 1.00 27.83 468 GLY A N 1
ATOM 3677 C CA . GLY A 1 468 ? 33.382 -36.357 41.769 1.00 27.83 468 GLY A CA 1
ATOM 3678 C C . GLY A 1 468 ? 32.227 -35.428 42.225 1.00 27.83 468 GLY A C 1
ATOM 3679 O O . GLY A 1 468 ? 31.843 -34.525 41.489 1.00 27.83 468 GLY A O 1
ATOM 3680 N N . ARG A 1 469 ? 31.652 -35.638 43.429 1.00 29.94 469 ARG A N 1
ATOM 3681 C CA . ARG A 1 469 ? 30.498 -34.889 44.009 1.00 29.94 469 ARG A CA 1
ATOM 3682 C C . ARG A 1 469 ? 30.758 -34.412 45.458 1.00 29.94 469 ARG A C 1
ATOM 3684 O O . ARG A 1 469 ? 30.972 -35.268 46.308 1.00 29.94 469 ARG A O 1
ATOM 3691 N N . THR A 1 470 ? 30.508 -33.125 45.744 1.00 30.69 470 THR A N 1
ATOM 3692 C CA . THR A 1 470 ? 29.963 -32.519 47.003 1.00 30.69 470 THR A CA 1
ATOM 3693 C C . THR A 1 470 ? 29.480 -31.082 46.673 1.00 30.69 470 THR A C 1
ATOM 3695 O O . THR A 1 470 ? 29.929 -30.553 45.662 1.00 30.69 470 THR A O 1
ATOM 3698 N N . ARG A 1 471 ? 28.517 -30.366 47.292 1.00 29.66 471 ARG A N 1
ATOM 3699 C CA . ARG A 1 471 ? 27.645 -30.400 48.507 1.00 29.66 471 ARG A CA 1
ATOM 3700 C C . ARG A 1 471 ? 28.087 -29.641 49.787 1.00 29.66 471 ARG A C 1
ATOM 3702 O O . ARG A 1 471 ? 29.021 -30.070 50.444 1.00 29.66 471 ARG A O 1
ATOM 3709 N N . TYR A 1 472 ? 27.245 -28.650 50.146 1.00 28.55 472 TYR A N 1
ATOM 3710 C CA . TYR A 1 472 ? 26.973 -27.963 51.436 1.00 28.55 472 TYR A CA 1
ATOM 3711 C C . TYR A 1 472 ? 28.087 -27.227 52.207 1.00 28.55 472 TYR A C 1
ATOM 3713 O O . TYR A 1 472 ? 29.024 -27.850 52.690 1.00 28.55 472 TYR A O 1
ATOM 3721 N N . HIS A 1 473 ? 27.845 -25.939 52.501 1.00 30.12 473 HIS A N 1
ATOM 3722 C CA . HIS A 1 473 ? 27.356 -25.523 53.833 1.00 30.12 473 HIS A CA 1
ATOM 3723 C C . HIS A 1 473 ? 26.581 -24.182 53.783 1.00 30.12 473 HIS A C 1
ATOM 3725 O O . HIS A 1 473 ? 26.628 -23.494 52.764 1.00 30.12 473 HIS A O 1
ATOM 3731 N N . ASP A 1 474 ? 25.843 -23.874 54.856 1.00 30.95 474 ASP A N 1
ATOM 3732 C CA . ASP A 1 474 ? 24.925 -22.728 55.030 1.00 30.95 474 ASP A CA 1
ATOM 3733 C C . ASP A 1 474 ? 25.509 -21.611 55.952 1.00 30.95 474 ASP A C 1
ATOM 3735 O O . ASP A 1 474 ? 26.706 -21.616 56.238 1.00 30.95 474 ASP A O 1
ATOM 3739 N N . ASP A 1 475 ? 24.637 -20.702 56.431 1.00 30.98 475 ASP A N 1
ATOM 3740 C CA . ASP A 1 475 ? 24.816 -19.619 57.435 1.00 30.98 475 ASP A CA 1
ATOM 3741 C C . ASP A 1 475 ? 25.442 -18.274 56.963 1.00 30.98 475 ASP A C 1
ATOM 3743 O O . ASP A 1 475 ? 26.328 -18.239 56.116 1.00 30.98 475 ASP A O 1
ATOM 3747 N N . GLY A 1 476 ? 25.044 -17.091 57.476 1.00 28.72 476 GLY A N 1
ATOM 3748 C CA . GLY A 1 476 ? 23.897 -16.763 58.349 1.00 28.72 476 GLY A CA 1
ATOM 3749 C C . GLY A 1 476 ? 24.022 -15.440 59.158 1.00 28.72 476 GLY A C 1
ATOM 3750 O O . GLY A 1 476 ? 25.087 -15.132 59.671 1.00 28.72 476 GLY A O 1
ATOM 3751 N N . PHE A 1 477 ? 22.895 -14.725 59.346 1.00 31.55 477 PHE A N 1
ATOM 3752 C CA . PHE A 1 477 ? 22.564 -13.759 60.438 1.00 31.55 477 PHE A CA 1
ATOM 3753 C C . PHE A 1 477 ? 23.148 -12.307 60.564 1.00 31.55 477 PHE A C 1
ATOM 3755 O O . PHE A 1 477 ? 24.236 -12.090 61.073 1.00 31.55 477 PHE A O 1
ATOM 3762 N N . HIS A 1 478 ? 22.243 -11.327 60.334 1.00 33.03 478 HIS A N 1
ATOM 3763 C CA . HIS A 1 478 ? 21.786 -10.209 61.226 1.00 33.03 478 HIS A CA 1
ATOM 3764 C C . HIS A 1 478 ? 22.621 -8.954 61.645 1.00 33.03 478 HIS A C 1
ATOM 3766 O O . HIS A 1 478 ? 23.838 -8.967 61.744 1.00 33.03 478 HIS A O 1
ATOM 3772 N N . GLY A 1 479 ? 21.861 -7.876 61.974 1.00 28.75 479 GLY A N 1
ATOM 3773 C CA . GLY A 1 479 ? 22.266 -6.521 62.448 1.00 28.75 479 GLY A CA 1
ATOM 3774 C C . GLY A 1 479 ? 21.923 -5.421 61.413 1.00 28.75 479 GLY A C 1
ATOM 3775 O O . GLY A 1 479 ? 22.472 -5.489 60.322 1.00 28.75 479 GLY A O 1
ATOM 3776 N N . ARG A 1 480 ? 20.984 -4.450 61.538 1.00 33.22 480 ARG A N 1
ATOM 3777 C CA . ARG A 1 480 ? 20.413 -3.632 62.655 1.00 33.22 480 ARG A CA 1
ATOM 3778 C C . ARG A 1 480 ? 21.485 -2.795 63.376 1.00 33.22 480 ARG A C 1
ATOM 3780 O O . ARG A 1 480 ? 22.437 -3.388 63.855 1.00 33.22 480 ARG A O 1
ATOM 3787 N N . ASP A 1 481 ? 21.465 -1.454 63.400 1.00 32.66 481 ASP A N 1
ATOM 3788 C CA . ASP A 1 481 ? 20.431 -0.518 63.906 1.00 32.66 481 ASP A CA 1
ATOM 3789 C C . ASP A 1 481 ? 20.592 0.917 63.298 1.00 32.66 481 ASP A C 1
ATOM 3791 O O . ASP A 1 481 ? 21.683 1.280 62.871 1.00 32.66 481 ASP A O 1
ATOM 3795 N N . VAL A 1 482 ? 19.516 1.666 62.988 1.00 34.19 482 VAL A N 1
ATOM 3796 C CA . VAL A 1 482 ? 18.850 2.756 63.769 1.00 34.19 482 VAL A CA 1
ATOM 3797 C C . VAL A 1 482 ? 19.683 4.030 64.031 1.00 34.19 482 VAL A C 1
ATOM 3799 O O . VAL A 1 482 ? 20.543 4.036 64.906 1.00 34.19 482 VAL A O 1
ATOM 3802 N N . ASN A 1 483 ? 19.318 5.145 63.370 1.00 30.83 483 ASN A N 1
ATOM 3803 C CA . ASN A 1 483 ? 18.956 6.422 64.024 1.00 30.83 483 ASN A CA 1
ATOM 3804 C C . ASN A 1 483 ? 18.381 7.472 63.040 1.00 30.83 483 ASN A C 1
ATOM 3806 O O . ASN A 1 483 ? 18.780 7.552 61.883 1.00 30.83 483 ASN A O 1
ATOM 3810 N N . ASP A 1 484 ? 17.465 8.276 63.575 1.00 32.97 484 ASP A N 1
ATOM 3811 C CA . ASP A 1 484 ? 16.827 9.515 63.075 1.00 32.97 484 ASP A CA 1
ATOM 3812 C C . ASP A 1 484 ? 17.040 10.559 64.223 1.00 32.97 484 ASP A C 1
ATOM 3814 O O . ASP A 1 484 ? 17.591 10.150 65.257 1.00 32.97 484 ASP A O 1
ATOM 3818 N N . PRO A 1 485 ? 16.598 11.839 64.210 1.00 52.78 485 PRO A N 1
ATOM 3819 C CA . PRO A 1 485 ? 16.049 12.693 63.146 1.00 52.78 485 PRO A CA 1
ATOM 3820 C C . PRO A 1 485 ? 16.745 14.081 63.060 1.00 52.78 485 PRO A C 1
ATOM 3822 O O . PRO A 1 485 ? 17.639 14.373 63.847 1.00 52.78 485 PRO A O 1
ATOM 3825 N N . GLU A 1 486 ? 16.235 15.006 62.228 1.00 32.41 486 GLU A N 1
ATOM 3826 C CA . GLU A 1 486 ? 15.899 16.366 62.717 1.00 32.41 486 GLU A CA 1
ATOM 3827 C C . GLU A 1 486 ? 14.907 17.141 61.813 1.00 32.41 486 GLU A C 1
ATOM 3829 O O . GLU A 1 486 ? 14.559 16.711 60.715 1.00 32.41 486 GLU A O 1
ATOM 3834 N N . ARG A 1 487 ? 14.373 18.262 62.324 1.00 33.06 487 ARG A N 1
ATOM 3835 C CA . ARG A 1 487 ? 13.292 19.083 61.728 1.00 33.06 487 ARG A CA 1
ATOM 3836 C C . ARG A 1 487 ? 13.824 20.376 61.089 1.00 33.06 487 ARG A C 1
ATOM 3838 O O . ARG A 1 487 ? 14.790 20.924 61.601 1.00 33.06 487 ARG A O 1
ATOM 3845 N N . HIS A 1 488 ? 13.080 20.962 60.137 1.00 34.66 488 HIS A N 1
ATOM 3846 C CA . HIS A 1 488 ? 12.314 22.230 60.307 1.00 34.66 488 HIS A CA 1
ATOM 3847 C C . HIS A 1 488 ? 11.934 22.915 58.969 1.00 34.66 488 HIS A C 1
ATOM 3849 O O . HIS A 1 488 ? 12.750 22.978 58.060 1.00 34.66 488 HIS A O 1
ATOM 3855 N N . GLY A 1 489 ? 10.751 23.556 58.916 1.00 30.78 489 GLY A N 1
ATOM 3856 C CA . GLY A 1 489 ? 10.545 24.798 58.138 1.00 30.78 489 GLY A CA 1
ATOM 3857 C C . GLY A 1 489 ? 9.665 24.769 56.873 1.00 30.78 489 GLY A C 1
ATOM 3858 O O . GLY A 1 489 ? 10.174 24.675 55.765 1.00 30.78 489 GLY A O 1
ATOM 3859 N N . GLU A 1 490 ? 8.365 25.021 57.040 1.00 36.00 490 GLU A N 1
ATOM 3860 C CA . GLU A 1 490 ? 7.522 25.771 56.079 1.00 36.00 490 GLU A CA 1
ATOM 3861 C C . GLU A 1 490 ? 7.434 27.256 56.530 1.00 36.00 490 GLU A C 1
ATOM 3863 O O . GLU A 1 490 ? 7.867 27.538 57.656 1.00 36.00 490 GLU A O 1
ATOM 3868 N N . PRO A 1 491 ? 6.773 28.201 55.812 1.00 58.50 491 PRO A N 1
ATOM 3869 C CA . PRO A 1 491 ? 6.396 28.283 54.383 1.00 58.50 491 PRO A CA 1
ATOM 3870 C C . PRO A 1 491 ? 6.851 29.617 53.714 1.00 58.50 491 PRO A C 1
ATOM 3872 O O . PRO A 1 491 ? 7.463 30.452 54.375 1.00 58.50 491 PRO A O 1
ATOM 3875 N N . TYR A 1 492 ? 6.485 29.832 52.433 1.00 37.12 492 TYR A N 1
ATOM 3876 C CA . TYR A 1 492 ? 5.933 31.071 51.800 1.00 37.12 492 TYR A CA 1
ATOM 3877 C C . TYR A 1 492 ? 6.437 31.332 50.364 1.00 37.12 492 TYR A C 1
ATOM 3879 O O . TYR A 1 492 ? 7.618 31.165 50.082 1.00 37.12 492 TYR A O 1
ATOM 3887 N N . GLY A 1 493 ? 5.560 31.896 49.513 1.00 34.38 493 GLY A N 1
ATOM 3888 C CA . GLY A 1 493 ? 5.967 32.796 48.418 1.00 34.38 493 GLY A CA 1
ATOM 3889 C C . GLY A 1 493 ? 5.381 32.522 47.027 1.00 34.38 493 GLY A C 1
ATOM 3890 O O . GLY A 1 493 ? 6.005 31.834 46.227 1.00 34.38 493 GLY A O 1
ATOM 3891 N N . ASP A 1 494 ? 4.253 33.160 46.694 1.00 45.62 494 ASP A N 1
ATOM 3892 C CA . ASP A 1 494 ? 3.914 33.492 45.297 1.00 45.62 494 ASP A CA 1
ATOM 3893 C C . ASP A 1 494 ? 4.984 34.409 44.677 1.00 45.62 494 ASP A C 1
ATOM 3895 O O . ASP A 1 494 ? 5.521 35.259 45.387 1.00 45.62 494 ASP A O 1
ATOM 3899 N N . TYR A 1 495 ? 5.185 34.344 43.351 1.00 44.34 495 TYR A N 1
ATOM 3900 C CA . TYR A 1 495 ? 5.144 35.542 42.487 1.00 44.34 495 TYR A CA 1
ATOM 3901 C C . TYR A 1 495 ? 5.216 35.220 40.976 1.00 44.34 495 TYR A C 1
ATOM 3903 O O . TYR A 1 495 ? 6.270 34.819 40.492 1.00 44.34 495 TYR A O 1
ATOM 3911 N N . ARG A 1 496 ? 4.143 35.601 40.256 1.00 46.81 496 ARG A N 1
ATOM 3912 C CA . ARG A 1 496 ? 4.015 35.814 38.788 1.00 46.81 496 ARG A CA 1
ATOM 3913 C C . ARG A 1 496 ? 4.077 34.604 37.850 1.00 46.81 496 ARG A C 1
ATOM 3915 O O . ARG A 1 496 ? 5.189 34.120 37.567 1.00 46.81 496 ARG A O 1
#

Sequence (496 aa):
MWSFERTVGHTLGGDADREVPGVLRRAQCEDLCLRERTFVCRSATYQQSRLLCRLHAENRRTRPALYARTAEDIDYLENMCAPEPSTCQYREHVDRFLPIIDRLGHAFSLAECQRQCDLERLFSCRAVNFETVHRDCALSSEDAQSTPLGAAALVHRRYSVYSEKGTCEQVSVQCNQQDMLLAMNFDTPFHGRVYAKGNPSQCFVVGNGQNTLQFAVSLGTRCGTLTEGDGRYANEVVVQQHPIIMTDTDRNIRVVCSFEAGDRTVTLGSTFARNGAYSGGLDVTTRHQPTITSVVTNTAPPPNVVMRILDPSGRDAGVVGLGDELTLRIEIQEPGSAFAIFARNLYARSSNGESLFLIDSLGCPVDPSIFPPLRPDYRQPGALFANFKAFRFPSSGLVNFEVQIRFCQDRCDPIRFQEQNQADLPQGAQTDHRDKTVFRANHDHNGYHYERAARNNYDDSSSRDHNGRTRYHDDGFHGRDVNDPERHGEPYGDYR

pLDDT: mean 71.83, std 23.46, range [23.02, 97.81]

=== Feature glossary ===
The features interleaved in this record are:

— What the protein is —

Sequence gives the chain of amino acids in standard one-letter code (A=alanine, C=cysteine, …, Y=tyrosine), read N→C. It is the only feature that is directly encoded by the gene; all structural features are derived from the folded form of this sequence.

Database cross-references. InterPro integrates a dozen domain/family signature databases into unified entries with residue-range hits. GO terms attach function/process/location labels with evidence codes. CATH codes position the fold in a four-level structural taxonomy. Organism is the NCBI-taxonomy species name.

— Where its atoms are —

Atomic coordinates in PDBx/mmCIF format — the same representation the Protein Data Bank distributes. Each line of the _atom_site loop places one backbone atom in Cartesian space (units: ångströms, origin: arbitrary).

The six renders are orthographic views along the three Cartesian axes in both directions. Representation (cartoon, sticks, or surface) and color scheme (sequence-rainbow or by-chain) vary across proteins so the training set covers all the common visualization conventions.

— Local backbone conformation —

Eight-state secondary structure (DSSP): H is the canonical α-helix, G the tighter 3₁₀-helix, I the wider π-helix; E/B are β-structure, T and S are turns and bends, and '-' is everything else. DSSP derives these from the pattern of main-chain N–H···O=C hydrogen bonds, not from the sequence.

P-SEA three-state annotation labels each residue as helix, strand, or coil based purely on the geometry of the Cα trace. It serves as a fallback when the full backbone (and thus DSSP) is unavailable.

The φ/ψ torsion pair specifies the backbone conformation at each residue. φ rotates about the N–Cα bond, ψ about the Cα–C bond. Steric clashes forbid most of the (φ, ψ) plane — the allowed regions (α-helix basin, β-sheet basin, left-handed helix) are the Ramachandran-allowed regions.

— Global shape and packing —

The geometric summary reports three shape descriptors. Rg (radius of gyration) measures how spread out the Cα atoms are about their centre of mass; compact globular proteins have small Rg, elongated or unfolded ones large. Cα contacts (<8 Å, |i−j|>4) count long-range residue pairs in spatial proximity — high for tightly packed folds, near zero for rods or random coil. The bounding-box extents give the protein's footprint along x, y, z in Å.

Solvent-accessible surface area (SASA) is the area in Å² traced out by the centre of a 1.4 Å probe sphere (a water molecule) rolled over the protein's van der Waals surface (Shrake–Rupley / Lee–Richards construction). Buried residues have near-zero SASA; fully exposed residues can exceed 200 Å². The total SASA scales roughly with the number of surface residues.

The contact map is a binary N×N matrix image: pixel (i, j) is dark where Cα_i and Cα_j are within 8 Å and |i−j|>4. Because the |i−j|>4 filter removes local helical contacts, off-diagonal stripes parallel to the main diagonal indicate parallel β-sheets; stripes perpendicular to it indicate antiparallel β-sheets. The Ramachandran plot scatters every residue's (φ, ψ) pair against the sterically allowed regions. The PAE heatmap renders the predicted-aligned-error matrix.

— Structural neighborhood —

3Di is Foldseek's structural alphabet. Each residue is assigned one of twenty discrete states based on how its Cα sits relative to its spatial (not sequential) neighbors. Aligning 3Di strings finds structural homologs roughly as well as full 3D superposition, but orders of magnitude faster.

Nearest PDB neighbors are the top structural matches found by Foldseek when searching this structure against the entire Protein Data Bank. Each hit reports a TM-score (0 to 1; >0.5 almost always implies the same fold) and an E-value. These are *structural* homologs — they may share no detectable sequence similarity.

— Confidence and disorder —

For AlphaFold models, the B-factor field carries pLDDT — the model's own estimate of local accuracy on a 0–100 scale. Regions with pLDDT<50 should be treated as essentially unmodeled; they often correspond to intrinsically disordered segments.

Crystallographic B-factors measure how much each atom's electron density is smeared out, in Å². They rise in mobile loops and surface residues and fall in the buried interior. In AlphaFold models this column is repurposed to hold pLDDT instead.

Predicted aligned error is AlphaFold's pairwise confidence. Unlike pLDDT (per-residue), PAE is per-residue-pair and captures whether two parts of the structure are correctly placed relative to each other. Units are ångströms of expected positional error.